Protein 8ZIC (pdb70)

Nearest PDB structures (foldseek):
  9eto-assembly2_B  TM=9.057E-01  e=1.445E-55  Psilocybe cubensis
  2pun-assembly1_B  TM=7.082E-01  e=2.763E-12  Bacillus subtilis
  2pul-assembly1_B  TM=6.732E-01  e=6.081E-13  Bacillus subtilis
  2pun-assembly1_A  TM=6.876E-01  e=6.035E-12  Bacillus subtilis
  2pup-assembly1_B  TM=6.925E-01  e=1.683E-11  Bacillus subtilis

GO terms:
  GO:0140383 4-hydroxytryptamine kinase activity (F, IDA)
  GO:0140383 4-hydroxytryptamine kinase activity (F, EXP)
  GO:0140380 psilocybin biosynthetic process (P, IDA)

Radius of gyration: 20.24 Å; Cα contacts (8 Å, |Δi|>4): 668; chains: 1; bounding box: 55×46×45 Å

Sequence (361 aa):
MAFDLKTEDGLITYLTKHLSLDVDTSGVKRLSGGFVNVTWRIKLNAPYQGHTSIILKHAQPHMSSTDEDFKIGVERSVYEYQAIKLMMANREVLGGVDGIVSVPEGLNYDLENNALIMQDVGKMKTLLDYVTAKPPLATDIARLVGTEIGGFVARLHNIGRERRDDPEFKFFSGNIVGRTTSDQLYQTIIPNAAKYGVDDPLLPTVVKDLVDDVMHSEETLVMADLWSGNILLQLEEGNPSKLQKIYILDWELCKYGPASLDLGYFLGDCYLISRFQDEQVGTTMRQAYLQSYARTSKHSINYAKVTAGIAAHIVMWTDFMQWGSEEERINFVKKGVAAFHDARGNNDNGEITSTLLKESST

Solvent-accessible surface area: 15513 Å² total; per-residue (Å²): 235,56,49,70,1,97,63,76,109,12,0,31,62,0,0,56,154,74,36,98,22,73,15,40,83,85,16,4,108,136,50,115,61,54,102,25,16,19,26,2,37,0,86,3,95,42,91,39,101,67,34,62,28,0,19,0,24,21,3,14,69,36,48,63,106,68,105,132,45,124,10,26,37,84,0,5,33,28,3,36,64,0,1,83,13,4,56,84,19,149,146,97,2,7,26,148,104,32,24,8,25,6,5,58,1,8,30,33,17,118,96,3,27,1,0,1,15,45,25,22,28,178,42,117,31,0,35,61,38,0,48,45,146,119,45,10,54,40,103,10,0,112,60,0,0,52,28,0,0,5,5,0,0,52,0,0,14,12,0,34,106,89,83,110,51,111,80,1,97,78,2,21,44,0,96,12,0,8,52,9,5,32,46,48,21,91,47,0,69,75,30,0,57,130,8,68,21,131,27,110,50,4,72,56,7,6,132,73,24,20,58,38,0,51,133,17,86,66,0,0,0,0,0,18,0,33,0,21,14,0,16,1,35,22,61,144,83,58,105,71,101,9,48,51,0,25,0,51,29,0,13,11,0,0,2,0,6,11,13,11,0,2,2,18,2,0,0,2,0,16,0,0,16,106,30,40,36,129,118,2,0,30,15,1,17,70,9,0,0,53,15,5,35,143,46,16,142,93,112,27,79,44,40,76,2,0,16,14,0,0,1,2,0,1,24,28,1,31,113,27,109,32,46,55,89,130,60,19,43,83,9,2,99,61,0,9,54,2,2,78,51,23,114,48,160,102,91,116,9,116,3,5,51,32,0,66,156,12,11,67,142

Secondary structure (DSSP, 8-state):
----TTSHHHHHHIIIIIT---EEEEEEEEE---SSEEEEEEEEEEEETTEEEEEEEEE-SEETTEEEEE--TTHHHHHHHHHHHHHHTHHHHTTTTT-EE-PPEEEEETTTTEEEEE---S-EEHHHHHHSSS---HHHHHHHHHHHHHHHHHHHHHHHHTTTSHHHHGGGG-HHHHHHHHHHHTTHHHHHHHTT---TTHHHHHHHHHHHHHH--SEEE----SGGGEEEEE-SS-TT-EEEEEE---TT-EEE-HHHHHHHHHHHHHHHHHHT-HHHHHHHHHHHHHHHHHH-SS---HHHHHHHHHHHHHHHHHHHT-S-HHHHHHHHHHHHHHHHHHTSSSS-SHHHHHHHHHH--

Organism: Psilocybe cubensis (NCBI:txid181762)

InterPro domains:
  IPR002575 Aminoglycoside phosphotransferase [PF01636] (29-294)
  IPR011009 Protein kinase-like domain superfamily [SSF56112] (7-298)
  IPR015897 CHK kinase-like [SM00587] (115-298)

Foldseek 3Di:
DAFPCQDLVSVVCCCCPVVVFAFPSVQWDWDDDDQFKTKIWTAGPDDQVNARIKMKIAGHQAGNVDRVHGFDLCLLVQQLLVLVVCVVVVDQLCPPQNFEHAWHWRDADPVRSMTMTHPPDDFDFQVCQLQDVVHADLVVLLVLLQRVLQSLLSQFQVQQVCLPPPSSVVQQPLQSLLVVQLVLLVCLQVLLVVLVDRDVCSVVLSVVSSCQSNDAQRGWGLQQDARVQKGWDADDVGNNHTRHIYGGDSSSTHGGDSLLNLLNHLLNLVVSLLFGNVSSSLSSNLSSLQNNLVNHPDDDPLLSNLLSSLSSLSSPLVVVPGDDSVSSSVSNVLSVVSSVCSVDPDQPRPVSVSSPVSNDD

Structure (mmCIF, N/CA/C/O backbone):
data_8ZIC
#
_entry.id   8ZIC
#
_cell.length_a   100.205
_cell.length_b   100.205
_cell.length_c   76.385
_cell.angle_alpha   90.000
_cell.angle_beta   90.000
_cell.angle_gamma   90.000
#
_symmetry.space_group_name_H-M   'P 42 21 2'
#
loop_
_entity.id
_entity.type
_entity.pdbx_description
1 polymer '4-hydroxytryptamine kinase'
2 non-polymer 2-(1H-INDOL-3-YL)ETHANAMINE
3 non-polymer "ADENOSINE-5'-DIPHOSPHATE"
4 non-polymer 'MAGNESIUM ION'
5 non-polymer 'CALCIUM ION'
6 water water
#
loop_
_atom_site.group_PDB
_atom_site.id
_atom_site.type_symbol
_atom_site.label_atom_id
_atom_site.label_alt_id
_atom_site.label_comp_id
_atom_site.label_asym_id
_atom_site.label_entity_id
_atom_site.label_seq_id
_atom_site.pdbx_PDB_ins_code
_atom_site.Cartn_x
_atom_site.Cartn_y
_atom_site.Cartn_z
_atom_site.occupancy
_atom_site.B_iso_or_equiv
_atom_site.auth_seq_id
_atom_site.auth_comp_id
_atom_site.auth_asym_id
_atom_site.auth_atom_id
_atom_site.pdbx_PDB_model_num
ATOM 1 N N . MET A 1 1 ? 47.88180 34.88668 5.89688 1.000 70.79885 1 MET A N 1
ATOM 2 C CA . MET A 1 1 ? 46.56836 34.57456 5.33754 1.000 68.29413 1 MET A CA 1
ATOM 3 C C . MET A 1 1 ? 46.35221 33.05351 5.24792 1.000 66.96987 1 MET A C 1
ATOM 4 O O . MET A 1 1 ? 47.30583 32.25487 5.28442 1.000 57.51265 1 MET A O 1
ATOM 9 N N . ALA A 1 2 ? 45.07690 32.67908 5.16332 1.000 53.73413 2 ALA A N 1
ATOM 10 C CA . ALA A 1 2 ? 44.62867 31.30132 5.13822 1.000 47.86494 2 ALA A CA 1
ATOM 11 C C . ALA A 1 2 ? 44.69567 30.70320 3.73147 1.000 45.89792 2 ALA A C 1
ATOM 12 O O . ALA A 1 2 ? 44.66494 31.40228 2.71313 1.000 45.91779 2 ALA A O 1
ATOM 14 N N . PHE A 1 3 ? 44.79983 29.37995 3.69876 1.000 40.56005 3 PHE A N 1
ATOM 15 C CA . PHE A 1 3 ? 44.65835 28.60500 2.48152 1.000 37.33336 3 PHE A CA 1
ATOM 16 C C . PHE A 1 3 ? 43.16880 28.40854 2.18953 1.000 34.57412 3 PHE A C 1
ATOM 17 O O . PHE A 1 3 ? 42.32114 28.58963 3.06978 1.000 35.66742 3 PHE A O 1
ATOM 25 N N . ASP A 1 4 ? 42.83749 28.06471 0.93937 1.000 30.37010 4 ASP A N 1
ATOM 26 C CA . ASP A 1 4 ? 41.42402 27.86808 0.58669 1.000 32.82841 4 ASP A CA 1
ATOM 27 C C . ASP A 1 4 ? 41.06656 26.40152 0.75414 1.000 29.45434 4 ASP A C 1
ATOM 28 O O . ASP A 1 4 ? 41.23990 25.59732 -0.15358 1.000 33.93878 4 ASP A O 1
ATOM 33 N N . LEU A 1 5 ? 40.50242 26.06079 1.90575 1.000 30.57762 5 LEU A N 1
ATOM 34 C CA . LEU A 1 5 ? 40.14910 24.67702 2.20560 1.000 32.36265 5 LEU A CA 1
ATOM 35 C C . LEU A 1 5 ? 38.78341 24.27140 1.65863 1.000 32.93472 5 LEU A C 1
ATOM 36 O O . LEU A 1 5 ? 38.29508 23.18488 1.99440 1.000 26.06132 5 LEU A O 1
ATOM 41 N N . LYS A 1 6 ? 38.16465 25.10714 0.82776 1.000 32.05813 6 LYS A N 1
ATOM 42 C CA . LYS A 1 6 ? 36.91110 24.75521 0.17992 1.000 30.93415 6 LYS A CA 1
ATOM 43 C C . LYS A 1 6 ? 37.12065 24.18044 -1.21067 1.000 30.05239 6 LYS A C 1
ATOM 44 O O . LYS A 1 6 ? 36.14490 23.76752 -1.84070 1.000 36.01946 6 LYS A O 1
ATOM 50 N N . THR A 1 7 ? 38.36218 24.12763 -1.68454 1.000 29.74429 7 THR A N 1
ATOM 51 C CA . THR A 1 7 ? 38.72078 23.62803 -3.00624 1.000 33.67250 7 THR A CA 1
ATOM 52 C C . THR A 1 7 ? 39.74988 22.51066 -2.86043 1.000 32.01752 7 THR A C 1
ATOM 53 O O . THR A 1 7 ? 40.52925 22.49089 -1.90227 1.000 28.72002 7 THR A O 1
ATOM 57 N N . GLU A 1 8 ? 39.76967 21.59020 -3.82702 1.000 27.40794 8 GLU A N 1
ATOM 58 C CA . GLU A 1 8 ? 40.72955 20.49112 -3.75858 1.000 33.42298 8 GLU A CA 1
ATOM 59 C C . GLU A 1 8 ? 42.16763 20.99792 -3.81429 1.000 37.05165 8 GLU A C 1
ATOM 60 O O . GLU A 1 8 ? 43.00856 20.58890 -3.00088 1.000 29.97525 8 GLU A O 1
ATOM 66 N N . ASP A 1 9 ? 42.46470 21.90465 -4.75325 1.000 37.87816 9 ASP A N 1
ATOM 67 C CA . ASP A 1 9 ? 43.82963 22.40600 -4.89657 1.000 36.61789 9 ASP A CA 1
ATOM 68 C C . ASP A 1 9 ? 44.28445 23.14455 -3.64444 1.000 35.90524 9 ASP A C 1
ATOM 69 O O . ASP A 1 9 ? 45.40726 22.93953 -3.16022 1.000 38.86599 9 ASP A O 1
ATOM 74 N N . GLY A 1 10 ? 43.42958 24.01131 -3.09983 1.000 31.98273 10 GLY A N 1
ATOM 75 C CA . GLY A 1 10 ? 43.80365 24.71058 -1.88103 1.000 29.36865 10 GLY A CA 1
ATOM 76 C C . GLY A 1 10 ? 44.00999 23.75864 -0.71832 1.000 34.16109 10 GLY A C 1
ATOM 77 O O . GLY A 1 10 ? 44.86559 23.98815 0.14600 1.000 31.40305 10 GLY A O 1
ATOM 78 N N . LEU A 1 11 ? 43.23877 22.66540 -0.68957 1.000 29.62667 11 LEU A N 1
ATOM 79 C CA . LEU A 1 11 ? 43.42301 21.65819 0.35157 1.000 32.26283 11 LEU A CA 1
ATOM 80 C C . LEU A 1 11 ? 44.77966 20.96658 0.21456 1.000 28.38561 11 LEU A C 1
ATOM 81 O O . LEU A 1 11 ? 45.49265 20.76362 1.20880 1.000 27.35501 11 LEU A O 1
ATOM 86 N N . ILE A 1 12 ? 45.15226 20.60551 -1.01700 1.000 26.26497 12 ILE A N 1
ATOM 87 C CA . ILE A 1 12 ? 46.42922 19.93623 -1.25637 1.000 30.70535 12 ILE A CA 1
ATOM 88 C C . ILE A 1 12 ? 47.58734 20.87333 -0.94306 1.000 26.82354 12 ILE A C 1
ATOM 89 O O . ILE A 1 12 ? 48.55899 20.48503 -0.28890 1.000 29.78114 12 ILE A O 1
ATOM 94 N N . THR A 1 13 ? 47.49320 22.12450 -1.37861 1.000 23.74925 13 THR A N 1
ATOM 95 C CA . THR A 1 13 ? 48.50963 23.10704 -1.02316 1.000 26.75255 13 THR A CA 1
ATOM 96 C C . THR A 1 13 ? 48.61121 23.27017 0.49031 1.000 30.46950 13 THR A C 1
ATOM 97 O O . THR A 1 13 ? 49.71410 23.28733 1.05135 1.000 29.27954 13 THR A O 1
ATOM 101 N N . TYR A 1 14 ? 47.46899 23.38764 1.17581 1.000 29.03743 14 TYR A N 1
ATOM 102 C CA . TYR A 1 14 ? 47.51227 23.50324 2.62979 1.000 25.01453 14 TYR A CA 1
ATOM 103 C C . TYR A 1 14 ? 48.22697 22.30749 3.25771 1.000 27.57086 14 TYR A C 1
ATOM 104 O O . TYR A 1 14 ? 49.13948 22.47553 4.07884 1.000 26.86110 14 TYR A O 1
ATOM 113 N N . LEU A 1 15 ? 47.82239 21.08672 2.88030 1.000 21.98546 15 LEU A N 1
ATOM 114 C CA . LEU A 1 15 ? 48.40850 19.88972 3.47772 1.000 26.74089 15 LEU A CA 1
ATOM 115 C C . LEU A 1 15 ? 49.90711 19.78678 3.19794 1.000 28.82935 15 LEU A C 1
ATOM 116 O O . LEU A 1 15 ? 50.68185 19.38010 4.07253 1.000 24.82602 15 LEU A O 1
ATOM 121 N N . THR A 1 16 ? 50.33487 20.12449 1.97884 1.000 26.48161 16 THR A N 1
ATOM 122 C CA . THR A 1 16 ? 51.73656 19.91410 1.63260 1.000 29.96680 16 THR A CA 1
ATOM 123 C C . THR A 1 16 ? 52.60692 21.07397 2.11044 1.000 28.03291 16 THR A C 1
ATOM 124 O O . THR A 1 16 ? 53.68292 20.84878 2.66893 1.000 29.79356 16 THR A O 1
ATOM 128 N N . LYS A 1 17 ? 52.15209 22.31378 1.92387 1.000 27.63509 17 LYS A N 1
ATOM 129 C CA . LYS A 1 17 ? 52.94460 23.48506 2.29288 1.000 27.39426 17 LYS A CA 1
ATOM 130 C C . LYS A 1 17 ? 52.85889 23.80002 3.78305 1.000 26.77290 17 LYS A C 1
ATOM 131 O O . LYS A 1 17 ? 53.88505 24.02874 4.43378 1.000 30.42373 17 LYS A O 1
ATOM 137 N N . HIS A 1 18 ? 51.64936 23.84119 4.34172 1.000 25.36885 18 HIS A N 1
ATOM 138 C CA . HIS A 1 18 ? 51.53435 24.27847 5.72621 1.000 30.60900 18 HIS A CA 1
ATOM 139 C C . HIS A 1 18 ? 51.87407 23.15592 6.70503 1.000 29.19410 18 HIS A C 1
ATOM 140 O O . HIS A 1 18 ? 52.46251 23.41647 7.75694 1.000 25.66538 18 HIS A O 1
ATOM 147 N N . LEU A 1 19 ? 51.55097 21.90261 6.37603 1.000 27.32005 19 LEU A N 1
ATOM 148 C CA . LEU A 1 19 ? 51.81803 20.81184 7.30794 1.000 29.17596 19 LEU A CA 1
ATOM 149 C C . LEU A 1 19 ? 52.94526 19.89141 6.87276 1.000 28.39701 19 LEU A C 1
ATOM 150 O O . LEU A 1 19 ? 53.29255 18.98618 7.62935 1.000 30.75124 19 LEU A O 1
ATOM 155 N N . SER A 1 20 ? 53.50603 20.07936 5.67896 1.000 27.97176 20 SER A N 1
ATOM 156 C CA . SER A 1 20 ? 54.58852 19.22569 5.18443 1.000 31.52347 20 SER A CA 1
ATOM 157 C C . SER A 1 20 ? 54.15760 17.76641 5.06587 1.000 34.41168 20 SER A C 1
ATOM 158 O O . SER A 1 20 ? 54.95333 16.85857 5.29963 1.000 32.00491 20 SER A O 1
ATOM 161 N N . LEU A 1 21 ? 52.89909 17.52793 4.69152 1.000 32.90204 21 LEU A N 1
ATOM 162 C CA . LEU A 1 21 ? 52.44638 16.15682 4.50992 1.000 31.33974 21 LEU A CA 1
ATOM 163 C C . LEU A 1 21 ? 52.73401 15.69121 3.07913 1.000 35.15933 21 LEU A C 1
ATOM 164 O O . LEU A 1 21 ? 52.88091 16.49595 2.15318 1.000 35.00697 21 LEU A O 1
ATOM 169 N N . ASP A 1 22 ? 52.81466 14.36693 2.91256 1.000 34.67450 22 ASP A N 1
ATOM 170 C CA . ASP A 1 22 ? 53.10702 13.71787 1.62825 1.000 31.25837 22 ASP A CA 1
ATOM 171 C C . ASP A 1 22 ? 51.78854 13.15706 1.09611 1.000 32.03916 22 ASP A C 1
ATOM 172 O O . ASP A 1 22 ? 51.34752 12.08057 1.50925 1.000 30.89015 22 ASP A O 1
ATOM 177 N N . VAL A 1 23 ? 51.17316 13.87965 0.15879 1.000 29.71594 23 VAL A N 1
ATOM 178 C CA . VAL A 1 23 ? 49.78511 13.65815 -0.22943 1.000 32.95780 23 VAL A CA 1
ATOM 179 C C . VAL A 1 23 ? 49.73355 12.84349 -1.51296 1.000 33.94424 23 VAL A C 1
ATOM 180 O O . VAL A 1 23 ? 50.38213 13.19215 -2.50779 1.000 34.81952 23 VAL A O 1
ATOM 184 N N . ASP A 1 24 ? 48.92426 11.78595 -1.50880 1.000 33.78711 24 ASP A N 1
ATOM 185 C CA . ASP A 1 24 ? 48.59027 11.05234 -2.72962 1.000 33.36696 24 ASP A CA 1
ATOM 186 C C . ASP A 1 24 ? 47.42247 11.77841 -3.38012 1.000 36.00128 24 ASP A C 1
ATOM 187 O O . ASP A 1 24 ? 46.26791 11.56645 -3.00703 1.000 41.38871 24 ASP A O 1
ATOM 192 N N . THR A 1 25 ? 47.71711 12.63427 -4.36518 1.000 38.66877 25 THR A N 1
ATOM 193 C CA . THR A 1 25 ? 46.69849 13.50121 -4.94980 1.000 38.01777 25 THR A CA 1
ATOM 194 C C . THR A 1 25 ? 45.58289 12.74050 -5.66795 1.000 44.15913 25 THR A C 1
ATOM 195 O O . THR A 1 25 ? 44.52993 13.33262 -5.92377 1.000 47.95291 25 THR A O 1
ATOM 199 N N . SER A 1 26 ? 45.76571 11.45974 -5.98258 1.000 33.77169 26 SER A N 1
ATOM 200 C CA . SER A 1 26 ? 44.66893 10.67346 -6.52851 1.000 39.32801 26 SER A CA 1
ATOM 201 C C . SER A 1 26 ? 43.68914 10.20313 -5.45938 1.000 44.03549 26 SER A C 1
ATOM 202 O O . SER A 1 26 ? 42.57198 9.79874 -5.80511 1.000 45.22332 26 SER A O 1
ATOM 205 N N . GLY A 1 27 ? 44.07532 10.24417 -4.18070 1.000 38.23101 27 GLY A N 1
ATOM 206 C CA . GLY A 1 27 ? 43.19894 9.84304 -3.09594 1.000 35.16614 27 GLY A CA 1
ATOM 207 C C . GLY A 1 27 ? 42.61701 10.97626 -2.26018 1.000 33.93149 27 GLY A C 1
ATOM 208 O O . GLY A 1 27 ? 42.45091 10.82896 -1.04959 1.000 35.19643 27 GLY A O 1
ATOM 209 N N . VAL A 1 28 ? 42.28444 12.10108 -2.87377 1.000 32.81785 28 VAL A N 1
ATOM 210 C CA . VAL A 1 28 ? 41.67995 13.23130 -2.17555 1.000 31.37016 28 VAL A CA 1
ATOM 211 C C . VAL A 1 28 ? 40.22004 13.30048 -2.59565 1.000 34.36734 28 VAL A C 1
ATOM 212 O O . VAL A 1 28 ? 39.92319 13.57588 -3.76397 1.000 36.27837 28 VAL A O 1
ATOM 216 N N . LYS A 1 29 ? 39.30057 13.06216 -1.65509 1.000 32.58165 29 LYS A N 1
ATOM 217 C CA . LYS A 1 29 ? 37.87376 12.99418 -1.96944 1.000 33.72120 29 LYS A CA 1
ATOM 218 C C . LYS A 1 29 ? 37.08003 13.93179 -1.07137 1.000 28.57742 29 LYS A C 1
ATOM 219 O O . LYS A 1 29 ? 37.20881 13.88594 0.15465 1.000 27.89224 29 LYS A O 1
ATOM 225 N N . ARG A 1 30 ? 36.25202 14.76852 -1.68662 1.000 29.21973 30 ARG A N 1
ATOM 226 C CA . ARG A 1 30 ? 35.29890 15.59057 -0.95312 1.000 30.39645 30 ARG A CA 1
ATOM 227 C C . ARG A 1 30 ? 34.16164 14.72194 -0.42889 1.000 29.43320 30 ARG A C 1
ATOM 228 O O . ARG A 1 30 ? 33.48488 14.04078 -1.19905 1.000 31.38924 30 ARG A O 1
ATOM 236 N N . LEU A 1 31 ? 33.94482 14.74753 0.88174 1.000 32.53979 31 LEU A N 1
ATOM 237 C CA . LEU A 1 31 ? 32.88811 13.95259 1.49431 1.000 34.20308 31 LEU A CA 1
ATOM 238 C C . LEU A 1 31 ? 31.60051 14.76549 1.54172 1.000 42.86058 31 LEU A C 1
ATOM 239 O O . LEU A 1 31 ? 31.61411 15.95355 1.88394 1.000 41.10067 31 LEU A O 1
ATOM 244 N N . SER A 1 32 ? 30.49330 14.12284 1.18113 1.000 48.94448 32 SER A N 1
ATOM 245 C CA . SER A 1 32 ? 29.20960 14.80651 1.05779 1.000 60.61790 32 SER A CA 1
ATOM 246 C C . SER A 1 32 ? 28.69149 15.28393 2.41055 1.000 62.39304 32 SER A C 1
ATOM 247 O O . SER A 1 32 ? 29.32361 15.04100 3.44489 1.000 60.14964 32 SER A O 1
ATOM 250 N N . GLY A 1 33 ? 27.54823 15.96437 2.41287 1.000 64.84510 33 GLY A N 1
ATOM 251 C CA . GLY A 1 33 ? 26.94931 16.41487 3.65112 1.000 61.21107 33 GLY A CA 1
ATOM 252 C C . GLY A 1 33 ? 27.64663 17.62256 4.24615 1.000 68.96641 33 GLY A C 1
ATOM 253 O O . GLY A 1 33 ? 28.73109 18.02889 3.78964 1.000 69.12022 33 GLY A O 1
ATOM 254 N N . GLY A 1 34 ? 27.03288 18.20752 5.26897 1.000 57.42195 34 GLY A N 1
ATOM 255 C CA . GLY A 1 34 ? 27.55525 19.42728 5.84503 1.000 55.47221 34 GLY A CA 1
ATOM 256 C C . GLY A 1 34 ? 27.18171 20.65948 5.05233 1.000 51.01857 34 GLY A C 1
ATOM 257 O O . GLY A 1 34 ? 27.53328 20.79725 3.87528 1.000 58.51770 34 GLY A O 1
ATOM 258 N N . PHE A 1 35 ? 26.44772 21.56112 5.69870 1.000 48.75714 35 PHE A N 1
ATOM 259 C CA . PHE A 1 35 ? 26.21134 22.89563 5.17326 1.000 45.37594 35 PHE A CA 1
ATOM 260 C C . PHE A 1 35 ? 27.11619 23.93942 5.81266 1.000 35.72554 35 PHE A C 1
ATOM 261 O O . PHE A 1 35 ? 27.21755 25.05177 5.28585 1.000 35.64552 35 PHE A O 1
ATOM 269 N N . VAL A 1 36 ? 27.76769 23.61158 6.92777 1.000 25.25119 36 VAL A N 1
ATOM 270 C CA . VAL A 1 36 ? 28.67102 24.53844 7.60172 1.000 30.45613 36 VAL A CA 1
ATOM 271 C C . VAL A 1 36 ? 30.11009 24.04584 7.65432 1.000 24.58398 36 VAL A C 1
ATOM 272 O O . VAL A 1 36 ? 30.98784 24.81066 8.07044 1.000 27.57551 36 VAL A O 1
ATOM 276 N N . ASN A 1 37 ? 30.38542 22.79959 7.27663 1.000 29.69951 37 ASN A N 1
ATOM 277 C CA . ASN A 1 37 ? 31.73153 22.24596 7.28101 1.000 25.94495 37 ASN A CA 1
ATOM 278 C C . ASN A 1 37 ? 32.01158 21.63562 5.92089 1.000 26.16743 37 ASN A C 1
ATOM 279 O O . ASN A 1 37 ? 31.10652 21.09771 5.27666 1.000 31.50975 37 ASN A O 1
ATOM 284 N N . VAL A 1 38 ? 33.26354 21.70805 5.48834 1.000 24.50851 38 VAL A N 1
ATOM 285 C CA . VAL A 1 38 ? 33.72597 20.98539 4.30817 1.000 25.51000 38 VAL A CA 1
ATOM 286 C C . VAL A 1 38 ? 34.65356 19.88015 4.78618 1.000 25.92344 38 VAL A C 1
ATOM 287 O O . VAL A 1 38 ? 35.63470 20.14565 5.49715 1.000 25.94661 38 VAL A O 1
ATOM 291 N N . THR A 1 39 ? 34.33117 18.64164 4.42604 1.000 25.13282 39 THR A N 1
ATOM 292 C CA . THR A 1 39 ? 35.04582 17.47207 4.92755 1.000 24.67413 39 THR A CA 1
ATOM 293 C C . THR A 1 39 ? 35.70576 16.73670 3.76623 1.000 28.75233 39 THR A C 1
ATOM 294 O O . THR A 1 39 ? 35.07580 16.50830 2.72334 1.000 28.23260 39 THR A O 1
ATOM 298 N N . TRP A 1 40 ? 36.96841 16.36690 3.95745 1.000 27.15865 40 TRP A N 1
ATOM 299 C CA . TRP A 1 40 ? 37.78054 15.69743 2.95272 1.000 25.36733 40 TRP A CA 1
ATOM 300 C C . TRP A 1 40 ? 38.37098 14.42136 3.53539 1.000 26.72906 40 TRP A C 1
ATOM 301 O O . TRP A 1 40 ? 38.78552 14.39331 4.69819 1.000 27.71667 40 TRP A O 1
ATOM 312 N N . ARG A 1 41 ? 38.42827 13.38182 2.71731 1.000 24.10792 41 ARG A N 1
ATOM 313 C CA . ARG A 1 41 ? 39.25656 12.21603 2.96992 1.000 24.86160 41 ARG A CA 1
ATOM 314 C C . ARG A 1 41 ? 40.53559 12.34127 2.15117 1.000 24.93696 41 ARG A C 1
ATOM 315 O O . ARG A 1 41 ? 40.48742 12.62374 0.95609 1.000 22.76571 41 ARG A O 1
ATOM 323 N N . ILE A 1 42 ? 41.67908 12.13748 2.79552 1.000 26.01217 42 ILE A N 1
ATOM 324 C CA . ILE A 1 42 ? 42.98104 12.33523 2.16410 1.000 26.25703 42 ILE A CA 1
ATOM 325 C C . ILE A 1 42 ? 43.83224 11.09397 2.39352 1.000 30.55466 42 ILE A C 1
ATOM 326 O O . ILE A 1 42 ? 44.12613 10.74488 3.54651 1.000 29.77161 42 ILE A O 1
ATOM 331 N N . LYS A 1 43 ? 44.27004 10.46413 1.30500 1.000 30.76560 43 LYS A N 1
ATOM 332 C CA . LYS A 1 43 ? 45.25966 9.38972 1.36656 1.000 34.53458 43 LYS A CA 1
ATOM 333 C C . LYS A 1 43 ? 46.67286 9.97775 1.35509 1.000 34.66927 43 LYS A C 1
ATOM 334 O O . LYS A 1 43 ? 46.96880 10.88180 0.56951 1.000 29.55096 43 LYS A O 1
ATOM 340 N N . LEU A 1 44 ? 47.54573 9.45955 2.21438 1.000 29.49078 44 LEU A N 1
ATOM 341 C CA . LEU A 1 44 ? 48.91750 9.93917 2.29998 1.000 32.78970 44 LEU A CA 1
ATOM 342 C C . LEU A 1 44 ? 49.89231 8.85307 1.85591 1.000 35.18511 44 LEU A C 1
ATOM 343 O O . LEU A 1 44 ? 49.66326 7.65984 2.10070 1.000 31.41761 44 LEU A O 1
ATOM 348 N N . ASN A 1 45 ? 50.98804 9.28934 1.21277 1.000 34.81964 45 ASN A N 1
ATOM 349 C CA . ASN A 1 45 ? 52.07474 8.39248 0.81829 1.000 31.91547 45 ASN A CA 1
ATOM 350 C C . ASN A 1 45 ? 52.96393 8.02322 1.99985 1.000 34.21270 45 ASN A C 1
ATOM 351 O O . ASN A 1 45 ? 53.62177 6.97969 1.97686 1.000 39.36460 45 ASN A O 1
ATOM 356 N N . ALA A 1 46 ? 53.02765 8.87666 3.01236 1.000 35.75291 46 ALA A N 1
ATOM 357 C CA . ALA A 1 46 ? 53.78373 8.67348 4.23656 1.000 35.11393 46 ALA A CA 1
ATOM 358 C C . ALA A 1 46 ? 52.87835 8.93171 5.43165 1.000 35.49527 46 ALA A C 1
ATOM 359 O O . ALA A 1 46 ? 52.01864 9.81768 5.38278 1.000 38.11801 46 ALA A O 1
ATOM 361 N N . PRO A 1 47 ? 53.05813 8.18642 6.52190 1.000 41.66348 47 PRO A N 1
ATOM 362 C CA . PRO A 1 47 ? 52.12456 8.29001 7.65746 1.000 39.15439 47 PRO A CA 1
ATOM 363 C C . PRO A 1 47 ? 52.23012 9.62466 8.38735 1.000 39.90501 47 PRO A C 1
ATOM 364 O O . PRO A 1 47 ? 53.31855 10.17921 8.56006 1.000 41.11010 47 PRO A O 1
ATOM 368 N N . TYR A 1 48 ? 51.07964 10.12888 8.83226 1.000 38.11977 48 TYR A N 1
ATOM 369 C CA . TYR A 1 48 ? 50.99300 11.31278 9.68729 1.000 36.13331 48 TYR A CA 1
ATOM 370 C C . TYR A 1 48 ? 50.50195 10.87218 11.06714 1.000 35.67057 48 TYR A C 1
ATOM 371 O O . TYR A 1 48 ? 49.33071 10.50010 11.22860 1.000 35.50958 48 TYR A O 1
ATOM 380 N N . GLN A 1 49 ? 51.40470 10.90903 12.05546 1.000 35.47680 49 GLN A N 1
ATOM 381 C CA . GLN A 1 49 ? 51.16143 10.33420 13.38495 1.000 32.80368 49 GLN A CA 1
ATOM 382 C C . GLN A 1 49 ? 50.61105 8.90945 13.28920 1.000 32.54073 49 GLN A C 1
ATOM 383 O O . GLN A 1 49 ? 49.67414 8.53178 13.99621 1.000 34.52596 49 GLN A O 1
ATOM 389 N N . GLY A 1 50 ? 51.18638 8.11533 12.38930 1.000 33.67485 50 GLY A N 1
ATOM 390 C CA . GLY A 1 50 ? 50.82842 6.72240 12.24926 1.000 31.18682 50 GLY A CA 1
ATOM 391 C C . GLY A 1 50 ? 49.64300 6.44452 11.35505 1.000 45.01505 50 GLY A C 1
ATOM 392 O O . GLY A 1 50 ? 49.25673 5.27286 11.21065 1.000 45.76515 50 GLY A O 1
ATOM 393 N N . HIS A 1 51 ? 49.04640 7.46168 10.73765 1.000 37.53910 51 HIS A N 1
ATOM 394 C CA . HIS A 1 51 ? 47.87371 7.24465 9.90509 1.000 33.94462 51 HIS A CA 1
ATOM 395 C C . HIS A 1 51 ? 48.22879 7.55890 8.45823 1.000 32.31307 51 HIS A C 1
ATOM 396 O O . HIS A 1 51 ? 48.83295 8.59547 8.17330 1.000 33.21320 51 HIS A O 1
ATOM 403 N N . THR A 1 52 ? 47.89467 6.64105 7.55456 1.000 33.81469 52 THR A N 1
ATOM 404 C CA . THR A 1 52 ? 48.09268 6.85002 6.12690 1.000 35.49383 52 THR A CA 1
ATOM 405 C C . THR A 1 52 ? 46.82962 7.31909 5.42653 1.000 30.62971 52 THR A C 1
ATOM 406 O O . THR A 1 52 ? 46.86778 7.58287 4.22183 1.000 34.46414 52 THR A O 1
ATOM 410 N N . SER A 1 53 ? 45.71232 7.40746 6.14249 1.000 28.18460 53 SER A N 1
ATOM 411 C CA . SER A 1 53 ? 44.51577 8.05240 5.62229 1.000 30.25915 53 SER A CA 1
ATOM 412 C C . SER A 1 53 ? 43.97312 8.95765 6.70833 1.000 26.80710 53 SER A C 1
ATOM 413 O O . SER A 1 53 ? 43.89847 8.55333 7.87086 1.000 30.67504 53 SER A O 1
ATOM 416 N N . ILE A 1 54 ? 43.59976 10.17600 6.33610 1.000 29.86669 54 ILE A N 1
ATOM 417 C CA . ILE A 1 54 ? 43.10979 11.15377 7.29407 1.000 26.24054 54 ILE A CA 1
ATOM 418 C C . ILE A 1 54 ? 41.84422 11.79400 6.75909 1.000 23.31146 54 ILE A C 1
ATOM 419 O O . ILE A 1 54 ? 41.54701 11.75471 5.56783 1.000 23.34447 54 ILE A O 1
ATOM 424 N N . ILE A 1 55 ? 41.11300 12.40441 7.67680 1.000 27.71082 55 ILE A N 1
ATOM 425 C CA . ILE A 1 55 ? 39.95669 13.23288 7.38728 1.000 25.96217 55 ILE A CA 1
ATOM 426 C C . ILE A 1 55 ? 40.28463 14.65489 7.82778 1.000 26.44628 55 ILE A C 1
ATOM 427 O O . ILE A 1 55 ? 40.83946 14.86546 8.91416 1.000 28.29098 55 ILE A O 1
ATOM 432 N N . LEU A 1 56 ? 39.94440 15.63070 6.99506 1.000 23.64113 56 LEU A N 1
ATOM 433 C CA . LEU A 1 56 ? 40.03387 17.03549 7.38813 1.000 27.69317 56 LEU A CA 1
ATOM 434 C C . LEU A 1 56 ? 38.64538 17.66652 7.33270 1.000 22.83822 56 LEU A C 1
ATOM 435 O O . LEU A 1 56 ? 37.95551 17.58040 6.30903 1.000 20.83823 56 LEU A O 1
ATOM 440 N N . LYS A 1 57 ? 38.25334 18.30125 8.42877 1.000 22.79396 57 LYS A N 1
ATOM 441 C CA . LYS A 1 57 ? 37.02981 19.08897 8.51206 1.000 26.09675 57 LYS A CA 1
ATOM 442 C C . LYS A 1 57 ? 37.39256 20.55989 8.57901 1.000 23.32591 57 LYS A C 1
ATOM 443 O O . LYS A 1 57 ? 38.10066 20.98287 9.49906 1.000 25.29304 57 LYS A O 1
ATOM 449 N N . HIS A 1 58 ? 36.88002 21.33648 7.63537 1.000 20.83956 58 HIS A N 1
ATOM 450 C CA . HIS A 1 58 ? 37.07530 22.77883 7.60524 1.000 26.67502 58 HIS A CA 1
ATOM 451 C C . HIS A 1 58 ? 35.77975 23.47441 8.02900 1.000 23.80706 58 HIS A C 1
ATOM 452 O O . HIS A 1 58 ? 34.75927 23.35994 7.34523 1.000 24.92872 58 HIS A O 1
ATOM 459 N N . ALA A 1 59 ? 35.82503 24.20136 9.13983 1.000 21.92209 59 ALA A N 1
ATOM 460 C CA . ALA A 1 59 ? 34.65893 24.92117 9.64213 1.000 25.43534 59 ALA A CA 1
ATOM 461 C C . ALA A 1 59 ? 34.51673 26.25403 8.91933 1.000 26.96887 59 ALA A C 1
ATOM 462 O O . ALA A 1 59 ? 35.44827 27.06940 8.92240 1.000 28.53794 59 ALA A O 1
ATOM 464 N N . GLN A 1 60 ? 33.35197 26.47945 8.32609 1.000 21.21857 60 GLN A N 1
ATOM 465 C CA . GLN A 1 60 ? 32.96208 27.76299 7.75732 1.000 28.25233 60 GLN A CA 1
ATOM 466 C C . GLN A 1 60 ? 32.29063 28.64267 8.81913 1.000 28.72242 60 GLN A C 1
ATOM 467 O O . GLN A 1 60 ? 31.78937 28.13441 9.82318 1.000 22.13154 60 GLN A O 1
ATOM 473 N N . PRO A 1 61 ? 32.28899 29.97187 8.66169 1.000 30.35578 61 PRO A N 1
ATOM 474 C CA . PRO A 1 61 ? 31.64710 30.83677 9.66380 1.000 24.15193 61 PRO A CA 1
ATOM 475 C C . PRO A 1 61 ? 30.14580 30.99729 9.49115 1.000 28.99077 61 PRO A C 1
ATOM 476 O O . PRO A 1 61 ? 29.53177 31.75974 10.25380 1.000 26.66387 61 PRO A O 1
ATOM 480 N N . HIS A 1 62 ? 29.54861 30.31559 8.51705 1.000 26.12853 62 HIS A N 1
ATOM 481 C CA . HIS A 1 62 ? 28.13868 30.48134 8.19544 1.000 33.56822 62 HIS A CA 1
ATOM 482 C C . HIS A 1 62 ? 27.70718 29.27029 7.38209 1.000 31.57314 62 HIS A C 1
ATOM 483 O O . HIS A 1 62 ? 28.54173 28.49742 6.90489 1.000 30.52860 62 HIS A O 1
ATOM 490 N N . MET A 1 63 ? 26.39503 29.12618 7.19932 1.000 30.68620 63 MET A N 1
ATOM 491 C CA . MET A 1 63 ? 25.89848 28.10806 6.27972 1.000 35.79216 63 MET A CA 1
ATOM 492 C C . MET A 1 63 ? 26.25258 28.47488 4.83798 1.000 38.72523 63 MET A C 1
ATOM 493 O O . MET A 1 63 ? 26.14008 29.63699 4.43527 1.000 34.10962 63 MET A O 1
ATOM 498 N N A SER A 1 64 ? 26.69535 27.47027 4.06652 0.389 36.74908 64 SER A N 1
ATOM 499 N N B SER A 1 64 ? 26.68761 27.47084 4.06569 0.611 37.27341 64 SER A N 1
ATOM 500 C CA A SER A 1 64 ? 27.02760 27.69141 2.65900 0.389 37.76360 64 SER A CA 1
ATOM 501 C CA B SER A 1 64 ? 27.03180 27.69243 2.66295 0.611 38.28252 64 SER A CA 1
ATOM 502 C C A SER A 1 64 ? 25.83883 28.25405 1.89524 0.389 39.52006 64 SER A C 1
ATOM 503 C C B SER A 1 64 ? 25.84501 28.22348 1.87319 0.611 39.09822 64 SER A C 1
ATOM 504 O O A SER A 1 64 ? 25.99914 29.11297 1.01929 0.389 39.51206 64 SER A O 1
ATOM 505 O O B SER A 1 64 ? 26.01760 29.04372 0.96247 0.611 39.67800 64 SER A O 1
ATOM 510 N N . THR A 1 65 ? 24.64016 27.78113 2.21464 1.000 38.42216 65 THR A N 1
ATOM 511 C CA . THR A 1 65 ? 23.43389 28.16165 1.50577 1.000 42.65947 65 THR A CA 1
ATOM 512 C C . THR A 1 65 ? 22.73247 29.36634 2.12511 1.000 43.05849 65 THR A C 1
ATOM 513 O O . THR A 1 65 ? 21.72291 29.82980 1.57644 1.000 43.04397 65 THR A O 1
ATOM 517 N N . ASP A 1 66 ? 23.24240 29.89231 3.23999 1.000 36.85650 66 ASP A N 1
ATOM 518 C CA . ASP A 1 66 ? 22.58654 31.02454 3.90467 1.000 39.20590 66 ASP A CA 1
ATOM 519 C C . ASP A 1 66 ? 23.64013 31.72223 4.77084 1.000 36.45150 66 ASP A C 1
ATOM 520 O O . ASP A 1 66 ? 23.77575 31.42227 5.95812 1.000 32.45255 66 ASP A O 1
ATOM 525 N N . GLU A 1 67 ? 24.34516 32.67941 4.16581 1.000 33.52456 67 GLU A N 1
ATOM 526 C CA . GLU A 1 67 ? 25.44861 33.32719 4.85726 1.000 35.61527 67 GLU A CA 1
ATOM 527 C C . GLU A 1 67 ? 24.99119 34.23918 5.99694 1.000 35.73234 67 GLU A C 1
ATOM 528 O O . GLU A 1 67 ? 25.84519 34.73630 6.73642 1.000 30.16813 67 GLU A O 1
ATOM 534 N N . ASP A 1 68 ? 23.68460 34.44570 6.17801 1.000 30.55160 68 ASP A N 1
ATOM 535 C CA . ASP A 1 68 ? 23.18060 35.15534 7.34907 1.000 37.22381 68 ASP A CA 1
ATOM 536 C C . ASP A 1 68 ? 23.03834 34.25913 8.57944 1.000 35.52803 68 ASP A C 1
ATOM 537 O O . ASP A 1 68 ? 22.89869 34.78708 9.68630 1.000 34.14791 68 ASP A O 1
ATOM 542 N N . PHE A 1 69 ? 23.05950 32.93061 8.42595 1.000 30.71563 69 PHE A N 1
ATOM 543 C CA . PHE A 1 69 ? 23.10169 32.03764 9.58970 1.000 31.20586 69 PHE A CA 1
ATOM 544 C C . PHE A 1 69 ? 24.55350 31.92735 10.04096 1.000 30.94578 69 PHE A C 1
ATOM 545 O O . PHE A 1 69 ? 25.34530 31.19815 9.44207 1.000 29.24425 69 PHE A O 1
ATOM 553 N N . LYS A 1 70 ? 24.90899 32.66157 11.09996 1.000 31.91973 70 LYS A N 1
ATOM 554 C CA . LYS A 1 70 ? 26.28164 32.71941 11.59532 1.000 30.96144 70 LYS A CA 1
ATOM 555 C C . LYS A 1 70 ? 26.54440 31.61858 12.61937 1.000 30.81850 70 LYS A C 1
ATOM 556 O O . LYS A 1 70 ? 25.73454 31.39099 13.52595 1.000 30.69799 70 LYS A O 1
ATOM 562 N N . ILE A 1 71 ? 27.69029 30.94720 12.47644 1.000 22.87410 71 ILE A N 1
ATOM 563 C CA . ILE A 1 71 ? 28.12090 29.95001 13.44887 1.000 29.87184 71 ILE A CA 1
ATOM 564 C C . ILE A 1 71 ? 29.63301 30.01587 13.61099 1.000 26.45433 71 ILE A C 1
ATOM 565 O O . ILE A 1 71 ? 30.38454 29.85426 12.64356 1.000 25.66049 71 ILE A O 1
ATOM 570 N N . GLY A 1 72 ? 30.08525 30.23990 14.84146 1.000 26.31645 72 GLY A N 1
ATOM 571 C CA . GLY A 1 72 ? 31.48410 30.56483 15.05238 1.000 23.31162 72 GLY A CA 1
ATOM 572 C C . GLY A 1 72 ? 32.39194 29.40714 14.68344 1.000 27.55554 72 GLY A C 1
ATOM 573 O O . GLY A 1 72 ? 32.09959 28.24558 14.98202 1.000 23.92423 72 GLY A O 1
ATOM 574 N N . VAL A 1 73 ? 33.51830 29.74098 14.03401 1.000 24.32738 73 VAL A N 1
ATOM 575 C CA . VAL A 1 73 ? 34.50040 28.73419 13.66086 1.000 19.98816 73 VAL A CA 1
ATOM 576 C C . VAL A 1 73 ? 35.21407 28.15495 14.87668 1.000 25.41981 73 VAL A C 1
ATOM 577 O O . VAL A 1 73 ? 35.81577 27.07965 14.77228 1.000 26.75826 73 VAL A O 1
ATOM 581 N N . GLU A 1 74 ? 35.14065 28.80470 16.04362 1.000 25.53404 74 GLU A N 1
ATOM 582 C CA . GLU A 1 74 ? 35.85488 28.26333 17.20455 1.000 30.09956 74 GLU A CA 1
ATOM 583 C C . GLU A 1 74 ? 35.25003 26.96090 17.72979 1.000 28.93510 74 GLU A C 1
ATOM 584 O O . GLU A 1 74 ? 35.89785 26.28009 18.53194 1.000 27.87682 74 GLU A O 1
ATOM 590 N N . ARG A 1 75 ? 34.04924 26.58480 17.27692 1.000 27.15793 75 ARG A N 1
ATOM 591 C CA . ARG A 1 75 ? 33.51066 25.27343 17.60622 1.000 24.31059 75 ARG A CA 1
ATOM 592 C C . ARG A 1 75 ? 34.49292 24.16424 17.23307 1.000 26.96154 75 ARG A C 1
ATOM 593 O O . ARG A 1 75 ? 34.47499 23.08410 17.82526 1.000 24.47901 75 ARG A O 1
ATOM 601 N N . SER A 1 76 ? 35.36005 24.41535 16.25823 1.000 24.38606 76 SER A N 1
ATOM 602 C CA . SER A 1 76 ? 36.24372 23.36523 15.77437 1.000 25.96055 76 SER A CA 1
ATOM 603 C C . SER A 1 76 ? 37.30995 22.99225 16.81353 1.000 29.20935 76 SER A C 1
ATOM 604 O O . SER A 1 76 ? 37.72531 21.82795 16.88833 1.000 24.46036 76 SER A O 1
ATOM 607 N N . VAL A 1 77 ? 37.74541 23.94199 17.64617 1.000 26.83626 77 VAL A N 1
ATOM 608 C CA . VAL A 1 77 ? 38.68102 23.57269 18.69847 1.000 26.97270 77 VAL A CA 1
ATOM 609 C C . VAL A 1 77 ? 37.97980 22.77404 19.80205 1.000 28.62717 77 VAL A C 1
ATOM 610 O O . VAL A 1 77 ? 38.61611 21.94966 20.47445 1.000 27.86959 77 VAL A O 1
ATOM 614 N N . TYR A 1 78 ? 36.66805 22.95951 19.98282 1.000 25.66217 78 TYR A N 1
ATOM 615 C CA . TYR A 1 78 ? 35.95371 22.11977 20.94161 1.000 27.76410 78 TYR A CA 1
ATOM 616 C C . TYR A 1 78 ? 35.78300 20.70028 20.42061 1.000 26.32142 78 TYR A C 1
ATOM 617 O O . TYR A 1 78 ? 35.91141 19.74561 21.19822 1.000 28.33015 78 TYR A O 1
ATOM 626 N N . GLU A 1 79 ? 35.56130 20.53658 19.11590 1.000 20.01750 79 GLU A N 1
ATOM 627 C CA . GLU A 1 79 ? 35.49736 19.19124 18.54816 1.000 27.74150 79 GLU A CA 1
ATOM 628 C C . GLU A 1 79 ? 36.82351 18.45375 18.72115 1.000 24.52886 79 GLU A C 1
ATOM 629 O O . GLU A 1 79 ? 36.84719 17.28912 19.13270 1.000 23.66427 79 GLU A O 1
ATOM 635 N N . TYR A 1 80 ? 37.93249 19.12251 18.40197 1.000 24.91023 80 TYR A N 1
ATOM 636 C CA . TYR A 1 80 ? 39.26235 18.55104 18.58627 1.000 25.69154 80 TYR A CA 1
ATOM 637 C C . TYR A 1 80 ? 39.50440 18.16306 20.03556 1.000 24.48959 80 TYR A C 1
ATOM 638 O O . TYR A 1 80 ? 39.88540 17.02347 20.32799 1.000 24.49264 80 TYR A O 1
ATOM 647 N N . GLN A 1 81 ? 39.29462 19.10600 20.96283 1.000 26.03442 81 GLN A N 1
ATOM 648 C CA . GLN A 1 81 ? 39.52539 18.81011 22.37242 1.000 22.97921 81 GLN A CA 1
ATOM 649 C C . GLN A 1 81 ? 38.58056 17.72561 22.87954 1.000 24.42634 81 GLN A C 1
ATOM 650 O O . GLN A 1 81 ? 38.97077 16.91935 23.72724 1.000 23.73085 81 GLN A O 1
ATOM 656 N N . ALA A 1 82 ? 37.34596 17.67691 22.36656 1.000 22.32527 82 ALA A N 1
ATOM 657 C CA . ALA A 1 82 ? 36.38967 16.65711 22.80844 1.000 24.90460 82 ALA A CA 1
ATOM 658 C C . ALA A 1 82 ? 36.85379 15.25523 22.44122 1.000 24.46348 82 ALA A C 1
ATOM 659 O O . ALA A 1 82 ? 36.77934 14.33538 23.26482 1.000 24.30071 82 ALA A O 1
ATOM 661 N N . ILE A 1 83 ? 37.30904 15.05593 21.19857 1.000 25.45754 83 ILE A N 1
ATOM 662 C CA . ILE A 1 83 ? 37.71603 13.70181 20.82711 1.000 25.96444 83 ILE A CA 1
ATOM 663 C C . ILE A 1 83 ? 39.04115 13.34336 21.48664 1.000 28.93160 83 ILE A C 1
ATOM 664 O O . ILE A 1 83 ? 39.32530 12.15904 21.70340 1.000 28.62142 83 ILE A O 1
ATOM 669 N N . LYS A 1 84 ? 39.86348 14.34275 21.83488 1.000 26.13280 84 LYS A N 1
ATOM 670 C CA . LYS A 1 84 ? 41.03116 14.06140 22.66344 1.000 26.57218 84 LYS A CA 1
ATOM 671 C C . LYS A 1 84 ? 40.60418 13.58864 24.05009 1.000 27.44740 84 LYS A C 1
ATOM 672 O O . LYS A 1 84 ? 41.12903 12.59432 24.56564 1.000 28.99577 84 LYS A O 1
ATOM 678 N N . LEU A 1 85 ? 39.62029 14.27191 24.65543 1.000 26.30933 85 LEU A N 1
ATOM 679 C CA . LEU A 1 85 ? 39.15396 13.88865 25.98812 1.000 28.85701 85 LEU A CA 1
ATOM 680 C C . LEU A 1 85 ? 38.48821 12.51690 25.98800 1.000 28.69750 85 LEU A C 1
ATOM 681 O O . LEU A 1 85 ? 38.62996 11.76309 26.95891 1.000 26.80451 85 LEU A O 1
ATOM 686 N N . MET A 1 86 ? 37.75489 12.17801 24.92674 1.000 23.24728 86 MET A N 1
ATOM 687 C CA . MET A 1 86 ? 37.17231 10.84439 24.85720 1.000 27.59267 86 MET A CA 1
ATOM 688 C C . MET A 1 86 ? 38.25298 9.78260 24.72484 1.000 29.88778 86 MET A C 1
ATOM 689 O O . MET A 1 86 ? 38.17058 8.73285 25.37203 1.000 30.14643 86 MET A O 1
ATOM 694 N N . MET A 1 87 ? 39.29207 10.05071 23.92846 1.000 27.21441 87 MET A N 1
ATOM 695 C CA . MET A 1 87 ? 40.37440 9.08099 23.80389 1.000 32.10359 87 MET A CA 1
ATOM 696 C C . MET A 1 87 ? 41.12727 8.92425 25.12125 1.000 30.61705 87 MET A C 1
ATOM 697 O O . MET A 1 87 ? 41.50746 7.81067 25.49585 1.000 35.63629 87 MET A O 1
ATOM 702 N N . ALA A 1 88 ? 41.33022 10.02398 25.84825 1.000 28.22685 88 ALA A N 1
ATOM 703 C CA . ALA A 1 88 ? 41.95177 9.95841 27.16488 1.000 33.26744 88 ALA A CA 1
ATOM 704 C C . ALA A 1 88 ? 41.09579 9.21355 28.19116 1.000 33.09634 88 ALA A C 1
ATOM 705 O O . ALA A 1 88 ? 41.63110 8.77476 29.21340 1.000 37.48430 88 ALA A O 1
ATOM 707 N N . ASN A 1 89 ? 39.78336 9.07524 27.96621 1.000 29.40807 89 ASN A N 1
ATOM 708 C CA . ASN A 1 89 ? 38.92270 8.33291 28.88454 1.000 31.16796 89 ASN A CA 1
ATOM 709 C C . ASN A 1 89 ? 38.25343 7.15066 28.18945 1.000 34.87893 89 ASN A C 1
ATOM 710 O O . ASN A 1 89 ? 37.15209 6.74638 28.56757 1.000 31.66745 89 ASN A O 1
ATOM 715 N N . ARG A 1 90 ? 38.91593 6.57712 27.17786 1.000 34.60784 90 ARG A N 1
ATOM 716 C CA . ARG A 1 90 ? 38.23296 5.62191 26.30448 1.000 41.46554 90 ARG A CA 1
ATOM 717 C C . ARG A 1 90 ? 37.93300 4.31185 27.02281 1.000 41.72614 90 ARG A C 1
ATOM 718 O O . ARG A 1 90 ? 36.88136 3.70221 26.79232 1.000 41.62335 90 ARG A O 1
ATOM 726 N N . GLU A 1 91 ? 38.83508 3.86508 27.89839 1.000 41.64963 91 GLU A N 1
ATOM 727 C CA . GLU A 1 91 ? 38.66154 2.55401 28.51863 1.000 56.55018 91 GLU A CA 1
ATOM 728 C C . GLU A 1 91 ? 37.40298 2.50122 29.38433 1.000 52.03104 91 GLU A C 1
ATOM 729 O O . GLU A 1 91 ? 36.71093 1.47332 29.41999 1.000 55.09809 91 GLU A O 1
ATOM 735 N N . VAL A 1 92 ? 37.07850 3.59510 30.06651 1.000 44.39627 92 VAL A N 1
ATOM 736 C CA . VAL A 1 92 ? 35.88391 3.62991 30.90143 1.000 43.56019 92 VAL A CA 1
ATOM 737 C C . VAL A 1 92 ? 34.64450 3.96073 30.07786 1.000 37.87345 92 VAL A C 1
ATOM 738 O O . VAL A 1 92 ? 33.60597 3.31479 30.23117 1.000 36.01113 92 VAL A O 1
ATOM 742 N N . LEU A 1 93 ? 34.72125 4.94622 29.18035 1.000 34.95394 93 LEU A N 1
ATOM 743 C CA . LEU A 1 93 ? 33.56139 5.25176 28.34246 1.000 36.03092 93 LEU A CA 1
ATOM 744 C C . LEU A 1 93 ? 33.20170 4.09431 27.41603 1.000 41.85312 93 LEU A C 1
ATOM 745 O O . LEU A 1 93 ? 32.01787 3.84183 27.17156 1.000 44.72344 93 LEU A O 1
ATOM 750 N N . GLY A 1 94 ? 34.20242 3.38592 26.88367 1.000 44.04239 94 GLY A N 1
ATOM 751 C CA . GLY A 1 94 ? 33.94134 2.29641 25.96097 1.000 40.73898 94 GLY A CA 1
ATOM 752 C C . GLY A 1 94 ? 33.47107 1.02009 26.62771 1.000 50.42063 94 GLY A C 1
ATOM 753 O O . GLY A 1 94 ? 33.02176 0.10041 25.93361 1.000 55.21986 94 GLY A O 1
ATOM 754 N N . GLY A 1 95 ? 33.56695 0.93978 27.94749 1.000 43.35351 95 GLY A N 1
ATOM 755 C CA . GLY A 1 95 ? 32.98953 -0.16889 28.67871 1.000 51.46997 95 GLY A CA 1
ATOM 756 C C . GLY A 1 95 ? 33.79027 -1.44988 28.55353 1.000 56.56917 95 GLY A C 1
ATOM 757 O O . GLY A 1 95 ? 34.93736 -1.47677 28.09073 1.000 57.82283 95 GLY A O 1
ATOM 758 N N . VAL A 1 96 ? 33.13746 -2.54302 28.96074 1.000 56.13975 96 VAL A N 1
ATOM 759 C CA . VAL A 1 96 ? 33.79176 -3.84289 29.08778 1.000 58.52113 96 VAL A CA 1
ATOM 760 C C . VAL A 1 96 ? 34.06625 -4.52241 27.75213 1.000 59.24346 96 VAL A C 1
ATOM 761 O O . VAL A 1 96 ? 34.83636 -5.48811 27.71059 1.000 60.12015 96 VAL A O 1
ATOM 765 N N . ASP A 1 97 ? 33.47720 -4.04050 26.65318 1.000 61.91173 97 ASP A N 1
ATOM 766 C CA . ASP A 1 97 ? 33.70005 -4.62978 25.33717 1.000 64.31304 97 ASP A CA 1
ATOM 767 C C . ASP A 1 97 ? 34.29877 -3.66912 24.31090 1.000 59.11125 97 ASP A C 1
ATOM 768 O O . ASP A 1 97 ? 34.70380 -4.11962 23.23265 1.000 53.39150 97 ASP A O 1
ATOM 773 N N . GLY A 1 98 ? 34.36987 -2.37433 24.60704 1.000 50.54134 98 GLY A N 1
ATOM 774 C CA . GLY A 1 98 ? 35.03673 -1.43819 23.71983 1.000 46.73067 98 GLY A CA 1
ATOM 775 C C . GLY A 1 98 ? 34.41127 -1.27049 22.34967 1.000 40.40548 98 GLY A C 1
ATOM 776 O O . GLY A 1 98 ? 35.12557 -0.94408 21.39835 1.000 46.70990 98 GLY A O 1
ATOM 777 N N . ILE A 1 99 ? 33.09461 -1.45919 22.21751 1.000 34.49590 99 ILE A N 1
ATOM 778 C CA . ILE A 1 99 ? 32.46859 -1.34315 20.89864 1.000 35.83053 99 ILE A CA 1
ATOM 779 C C . ILE A 1 99 ? 32.38293 0.11604 20.44494 1.000 37.14890 99 ILE A C 1
ATOM 780 O O . ILE A 1 99 ? 32.64263 0.42455 19.27085 1.000 35.76098 99 ILE A O 1
ATOM 785 N N . VAL A 1 100 ? 32.01205 1.03408 21.34673 1.000 28.45338 100 VAL A N 1
ATOM 786 C CA . VAL A 1 100 ? 31.84639 2.43734 20.97066 1.000 29.90819 100 VAL A CA 1
ATOM 787 C C . VAL A 1 100 ? 33.18882 3.15147 21.04532 1.000 33.51536 100 VAL A C 1
ATOM 788 O O . VAL A 1 100 ? 33.92666 3.02110 22.02945 1.000 33.35063 100 VAL A O 1
ATOM 792 N N . SER A 1 101 ? 33.49664 3.93477 20.01496 1.000 31.14328 101 SER A N 1
ATOM 793 C CA . SER A 1 101 ? 34.75836 4.65545 19.96592 1.000 30.44891 101 SER A CA 1
ATOM 794 C C . SER A 1 101 ? 34.53736 5.99016 19.26436 1.000 28.98370 101 SER A C 1
ATOM 795 O O . SER A 1 101 ? 33.45581 6.26703 18.73312 1.000 23.08943 101 SER A O 1
ATOM 798 N N . VAL A 1 102 ? 35.56815 6.83307 19.29933 1.000 28.60982 102 VAL A N 1
ATOM 799 C CA . VAL A 1 102 ? 35.59008 8.07717 18.52885 1.000 31.06199 102 VAL A CA 1
ATOM 800 C C . VAL A 1 102 ? 36.88013 8.10806 17.72015 1.000 32.63708 102 VAL A C 1
ATOM 801 O O . VAL A 1 102 ? 37.84645 7.39901 18.04046 1.000 32.57701 102 VAL A O 1
ATOM 805 N N . PRO A 1 103 ? 36.93036 8.92104 16.66548 1.000 31.12296 103 PRO A N 1
ATOM 806 C CA . PRO A 1 103 ? 38.18720 9.07549 15.92092 1.000 30.35778 103 PRO A CA 1
ATOM 807 C C . PRO A 1 103 ? 39.25048 9.79212 16.74213 1.000 27.22324 103 PRO A C 1
ATOM 808 O O . PRO A 1 103 ? 38.95942 10.66397 17.56687 1.000 22.70425 103 PRO A O 1
ATOM 812 N N . GLU A 1 104 ? 40.50177 9.42630 16.48685 1.000 25.94902 104 GLU A N 1
ATOM 813 C CA . GLU A 1 104 ? 41.61775 10.10798 17.12847 1.000 31.21968 104 GLU A CA 1
ATOM 814 C C . GLU A 1 104 ? 41.84715 11.48021 16.49243 1.000 28.44827 104 GLU A C 1
ATOM 815 O O . GLU A 1 104 ? 41.80990 11.64073 15.26708 1.000 24.48600 104 GLU A O 1
ATOM 821 N N . GLY A 1 105 ? 42.05171 12.48681 17.34534 1.000 27.55799 105 GLY A N 1
ATOM 822 C CA . GLY A 1 105 ? 42.32522 13.83302 16.87937 1.000 31.55307 105 GLY A CA 1
ATOM 823 C C . GLY A 1 105 ? 43.81732 14.02720 16.68727 1.000 32.32622 105 GLY A C 1
ATOM 824 O O . GLY A 1 105 ? 44.60477 13.79869 17.60784 1.000 31.78962 105 GLY A O 1
ATOM 825 N N . LEU A 1 106 ? 44.20105 14.44133 15.48229 1.000 25.73931 106 LEU A N 1
ATOM 826 C CA . LEU A 1 106 ? 45.60462 14.57481 15.11003 1.000 32.91352 106 LEU A CA 1
ATOM 827 C C . LEU A 1 106 ? 46.06885 16.02097 15.05585 1.000 31.62588 106 LEU A C 1
ATOM 828 O O . LEU A 1 106 ? 47.18674 16.33248 15.48114 1.000 31.21433 106 LEU A O 1
ATOM 833 N N . ASN A 1 107 ? 45.23287 16.92747 14.56863 1.000 27.09012 107 ASN A N 1
ATOM 834 C CA . ASN A 1 107 ? 45.67596 18.30281 14.48066 1.000 30.08247 107 ASN A CA 1
ATOM 835 C C . ASN A 1 107 ? 44.46572 19.21802 14.47663 1.000 26.90557 107 ASN A C 1
ATOM 836 O O . ASN A 1 107 ? 43.42766 18.88743 13.90548 1.000 31.17075 107 ASN A O 1
ATOM 841 N N . TYR A 1 108 ? 44.60817 20.35859 15.13112 1.000 27.76773 108 TYR A N 1
ATOM 842 C CA . TYR A 1 108 ? 43.71881 21.48876 14.93458 1.000 27.24310 108 TYR A CA 1
ATOM 843 C C . TYR A 1 108 ? 44.56487 22.69813 14.56930 1.000 28.97879 108 TYR A C 1
ATOM 844 O O . TYR A 1 108 ? 45.55331 22.99902 15.24965 1.000 29.50156 108 TYR A O 1
ATOM 853 N N . ASP A 1 109 ? 44.19059 23.38647 13.49716 1.000 28.40941 109 ASP A N 1
ATOM 854 C CA . ASP A 1 109 ? 44.90567 24.57892 13.06618 1.000 27.95767 109 ASP A CA 1
ATOM 855 C C . ASP A 1 109 ? 43.97565 25.77804 13.19723 1.000 26.40937 109 ASP A C 1
ATOM 856 O O . ASP A 1 109 ? 42.95254 25.84671 12.51512 1.000 24.58797 109 ASP A O 1
ATOM 861 N N . LEU A 1 110 ? 44.34890 26.72027 14.06602 1.000 28.15021 110 LEU A N 1
ATOM 862 C CA . LEU A 1 110 ? 43.47460 27.83240 14.43403 1.000 30.56855 110 LEU A CA 1
ATOM 863 C C . LEU A 1 110 ? 43.19134 28.74632 13.24090 1.000 35.39497 110 LEU A C 1
ATOM 864 O O . LEU A 1 110 ? 42.03119 28.94609 12.85886 1.000 32.13932 110 LEU A O 1
ATOM 869 N N . GLU A 1 111 ? 44.24309 29.30777 12.63252 1.000 26.31136 111 GLU A N 1
ATOM 870 C CA . GLU A 1 111 ? 44.04970 30.32728 11.61016 1.000 25.70188 111 GLU A CA 1
ATOM 871 C C . GLU A 1 111 ? 43.47049 29.75718 10.31236 1.000 31.15450 111 GLU A C 1
ATOM 872 O O . GLU A 1 111 ? 42.90215 30.50851 9.51654 1.000 27.56006 111 GLU A O 1
ATOM 878 N N . ASN A 1 112 ? 43.53647 28.44901 10.08670 1.000 27.96559 112 ASN A N 1
ATOM 879 C CA . ASN A 1 112 ? 42.88025 27.90185 8.91080 1.000 26.22501 112 ASN A CA 1
ATOM 880 C C . ASN A 1 112 ? 41.57123 27.18017 9.20783 1.000 23.88705 112 ASN A C 1
ATOM 881 O O . ASN A 1 112 ? 40.95775 26.66740 8.27730 1.000 28.07449 112 ASN A O 1
ATOM 886 N N . ASN A 1 113 ? 41.12130 27.13776 10.46491 1.000 26.32291 113 ASN A N 1
ATOM 887 C CA . ASN A 1 113 ? 39.88216 26.45382 10.84726 1.000 27.89406 113 ASN A CA 1
ATOM 888 C C . ASN A 1 113 ? 39.83858 25.04385 10.26774 1.000 28.42562 113 ASN A C 1
ATOM 889 O O . ASN A 1 113 ? 38.88396 24.64002 9.59412 1.000 24.94744 113 ASN A O 1
ATOM 894 N N . ALA A 1 114 ? 40.90872 24.29470 10.52727 1.000 25.61452 114 ALA A N 1
ATOM 895 C CA . ALA A 1 114 ? 41.10854 22.97859 9.93578 1.000 27.34746 114 ALA A CA 1
ATOM 896 C C . ALA A 1 114 ? 41.40145 21.98422 11.04011 1.000 28.34218 114 ALA A C 1
ATOM 897 O O . ALA A 1 114 ? 42.39056 22.12339 11.76665 1.000 23.48673 114 ALA A O 1
ATOM 899 N N . LEU A 1 115 ? 40.56620 20.96660 11.13107 1.000 27.23648 115 LEU A N 1
ATOM 900 C CA . LEU A 1 115 ? 40.74679 19.88277 12.07641 1.000 27.59911 115 LEU A CA 1
ATOM 901 C C . LEU A 1 115 ? 41.04216 18.61857 11.28634 1.000 24.98645 115 LEU A C 1
ATOM 902 O O . LEU A 1 115 ? 40.28230 18.26323 10.38423 1.000 22.06077 115 LEU A O 1
ATOM 907 N N . ILE A 1 116 ? 42.14925 17.95610 11.60653 1.000 25.20162 116 ILE A N 1
ATOM 908 C CA . ILE A 1 116 ? 42.51234 16.68938 10.98575 1.000 26.27925 116 ILE A CA 1
ATOM 909 C C . ILE A 1 116 ? 42.34423 15.57681 12.00810 1.000 27.23272 116 ILE A C 1
ATOM 910 O O . ILE A 1 116 ? 42.79467 15.70729 13.15392 1.000 25.42151 116 ILE A O 1
ATOM 915 N N . MET A 1 117 ? 41.70478 14.48279 11.59520 1.000 21.12215 117 MET A N 1
ATOM 916 C CA . MET A 1 117 ? 41.56453 13.33708 12.47117 1.000 26.94907 117 MET A CA 1
ATOM 917 C C . MET A 1 117 ? 41.85420 12.05065 11.70953 1.000 27.77394 117 MET A C 1
ATOM 918 O O . MET A 1 117 ? 42.01561 12.02705 10.48225 1.000 23.58826 117 MET A O 1
ATOM 923 N N . GLN A 1 118 ? 41.96700 10.97961 12.48218 1.000 28.15870 118 GLN A N 1
ATOM 924 C CA . GLN A 1 118 ? 42.10537 9.65278 11.91416 1.000 28.66377 118 GLN A CA 1
ATOM 925 C C . GLN A 1 118 ? 40.90220 9.31717 11.03766 1.000 27.08026 118 GLN A C 1
ATOM 926 O O . GLN A 1 118 ? 39.74990 9.58109 11.39952 1.000 27.02021 118 GLN A O 1
ATOM 932 N N . ASP A 1 119 ? 41.17609 8.75172 9.86732 1.000 24.03674 119 ASP A N 1
ATOM 933 C CA . ASP A 1 119 ? 40.12184 8.19125 9.02746 1.000 29.51964 119 ASP A CA 1
ATOM 934 C C . ASP A 1 119 ? 39.80168 6.80219 9.56826 1.000 32.86407 119 ASP A C 1
ATOM 935 O O . ASP A 1 119 ? 40.55782 5.85373 9.34120 1.000 30.40374 119 ASP A O 1
ATOM 940 N N . VAL A 1 120 ? 38.67351 6.67255 10.28264 1.000 30.49817 120 VAL A N 1
ATOM 941 C CA . VAL A 1 120 ? 38.33254 5.40750 10.93618 1.000 31.70171 120 VAL A CA 1
ATOM 942 C C . VAL A 1 120 ? 37.76233 4.43877 9.90388 1.000 33.74771 120 VAL A C 1
ATOM 943 O O . VAL A 1 120 ? 37.39635 3.30687 10.23868 1.000 36.69507 120 VAL A O 1
ATOM 947 N N . GLY A 1 121 ? 37.68828 4.87105 8.64185 1.000 34.58066 121 GLY A N 1
ATOM 948 C CA . GLY A 1 121 ? 37.35140 3.98527 7.53777 1.000 32.51532 121 GLY A CA 1
ATOM 949 C C . GLY A 1 121 ? 36.13853 4.43829 6.74732 1.000 32.15566 121 GLY A C 1
ATOM 950 O O . GLY A 1 121 ? 35.33246 5.22820 7.23974 1.000 36.07002 121 GLY A O 1
ATOM 951 N N . LYS A 1 122 ? 36.01611 3.96447 5.51408 1.000 35.18325 122 LYS A N 1
ATOM 952 C CA . LYS A 1 122 ? 34.81594 4.16409 4.70290 1.000 40.97338 122 LYS A CA 1
ATOM 953 C C . LYS A 1 122 ? 33.71029 3.27418 5.24628 1.000 38.27631 122 LYS A C 1
ATOM 954 O O . LYS A 1 122 ? 33.79228 2.04794 5.13887 1.000 41.59944 122 LYS A O 1
ATOM 960 N N . MET A 1 123 ? 32.67024 3.88219 5.80944 1.000 34.69799 123 MET A N 1
ATOM 961 C CA . MET A 1 123 ? 31.63567 3.15791 6.53399 1.000 36.13575 123 MET A CA 1
ATOM 962 C C . MET A 1 123 ? 30.29044 3.80559 6.27542 1.000 33.90648 123 MET A C 1
ATOM 963 O O . MET A 1 123 ? 30.20505 5.00495 6.01869 1.000 40.50965 123 MET A O 1
ATOM 968 N N . LYS A 1 124 ? 29.23120 3.01598 6.39823 1.000 36.00971 124 LYS A N 1
ATOM 969 C CA . LYS A 1 124 ? 27.88572 3.57306 6.36557 1.000 34.41246 124 LYS A CA 1
ATOM 970 C C . LYS A 1 124 ? 27.48521 4.06258 7.75488 1.000 34.07332 124 LYS A C 1
ATOM 971 O O . LYS A 1 124 ? 27.88317 3.49153 8.78101 1.000 30.57655 124 LYS A O 1
ATOM 977 N N . THR A 1 125 ? 26.69520 5.13387 7.77596 1.000 30.82156 125 THR A N 1
ATOM 978 C CA . THR A 1 125 ? 26.11330 5.66227 9.00583 1.000 28.47017 125 THR A CA 1
ATOM 979 C C . THR A 1 125 ? 24.91433 4.81896 9.44138 1.000 28.41978 125 THR A C 1
ATOM 980 O O . THR A 1 125 ? 24.27179 4.14299 8.62959 1.000 26.02786 125 THR A O 1
ATOM 984 N N . LEU A 1 126 ? 24.59418 4.89755 10.74242 1.000 26.91927 126 LEU A N 1
ATOM 985 C CA . LEU A 1 126 ? 23.34921 4.31193 11.24176 1.000 26.57305 126 LEU A CA 1
ATOM 986 C C . LEU A 1 126 ? 22.14919 4.81741 10.45342 1.000 24.97781 126 LEU A C 1
ATOM 987 O O . LEU A 1 126 ? 21.18428 4.07483 10.23039 1.000 27.17854 126 LEU A O 1
ATOM 992 N N . LEU A 1 127 ? 22.19677 6.07372 10.01151 1.000 27.10312 127 LEU A N 1
ATOM 993 C CA . LEU A 1 127 ? 21.10543 6.61833 9.21078 1.000 30.99179 127 LEU A CA 1
ATOM 994 C C . LEU A 1 127 ? 20.95497 5.86746 7.88479 1.000 31.85350 127 LEU A C 1
ATOM 995 O O . LEU A 1 127 ? 19.83093 5.54929 7.47565 1.000 30.65062 127 LEU A O 1
ATOM 1000 N N . ASP A 1 128 ? 22.07460 5.56449 7.20544 1.000 29.04477 128 ASP A N 1
ATOM 1001 C CA . ASP A 1 128 ? 22.01544 4.73075 6.00097 1.000 28.33664 128 ASP A CA 1
ATOM 1002 C C . ASP A 1 128 ? 21.37785 3.37311 6.29358 1.000 32.34009 128 ASP A C 1
ATOM 1003 O O . ASP A 1 128 ? 20.53832 2.89003 5.52168 1.000 32.36499 128 ASP A O 1
ATOM 1008 N N . TYR A 1 129 ? 21.78960 2.71922 7.38990 1.000 27.19086 129 TYR A N 1
ATOM 1009 C CA . TYR A 1 129 ? 21.25663 1.38554 7.66454 1.000 29.72970 129 TYR A CA 1
ATOM 1010 C C . TYR A 1 129 ? 19.76345 1.41877 7.95808 1.000 29.94616 129 TYR A C 1
ATOM 1011 O O . TYR A 1 129 ? 19.02396 0.54915 7.48912 1.000 35.52947 129 TYR A O 1
ATOM 1020 N N . VAL A 1 130 ? 19.28870 2.41904 8.70408 1.000 26.95959 130 VAL A N 1
ATOM 1021 C CA . VAL A 1 130 ? 17.87470 2.41482 9.06733 1.000 30.24666 130 VAL A CA 1
ATOM 1022 C C . VAL A 1 130 ? 16.96098 2.89987 7.94257 1.000 30.94110 130 VAL A C 1
ATOM 1023 O O . VAL A 1 130 ? 15.74624 2.68911 8.02468 1.000 35.52628 130 VAL A O 1
ATOM 1027 N N . THR A 1 131 ? 17.48982 3.56014 6.90742 1.000 31.25478 131 THR A N 1
ATOM 1028 C CA . THR A 1 131 ? 16.68769 3.92490 5.73904 1.000 34.75289 131 THR A CA 1
ATOM 1029 C C . THR A 1 131 ? 16.85174 2.95846 4.57231 1.000 31.54475 131 THR A C 1
ATOM 1030 O O . THR A 1 131 ? 16.10822 3.06883 3.59226 1.000 34.72359 131 THR A O 1
ATOM 1034 N N . ALA A 1 132 ? 17.82866 2.05659 4.63246 1.000 31.86232 132 ALA A N 1
ATOM 1035 C CA . ALA A 1 132 ? 17.96472 1.01229 3.63058 1.000 33.73569 132 ALA A CA 1
ATOM 1036 C C . ALA A 1 132 ? 16.77294 0.05487 3.69280 1.000 36.90363 132 ALA A C 1
ATOM 1037 O O . ALA A 1 132 ? 16.14230 -0.12188 4.74103 1.000 32.68994 132 ALA A O 1
ATOM 1039 N N . LYS A 1 133 ? 16.45190 -0.54678 2.54679 1.000 36.03227 133 LYS A N 1
ATOM 1040 C CA . LYS A 1 133 ? 15.45156 -1.61347 2.45772 1.000 37.92950 133 LYS A CA 1
ATOM 1041 C C . LYS A 1 133 ? 16.13453 -2.87722 1.94677 1.000 40.83611 133 LYS A C 1
ATOM 1042 O O . LYS A 1 133 ? 16.68919 -2.86437 0.83335 1.000 38.54311 133 LYS A O 1
ATOM 1048 N N . PRO A 1 134 ? 16.14252 -3.98646 2.70520 1.000 42.92728 134 PRO A N 1
ATOM 1049 C CA . PRO A 1 134 ? 15.53880 -4.17247 4.03333 1.000 40.95404 134 PRO A CA 1
ATOM 1050 C C . PRO A 1 134 ? 16.35361 -3.46387 5.11517 1.000 38.39749 134 PRO A C 1
ATOM 1051 O O . PRO A 1 134 ? 17.55735 -3.25286 4.95111 1.000 35.44355 134 PRO A O 1
ATOM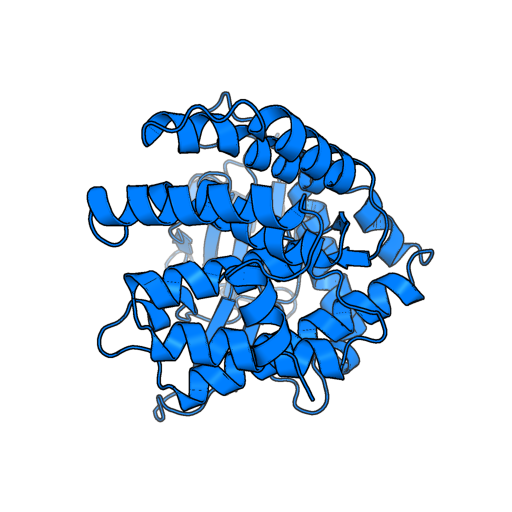 1055 N N . PRO A 1 135 ? 15.70752 -3.08868 6.22704 1.000 37.27581 135 PRO A N 1
ATOM 1056 C CA . PRO A 1 135 ? 16.37824 -2.25467 7.22751 1.000 37.53691 135 PRO A CA 1
ATOM 1057 C C . PRO A 1 135 ? 17.41141 -3.02131 8.02605 1.000 40.53101 135 PRO A C 1
ATOM 1058 O O . PRO A 1 135 ? 17.57588 -4.23601 7.86449 1.000 41.23967 135 PRO A O 1
ATOM 1062 N N . LEU A 1 136 ? 18.12491 -2.28702 8.87870 1.000 38.18591 136 LEU A N 1
ATOM 1063 C CA . LEU A 1 136 ? 19.09994 -2.86961 9.79022 1.000 38.32724 136 LEU A CA 1
ATOM 1064 C C . LEU A 1 136 ? 18.47877 -4.00360 10.59845 1.000 38.16186 136 LEU A C 1
ATOM 1065 O O . LEU A 1 136 ? 17.38043 -3.85982 11.14363 1.000 33.36852 136 LEU A O 1
ATOM 1070 N N . ALA A 1 137 ? 19.20082 -5.12760 10.68826 1.000 31.35304 137 ALA A N 1
ATOM 1071 C CA . ALA A 1 137 ? 18.72056 -6.27906 11.44558 1.000 34.86694 137 ALA A CA 1
ATOM 1072 C C . ALA A 1 137 ? 18.34921 -5.86873 12.86242 1.000 35.27155 137 ALA A C 1
ATOM 1073 O O . ALA A 1 137 ? 19.05087 -5.08183 13.49901 1.000 37.37417 137 ALA A O 1
ATOM 1075 N N . THR A 1 138 ? 17.22475 -6.39143 13.34799 1.000 35.21613 138 THR A N 1
ATOM 1076 C CA . THR A 1 138 ? 16.72452 -5.96910 14.65323 1.000 42.31761 138 THR A CA 1
ATOM 1077 C C . THR A 1 138 ? 17.71434 -6.29959 15.77412 1.000 43.17996 138 THR A C 1
ATOM 1078 O O . THR A 1 138 ? 17.82793 -5.53828 16.74429 1.000 37.85664 138 THR A O 1
ATOM 1082 N N . ASP A 1 139 ? 18.47283 -7.39465 15.63631 1.000 41.97595 139 ASP A N 1
ATOM 1083 C CA . ASP A 1 139 ? 19.51193 -7.70803 16.61578 1.000 43.25101 139 ASP A CA 1
ATOM 1084 C C . ASP A 1 139 ? 20.56811 -6.61166 16.69273 1.000 40.69631 139 ASP A C 1
ATOM 1085 O O . ASP A 1 139 ? 21.03176 -6.25992 17.78684 1.000 37.10641 139 ASP A O 1
ATOM 1090 N N . ILE A 1 140 ? 21.00407 -6.09671 15.54062 1.000 35.38676 140 ILE A N 1
ATOM 1091 C CA . ILE A 1 140 ? 22.01306 -5.04648 15.56481 1.000 35.87301 140 ILE A CA 1
ATOM 1092 C C . ILE A 1 140 ? 21.42805 -3.77492 16.15910 1.000 33.28585 140 ILE A C 1
ATOM 1093 O O . ILE A 1 140 ? 22.06935 -3.10892 16.98135 1.000 31.76135 140 ILE A O 1
ATOM 1098 N N . ALA A 1 141 ? 20.19872 -3.43045 15.76533 1.000 27.66150 141 ALA A N 1
ATOM 1099 C CA . ALA A 1 141 ? 19.54104 -2.25190 16.31642 1.000 32.61482 141 ALA A CA 1
ATOM 1100 C C . ALA A 1 141 ? 19.49076 -2.29603 17.84184 1.000 30.81637 141 ALA A C 1
ATOM 1101 O O . ALA A 1 141 ? 19.72193 -1.27863 18.50774 1.000 31.69870 141 ALA A O 1
ATOM 1103 N N . ARG A 1 142 ? 19.18488 -3.45911 18.41732 1.000 29.84600 142 ARG A N 1
ATOM 1104 C CA . ARG A 1 142 ? 19.13826 -3.56028 19.87184 1.000 29.01194 142 ARG A CA 1
ATOM 1105 C C . ARG A 1 142 ? 20.52338 -3.35610 20.46623 1.000 27.59747 142 ARG A C 1
ATOM 1106 O O . ARG A 1 142 ? 20.69741 -2.57782 21.40842 1.000 28.72321 142 ARG A O 1
ATOM 1114 N N . LEU A 1 143 ? 21.52660 -4.03754 19.91380 1.000 27.99850 143 LEU A N 1
ATOM 1115 C CA . LEU A 1 143 ? 22.88619 -3.87694 20.40951 1.000 28.70806 143 LEU A CA 1
ATOM 1116 C C . LEU A 1 143 ? 23.34748 -2.42912 20.28793 1.000 34.45449 143 LEU A C 1
ATOM 1117 O O . LEU A 1 143 ? 23.98368 -1.88927 21.20554 1.000 29.84379 143 LEU A O 1
ATOM 1122 N N . VAL A 1 144 ? 23.01469 -1.78135 19.16494 1.000 31.28697 144 VAL A N 1
ATOM 1123 C CA . VAL A 1 144 ? 23.38083 -0.38434 18.96245 1.000 30.20225 144 VAL A CA 1
ATOM 1124 C C . VAL A 1 144 ? 22.77156 0.49067 20.05149 1.000 27.68303 144 VAL A C 1
ATOM 1125 O O . VAL A 1 144 ? 23.46013 1.32014 20.66132 1.000 26.90992 144 VAL A O 1
ATOM 1129 N N . GLY A 1 145 ? 21.47554 0.31454 20.32029 1.000 27.34510 145 GLY A N 1
ATOM 1130 C CA . GLY A 1 145 ? 20.84579 1.07977 21.38810 1.000 27.24585 145 GLY A CA 1
ATOM 1131 C C . GLY A 1 145 ? 21.46430 0.80014 22.74894 1.000 30.25843 145 GLY A C 1
ATOM 1132 O O . GLY A 1 145 ? 21.66589 1.71532 23.56178 1.000 24.01445 145 GLY A O 1
ATOM 1133 N N . THR A 1 146 ? 21.79945 -0.46284 23.00847 1.000 23.81910 146 THR A N 1
ATOM 1134 C CA . THR A 1 146 ? 22.39927 -0.80640 24.29130 1.000 28.19284 146 THR A CA 1
ATOM 1135 C C . THR A 1 146 ? 23.77365 -0.15856 24.45481 1.000 28.70574 146 THR A C 1
ATOM 1136 O O . THR A 1 146 ? 24.07048 0.42783 25.49996 1.000 24.27126 146 THR A O 1
ATOM 1140 N N . GLU A 1 147 ? 24.62419 -0.24989 23.42576 1.000 26.90198 147 GLU A N 1
ATOM 1141 C CA . GLU A 1 147 ? 25.99384 0.22943 23.56271 1.000 26.47319 147 GLU A CA 1
ATOM 1142 C C . GLU A 1 147 ? 26.04942 1.75170 23.60121 1.000 30.79631 147 GLU A C 1
ATOM 1143 O O . GLU A 1 147 ? 26.86378 2.33003 24.33555 1.000 26.68381 147 GLU A O 1
ATOM 1149 N N . ILE A 1 148 ? 25.18894 2.41706 22.82238 1.000 27.47771 148 ILE A N 1
ATOM 1150 C CA . ILE A 1 148 ? 25.15384 3.87596 22.82662 1.000 23.11552 148 ILE A CA 1
ATOM 1151 C C . ILE A 1 148 ? 24.59608 4.38820 24.15170 1.000 29.23671 148 ILE A C 1
ATOM 1152 O O . ILE A 1 148 ? 25.15271 5.31224 24.76458 1.000 26.64194 148 ILE A O 1
ATOM 1157 N N . GLY A 1 149 ? 23.50555 3.77649 24.62907 1.000 26.42681 149 GLY A N 1
ATOM 1158 C CA . GLY A 1 149 ? 22.96606 4.15356 25.92529 1.000 22.77254 149 GLY A CA 1
ATOM 1159 C C . GLY A 1 149 ? 23.99042 4.02851 27.03448 1.000 25.49278 149 GLY A C 1
ATOM 1160 O O . GLY A 1 149 ? 24.09136 4.90260 27.89849 1.000 26.14069 149 GLY A O 1
ATOM 1161 N N . GLY A 1 150 ? 24.78037 2.94919 27.01611 1.000 28.33149 150 GLY A N 1
ATOM 1162 C CA . GLY A 1 150 ? 25.78714 2.77334 28.04948 1.000 24.05603 150 GLY A CA 1
ATOM 1163 C C . GLY A 1 150 ? 26.89698 3.80345 27.94383 1.000 29.56842 150 GLY A C 1
ATOM 1164 O O . GLY A 1 150 ? 27.35067 4.35875 28.95394 1.000 32.31778 150 GLY A O 1
ATOM 1165 N N . PHE A 1 151 ? 27.34091 4.08078 26.71547 1.000 29.54086 151 PHE A N 1
ATOM 1166 C CA . PHE A 1 151 ? 28.35605 5.10328 26.49144 1.000 30.12441 151 PHE A CA 1
ATOM 1167 C C . PHE A 1 151 ? 27.87853 6.47201 26.96715 1.000 27.98010 151 PHE A C 1
ATOM 1168 O O . PHE A 1 151 ? 28.61615 7.19879 27.64764 1.000 25.91409 151 PHE A O 1
ATOM 1176 N N . VAL A 1 152 ? 26.64483 6.84427 26.61303 1.000 27.04574 152 VAL A N 1
ATOM 1177 C CA . VAL A 1 152 ? 26.14955 8.17441 26.96392 1.000 27.14941 152 VAL A CA 1
ATOM 1178 C C . VAL A 1 152 ? 25.95162 8.29778 28.47162 1.000 23.95329 152 VAL A C 1
ATOM 1179 O O . VAL A 1 152 ? 26.26760 9.33381 29.06403 1.000 24.87408 152 VAL A O 1
ATOM 1183 N N . ALA A 1 153 ? 25.41919 7.25784 29.11791 1.000 25.83098 153 ALA A N 1
ATOM 1184 C CA . ALA A 1 153 ? 25.27447 7.30721 30.57125 1.000 26.83632 153 ALA A CA 1
ATOM 1185 C C . ALA A 1 153 ? 26.63072 7.44858 31.25243 1.000 23.46701 153 ALA A C 1
ATOM 1186 O O . ALA A 1 153 ? 26.77045 8.20799 32.21888 1.000 24.00003 153 ALA A O 1
ATOM 1188 N N . ARG A 1 154 ? 27.64326 6.73847 30.75425 1.000 19.68329 154 ARG A N 1
ATOM 1189 C CA . ARG A 1 154 ? 28.97816 6.86779 31.32992 1.000 23.90658 154 ARG A CA 1
ATOM 1190 C C . ARG A 1 154 ? 29.57287 8.24801 31.05612 1.000 26.88394 154 ARG A C 1
ATOM 1191 O O . ARG A 1 154 ? 30.25236 8.81360 31.92632 1.000 23.35350 154 ARG A O 1
ATOM 1199 N N . LEU A 1 155 ? 29.31538 8.81376 29.87096 1.000 24.23428 155 LEU A N 1
ATOM 1200 C CA . LEU A 1 155 ? 29.73393 10.18800 29.60919 1.000 26.62047 155 LEU A CA 1
ATOM 1201 C C . LEU A 1 155 ? 29.04602 11.16581 30.56666 1.000 23.06652 155 LEU A C 1
ATOM 1202 O O . LEU A 1 155 ? 29.69755 12.03825 31.15444 1.000 22.61005 155 LEU A O 1
ATOM 1207 N N . HIS A 1 156 ? 27.74043 11.00578 30.77739 1.000 18.32193 156 HIS A N 1
ATOM 1208 C CA . HIS A 1 156 ? 27.04570 11.90572 31.69241 1.000 24.48999 156 HIS A CA 1
ATOM 1209 C C . HIS A 1 156 ? 27.50742 11.71128 33.14186 1.000 26.70782 156 HIS A C 1
ATOM 1210 O O . HIS A 1 156 ? 27.62798 12.68799 33.89476 1.000 28.67742 156 HIS A O 1
ATOM 1217 N N . ASN A 1 157 ? 27.77976 10.46694 33.54996 1.000 22.71239 157 ASN A N 1
ATOM 1218 C CA . ASN A 1 157 ? 28.27208 10.21986 34.90904 1.000 26.08556 157 ASN A CA 1
ATOM 1219 C C . ASN A 1 157 ? 29.59459 10.95059 35.16080 1.000 28.90061 157 ASN A C 1
ATOM 1220 O O . ASN A 1 157 ? 29.73981 11.68623 36.14806 1.000 28.13746 157 ASN A O 1
ATOM 1225 N N . ILE A 1 158 ? 30.57784 10.74389 34.27902 1.000 25.33230 158 ILE A N 1
ATOM 1226 C CA . ILE A 1 158 ? 31.89930 11.32527 34.47422 1.000 28.53769 158 ILE A CA 1
ATOM 1227 C C . ILE A 1 158 ? 31.85762 12.83796 34.27918 1.000 30.78135 158 ILE A C 1
ATOM 1228 O O . ILE A 1 158 ? 32.62559 13.57416 34.92069 1.000 29.67964 158 ILE A O 1
ATOM 1233 N N . GLY A 1 159 ? 30.94518 13.33815 33.43865 1.000 26.80268 159 GLY A N 1
ATOM 1234 C CA . GLY A 1 159 ? 30.81142 14.78144 33.31214 1.000 23.41754 159 GLY A CA 1
ATOM 1235 C C . GLY A 1 159 ? 30.39079 15.42722 34.61852 1.000 27.62481 159 GLY A C 1
ATOM 1236 O O . GLY A 1 159 ? 30.85278 16.52244 34.96302 1.000 25.03475 159 GLY A O 1
ATOM 1237 N N . ARG A 1 160 ? 29.50817 14.75042 35.36809 1.000 28.62919 160 ARG A N 1
ATOM 1238 C CA . ARG A 1 160 ? 29.08417 15.25153 36.67138 1.000 29.28392 160 ARG A CA 1
ATOM 1239 C C . ARG A 1 160 ? 30.20310 15.13339 37.69694 1.000 26.53748 160 ARG A C 1
ATOM 1240 O O . ARG A 1 160 ? 30.46135 16.07616 38.44681 1.000 29.80387 160 ARG A O 1
ATOM 1248 N N . GLU A 1 161 ? 30.91029 14.00396 37.70123 1.000 27.43251 161 GLU A N 1
ATOM 1249 C CA . GLU A 1 161 ? 31.96703 13.77408 38.67947 1.000 29.40619 161 GLU A CA 1
ATOM 1250 C C . GLU A 1 161 ? 33.13093 14.74217 38.49203 1.000 32.46973 161 GLU A C 1
ATOM 1251 O O . GLU A 1 161 ? 33.66122 15.27894 39.47030 1.000 28.61470 161 GLU A O 1
ATOM 1257 N N . ARG A 1 162 ? 33.53047 14.99853 37.24615 1.000 33.12131 162 ARG A N 1
ATOM 1258 C CA . ARG A 1 162 ? 34.71074 15.80353 36.95883 1.000 31.99173 162 ARG A CA 1
ATOM 1259 C C . ARG A 1 162 ? 34.36765 17.22124 36.50029 1.000 33.43036 162 ARG A C 1
ATOM 1260 O O . ARG A 1 162 ? 35.19572 17.87554 35.85206 1.000 30.38458 162 ARG A O 1
ATOM 1268 N N . ARG A 1 163 ? 33.17887 17.71517 36.87712 1.000 29.83036 163 ARG A N 1
ATOM 1269 C CA . ARG A 1 163 ? 32.67867 19.00886 36.41303 1.000 29.59487 163 ARG A CA 1
ATOM 1270 C C . ARG A 1 163 ? 33.69868 20.13441 36.59357 1.000 37.73099 163 ARG A C 1
ATOM 1271 O O . ARG A 1 163 ? 33.78129 21.04481 35.75878 1.000 29.75614 163 ARG A O 1
ATOM 1279 N N . ASP A 1 164 ? 34.47518 20.09992 37.68171 1.000 34.93060 164 ASP A N 1
ATOM 1280 C CA . ASP A 1 164 ? 35.41971 21.16736 37.98409 1.000 37.85915 164 ASP A CA 1
ATOM 1281 C C . ASP A 1 164 ? 36.84841 20.83486 37.57196 1.000 33.83153 164 ASP A C 1
ATOM 1282 O O . ASP A 1 164 ? 37.74432 21.65363 37.78659 1.000 38.67076 164 ASP A O 1
ATOM 1287 N N . ASP A 1 165 ? 37.08633 19.65606 37.00896 1.000 36.27658 165 ASP A N 1
ATOM 1288 C CA . ASP A 1 165 ? 38.36304 19.39109 36.36465 1.000 32.85860 165 ASP A CA 1
ATOM 1289 C C . ASP A 1 165 ? 38.54901 20.37871 35.21968 1.000 37.85695 165 ASP A C 1
ATOM 1290 O O . ASP A 1 165 ? 37.59867 20.64702 34.47591 1.000 36.07449 165 ASP A O 1
ATOM 1295 N N . PRO A 1 166 ? 39.75694 20.91114 35.02920 1.000 40.93381 166 PRO A N 1
ATOM 1296 C CA . PRO A 1 166 ? 39.94314 21.91690 33.96994 1.000 36.66203 166 PRO A CA 1
ATOM 1297 C C . PRO A 1 166 ? 39.69127 21.37417 32.57159 1.000 34.83128 166 PRO A C 1
ATOM 1298 O O . PRO A 1 166 ? 39.09778 22.07329 31.74050 1.000 32.69487 166 PRO A O 1
ATOM 1302 N N . GLU A 1 167 ? 40.12913 20.14949 32.28035 1.000 34.45898 167 GLU A N 1
ATOM 1303 C CA . GLU A 1 167 ? 39.95407 19.62055 30.93693 1.000 32.99876 167 GLU A CA 1
ATOM 1304 C C . GLU A 1 167 ? 38.48349 19.37172 30.61210 1.000 32.99405 167 GLU A C 1
ATOM 1305 O O . GLU A 1 167 ? 38.11847 19.36593 29.43265 1.000 29.27069 167 GLU A O 1
ATOM 1311 N N . PHE A 1 168 ? 37.63332 19.20201 31.62926 1.000 31.46138 168 PHE A N 1
ATOM 1312 C CA . PHE A 1 168 ? 36.18380 19.10050 31.47184 1.000 28.34847 168 PHE A CA 1
ATOM 1313 C C . PHE A 1 168 ? 35.50917 20.46572 31.48906 1.000 28.99639 168 PHE A C 1
ATOM 1314 O O . PHE A 1 168 ? 34.61117 20.73419 30.68347 1.000 24.97435 168 PHE A O 1
ATOM 1322 N N . LYS A 1 169 ? 35.91057 21.31837 32.42659 1.000 26.76792 169 LYS A N 1
ATOM 1323 C CA . LYS A 1 169 ? 35.31361 22.64244 32.54177 1.000 31.16619 169 LYS A CA 1
ATOM 1324 C C . LYS A 1 169 ? 35.47137 23.43840 31.24887 1.000 26.96095 169 LYS A C 1
ATOM 1325 O O . LYS A 1 169 ? 34.61121 24.26262 30.91860 1.000 27.02754 169 LYS A O 1
ATOM 1331 N N . PHE A 1 170 ? 36.54910 23.18476 30.50048 1.000 26.92347 170 PHE A N 1
ATOM 1332 C CA . PHE A 1 170 ? 36.77184 23.74509 29.16755 1.000 27.78676 170 PHE A CA 1
ATOM 1333 C C . PHE A 1 170 ? 35.50094 23.76155 28.32177 1.000 25.32597 170 PHE A C 1
ATOM 1334 O O . PHE A 1 170 ? 35.16979 24.77751 27.70026 1.000 25.86906 170 PHE A O 1
ATOM 1342 N N . PHE A 1 171 ? 34.76303 22.65318 28.32043 1.000 23.44581 171 PHE A N 1
ATOM 1343 C CA . PHE A 1 171 ? 33.59284 22.53649 27.46155 1.000 23.82443 171 PHE A CA 1
ATOM 1344 C C . PHE A 1 171 ? 32.38560 23.32707 27.97044 1.000 24.74517 171 PHE A C 1
ATOM 1345 O O . PHE A 1 171 ? 31.45435 23.57150 27.20171 1.000 24.32630 171 PHE A O 1
ATOM 1353 N N . SER A 1 172 ? 32.38996 23.78118 29.22040 1.000 22.30438 172 SER A N 1
ATOM 1354 C CA . SER A 1 172 ? 31.34617 24.70942 29.63168 1.000 24.55621 172 SER A CA 1
ATOM 1355 C C . SER A 1 172 ? 31.41811 26.01141 28.83875 1.000 25.33181 172 SER A C 1
ATOM 1356 O O . SER A 1 172 ? 30.38735 26.66991 28.64679 1.000 25.86605 172 SER A O 1
ATOM 1359 N N . GLY A 1 173 ? 32.60198 26.35594 28.32938 1.000 26.92316 173 GLY A N 1
ATOM 1360 C CA . GLY A 1 173 ? 32.81621 27.56070 27.55731 1.000 24.22793 173 GLY A CA 1
ATOM 1361 C C . GLY A 1 173 ? 32.73533 27.39988 26.04506 1.000 29.21937 173 GLY A C 1
ATOM 1362 O O . GLY A 1 173 ? 33.22549 28.27127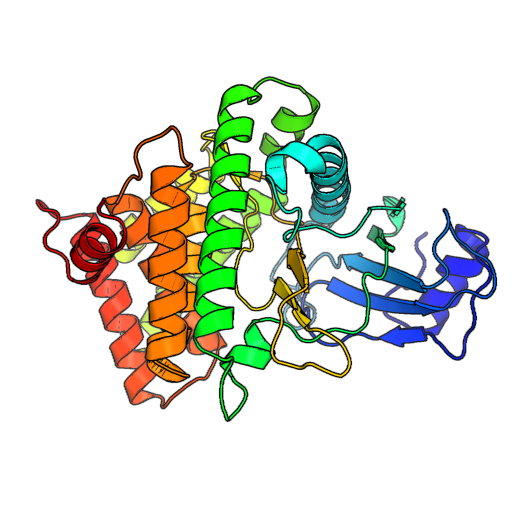 25.31333 1.000 28.51095 173 GLY A O 1
ATOM 1363 N N . ASN A 1 174 ? 32.12550 26.31108 25.54899 1.000 29.21230 174 ASN A N 1
ATOM 1364 C CA . ASN A 1 174 ? 31.85444 26.20092 24.10923 1.000 29.05896 174 ASN A CA 1
ATOM 1365 C C . ASN A 1 174 ? 30.65250 27.08973 23.80028 1.000 24.48765 174 ASN A C 1
ATOM 1366 O O . ASN A 1 174 ? 29.50420 26.64782 23.70671 1.000 26.94020 174 ASN A O 1
ATOM 1371 N N . ILE A 1 175 ? 30.92107 28.38542 23.66721 1.000 24.67553 175 ILE A N 1
ATOM 1372 C CA . ILE A 1 175 ? 29.80716 29.30179 23.48568 1.000 27.80100 175 ILE A CA 1
ATOM 1373 C C . ILE A 1 175 ? 29.15763 29.09739 22.12112 1.000 26.54577 175 ILE A C 1
ATOM 1374 O O . ILE A 1 175 ? 27.95427 29.33717 21.97079 1.000 26.09653 175 ILE A O 1
ATOM 1379 N N . VAL A 1 176 ? 29.91020 28.61237 21.12031 1.000 22.82941 176 VAL A N 1
ATOM 1380 C CA . VAL A 1 176 ? 29.28772 28.29889 19.83273 1.000 22.13845 176 VAL A CA 1
ATOM 1381 C C . VAL A 1 176 ? 28.35771 27.09341 19.96792 1.000 24.60818 176 VAL A C 1
ATOM 1382 O O . VAL A 1 176 ? 27.24690 27.08297 19.42545 1.000 22.11987 176 VAL A O 1
ATOM 1386 N N . GLY A 1 177 ? 28.78610 26.06675 20.70265 1.000 22.35934 177 GLY A N 1
ATOM 1387 C CA . GLY A 1 177 ? 27.90606 24.93441 20.93831 1.000 24.00722 177 GLY A CA 1
ATOM 1388 C C . GLY A 1 177 ? 26.59510 25.34530 21.58804 1.000 24.64064 177 GLY A C 1
ATOM 1389 O O . GLY A 1 177 ? 25.51397 24.92835 21.15332 1.000 20.83024 177 GLY A O 1
ATOM 1390 N N . ARG A 1 178 ? 26.66815 26.19894 22.61564 1.000 21.89966 178 ARG A N 1
ATOM 1391 C CA . ARG A 1 178 ? 25.44678 26.66170 23.27255 1.000 27.64055 178 ARG A CA 1
ATOM 1392 C C . ARG A 1 178 ? 24.61054 27.52404 22.33366 1.000 27.41669 178 ARG A C 1
ATOM 1393 O O . ARG A 1 178 ? 23.38778 27.34952 22.23596 1.000 27.40470 178 ARG A O 1
ATOM 1401 N N . THR A 1 179 ? 25.26108 28.47830 21.65608 1.000 23.44374 179 THR A N 1
ATOM 1402 C CA . THR A 1 179 ? 24.56953 29.39263 20.75059 1.000 25.91163 179 THR A CA 1
ATOM 1403 C C . THR A 1 179 ? 23.88721 28.64713 19.61648 1.000 25.93343 179 THR A C 1
ATOM 1404 O O . THR A 1 179 ? 22.77359 28.99853 19.21714 1.000 29.40043 179 THR A O 1
ATOM 1408 N N . THR A 1 180 ? 24.55487 27.63504 19.06177 1.000 22.37807 180 THR A N 1
ATOM 1409 C CA . THR A 1 180 ? 23.97048 26.89365 17.95721 1.000 23.92203 180 THR A CA 1
ATOM 1410 C C . THR A 1 180 ? 22.68202 26.19888 18.38458 1.000 25.24985 180 THR A C 1
ATOM 1411 O O . THR A 1 180 ? 21.69642 26.18494 17.63666 1.000 25.47743 180 THR A O 1
ATOM 1415 N N . SER A 1 181 ? 22.66304 25.63559 19.59445 1.000 23.36586 181 SER A N 1
ATOM 1416 C CA . SER A 1 181 ? 21.43309 25.04193 20.11416 1.000 27.00700 181 SER A CA 1
ATOM 1417 C C . SER A 1 181 ? 20.33574 26.09107 20.25431 1.000 26.73526 181 SER A C 1
ATOM 1418 O O . SER A 1 181 ? 19.18030 25.84470 19.88965 1.000 23.35277 181 SER A O 1
ATOM 1421 N N . ASP A 1 182 ? 20.68249 27.26027 20.81463 1.000 25.66534 182 ASP A N 1
ATOM 1422 C CA . ASP A 1 182 ? 19.77776 28.40498 20.82511 1.000 24.94812 182 ASP A CA 1
ATOM 1423 C C . ASP A 1 182 ? 19.19205 28.64084 19.43499 1.000 25.58164 182 ASP A C 1
ATOM 1424 O O . ASP A 1 182 ? 17.97316 28.64742 19.25994 1.000 27.86770 182 ASP A O 1
ATOM 1429 N N . GLN A 1 183 ? 20.05254 28.78386 18.42172 1.000 28.25776 183 GLN A N 1
ATOM 1430 C CA . GLN A 1 183 ? 19.56810 29.06631 17.06844 1.000 28.95888 183 GLN A CA 1
ATOM 1431 C C . GLN A 1 183 ? 18.66920 27.95030 16.54970 1.000 26.84802 183 GLN A C 1
ATOM 1432 O O . GLN A 1 183 ? 17.69725 28.21240 15.83883 1.000 32.39226 183 GLN A O 1
ATOM 1438 N N . LEU A 1 184 ? 18.97630 26.70053 16.88361 1.000 25.64900 184 LEU A N 1
ATOM 1439 C CA . LEU A 1 184 ? 18.14329 25.60311 16.40912 1.000 28.18057 184 LEU A CA 1
ATOM 1440 C C . LEU A 1 184 ? 16.77067 25.61892 17.07873 1.000 27.80817 184 LEU A C 1
ATOM 1441 O O . LEU A 1 184 ? 15.75474 25.35553 16.42526 1.000 24.10591 184 LEU A O 1
ATOM 1446 N N . TYR A 1 185 ? 16.72642 25.88137 18.39026 1.000 26.30374 185 TYR A N 1
ATOM 1447 C CA . TYR A 1 185 ? 15.44188 26.02270 19.07467 1.000 27.64058 185 TYR A CA 1
ATOM 1448 C C . TYR A 1 185 ? 14.60879 27.12954 18.44410 1.000 30.81633 185 TYR A C 1
ATOM 1449 O O . TYR A 1 185 ? 13.37790 27.03934 18.39387 1.000 27.07386 185 TYR A O 1
ATOM 1458 N N . GLN A 1 186 ? 15.26362 28.18674 17.95234 1.000 32.50202 186 GLN A N 1
ATOM 1459 C CA . GLN A 1 186 ? 14.51162 29.28839 17.37270 1.000 30.06536 186 GLN A CA 1
ATOM 1460 C C . GLN A 1 186 ? 13.74765 28.86800 16.12192 1.000 35.30669 186 GLN A C 1
ATOM 1461 O O . GLN A 1 186 ? 12.82399 29.57587 15.71328 1.000 39.50076 186 GLN A O 1
ATOM 1467 N N . THR A 1 187 ? 14.07900 27.72576 15.51960 1.000 29.16345 187 THR A N 1
ATOM 1468 C CA . THR A 1 187 ? 13.31121 27.25996 14.37111 1.000 31.13275 187 THR A CA 1
ATOM 1469 C C . THR A 1 187 ? 12.03056 26.54130 14.76525 1.000 32.36411 187 THR A C 1
ATOM 1470 O O . THR A 1 187 ? 11.27221 26.15081 13.87585 1.000 33.39701 187 THR A O 1
ATOM 1474 N N . ILE A 1 188 ? 11.77474 26.33071 16.05879 1.000 30.39226 188 ILE A N 1
ATOM 1475 C CA . ILE A 1 188 ? 10.57757 25.59491 16.45461 1.000 32.02920 188 ILE A CA 1
ATOM 1476 C C . ILE A 1 188 ? 9.31272 26.33310 16.01068 1.000 28.79233 188 ILE A C 1
ATOM 1477 O O . ILE A 1 188 ? 8.43195 25.75596 15.36610 1.000 30.01067 188 ILE A O 1
ATOM 1482 N N . ILE A 1 189 ? 9.20562 27.61616 16.34177 1.000 26.47185 189 ILE A N 1
ATOM 1483 C CA . ILE A 1 189 ? 8.01843 28.38891 15.95739 1.000 32.01079 189 ILE A CA 1
ATOM 1484 C C . ILE A 1 189 ? 7.83174 28.45534 14.44197 1.000 32.77057 189 ILE A C 1
ATOM 1485 O O . ILE A 1 189 ? 6.73303 28.11845 13.96250 1.000 33.75193 189 ILE A O 1
ATOM 1490 N N . PRO A 1 190 ? 8.83219 28.83899 13.63078 1.000 31.66913 190 PRO A N 1
ATOM 1491 C CA . PRO A 1 190 ? 8.64930 28.77609 12.17080 1.000 26.90216 190 PRO A CA 1
ATOM 1492 C C . PRO A 1 190 ? 8.33082 27.38770 11.63536 1.000 33.72790 190 PRO A C 1
ATOM 1493 O O . PRO A 1 190 ? 7.56289 27.28014 10.67439 1.000 31.10548 190 PRO A O 1
ATOM 1497 N N . ASN A 1 191 ? 8.91600 26.31658 12.18356 1.000 28.54779 191 ASN A N 1
ATOM 1498 C CA . ASN A 1 191 ? 8.61352 24.99966 11.62734 1.000 28.76549 191 ASN A CA 1
ATOM 1499 C C . ASN A 1 191 ? 7.16886 24.60773 11.90389 1.000 33.19171 191 ASN A C 1
ATOM 1500 O O . ASN A 1 191 ? 6.47935 24.08456 11.01825 1.000 36.06741 191 ASN A O 1
ATOM 1505 N N . ALA A 1 192 ? 6.69469 24.84114 13.12814 1.000 31.56968 192 ALA A N 1
ATOM 1506 C CA . ALA A 1 192 ? 5.28495 24.61692 13.42114 1.000 33.35350 192 ALA A CA 1
ATOM 1507 C C . ALA A 1 192 ? 4.40158 25.47246 12.51429 1.000 33.95714 192 ALA A C 1
ATOM 1508 O O . ALA A 1 192 ? 3.43525 24.97557 11.93346 1.000 35.50959 192 ALA A O 1
ATOM 1510 N N . ALA A 1 193 ? 4.73258 26.76019 12.36708 1.000 31.43713 193 ALA A N 1
ATOM 1511 C CA . ALA A 1 193 ? 3.93248 27.65543 11.52802 1.000 35.40518 193 ALA A CA 1
ATOM 1512 C C . ALA A 1 193 ? 3.78641 27.10515 10.11282 1.000 40.88479 193 ALA A C 1
ATOM 1513 O O . ALA A 1 193 ? 2.68149 27.07316 9.54671 1.000 40.39552 193 ALA A O 1
ATOM 1515 N N . LYS A 1 194 ? 4.90991 26.65324 9.54256 1.000 38.05749 194 LYS A N 1
ATOM 1516 C CA . LYS A 1 194 ? 4.94367 26.05386 8.21531 1.000 39.91891 194 LYS A CA 1
ATOM 1517 C C . LYS A 1 194 ? 3.86584 24.98713 8.05188 1.000 44.78481 194 LYS A C 1
ATOM 1518 O O . LYS A 1 194 ? 3.22523 24.89208 6.99703 1.000 38.75185 194 LYS A O 1
ATOM 1524 N N . TYR A 1 195 ? 3.66210 24.16734 9.08549 1.000 40.41889 195 TYR A N 1
ATOM 1525 C CA . TYR A 1 195 ? 2.65397 23.12136 9.07794 1.000 40.49564 195 TYR A CA 1
ATOM 1526 C C . TYR A 1 195 ? 1.31812 23.59671 9.64552 1.000 38.11357 195 TYR A C 1
ATOM 1527 O O . TYR A 1 195 ? 0.50732 22.76926 10.07286 1.000 38.24860 195 TYR A O 1
ATOM 1536 N N . GLY A 1 196 ? 1.08630 24.90691 9.67043 1.000 35.10121 196 GLY A N 1
ATOM 1537 C CA . GLY A 1 196 ? -0.19254 25.45612 10.08446 1.000 36.45860 196 GLY A CA 1
ATOM 1538 C C . GLY A 1 196 ? -0.47117 25.36804 11.57148 1.000 44.97046 196 GLY A C 1
ATOM 1539 O O . GLY A 1 196 ? -1.63084 25.18820 11.97067 1.000 40.17241 196 GLY A O 1
ATOM 1540 N N . VAL A 1 197 ? 0.55943 25.48838 12.40456 1.000 37.19792 197 VAL A N 1
ATOM 1541 C CA . VAL A 1 197 ? 0.41839 25.42869 13.85463 1.000 37.20428 197 VAL A CA 1
ATOM 1542 C C . VAL A 1 197 ? 0.95962 26.73778 14.41599 1.000 36.14382 197 VAL A C 1
ATOM 1543 O O . VAL A 1 197 ? 2.16481 27.00595 14.32231 1.000 41.66843 197 VAL A O 1
ATOM 1547 N N . ASP A 1 198 ? 0.06594 27.57286 14.94652 1.000 34.36772 198 ASP A N 1
ATOM 1548 C CA . ASP A 1 198 ? 0.40662 28.80245 15.67129 1.000 45.20801 198 ASP A CA 1
ATOM 1549 C C . ASP A 1 198 ? 0.00974 28.56365 17.12977 1.000 45.60856 198 ASP A C 1
ATOM 1550 O O . ASP A 1 198 ? -1.10505 28.88416 17.54668 1.000 50.82783 198 ASP A O 1
ATOM 1555 N N . ASP A 1 199 ? 0.92577 27.98615 17.89821 1.000 41.76649 199 ASP A N 1
ATOM 1556 C CA . ASP A 1 199 ? 0.68386 27.69718 19.29786 1.000 30.84818 199 ASP A CA 1
ATOM 1557 C C . ASP A 1 199 ? 1.33609 28.79336 20.12144 1.000 35.92072 199 ASP A C 1
ATOM 1558 O O . ASP A 1 199 ? 2.57474 28.86050 20.17215 1.000 31.75622 199 ASP A O 1
ATOM 1563 N N . PRO A 1 200 ? 0.56510 29.66990 20.77442 1.000 37.74066 200 PRO A N 1
ATOM 1564 C CA . PRO A 1 200 ? 1.17060 30.73802 21.58519 1.000 32.64820 200 PRO A CA 1
ATOM 1565 C C . PRO A 1 200 ? 1.84464 30.23789 22.85534 1.000 34.47058 200 PRO A C 1
ATOM 1566 O O . PRO A 1 200 ? 2.44856 31.04470 23.57530 1.000 33.20982 200 PRO A O 1
ATOM 1570 N N . LEU A 1 201 ? 1.76849 28.94024 23.16539 1.000 31.20751 201 LEU A N 1
ATOM 1571 C CA . LEU A 1 201 ? 2.62473 28.41959 24.22303 1.000 34.57991 201 LEU A CA 1
ATOM 1572 C C . LEU A 1 201 ? 4.07385 28.25621 23.75380 1.000 32.68864 201 LEU A C 1
ATOM 1573 O O . LEU A 1 201 ? 4.99327 28.32788 24.57357 1.000 31.49480 201 LEU A O 1
ATOM 1578 N N . LEU A 1 202 ? 4.30041 28.08322 22.45202 1.000 33.08283 202 LEU A N 1
ATOM 1579 C CA . LEU A 1 202 ? 5.64833 27.80189 21.95490 1.000 34.97500 202 LEU A CA 1
ATOM 1580 C C . LEU A 1 202 ? 6.69103 28.85895 22.31203 1.000 33.05873 202 LEU A C 1
ATOM 1581 O O . LEU A 1 202 ? 7.82643 28.46914 22.63251 1.000 33.29345 202 LEU A O 1
ATOM 1586 N N . PRO A 1 203 ? 6.41346 30.16902 22.27844 1.000 34.81238 203 PRO A N 1
ATOM 1587 C CA . PRO A 1 203 ? 7.43430 31.11997 22.76832 1.000 34.04579 203 PRO A CA 1
ATOM 1588 C C . PRO A 1 203 ? 7.91201 30.81194 24.18095 1.000 33.49169 203 PRO A C 1
ATOM 1589 O O . PRO A 1 203 ? 9.11006 30.92385 24.47255 1.000 30.37676 203 PRO A O 1
ATOM 1593 N N . THR A 1 204 ? 7.00209 30.40222 25.06478 1.000 32.45912 204 THR A N 1
ATOM 1594 C CA . THR A 1 204 ? 7.39437 30.09272 26.43670 1.000 37.05287 204 THR A CA 1
ATOM 1595 C C . THR A 1 204 ? 8.22017 28.81515 26.50173 1.000 27.93189 204 THR A C 1
ATOM 1596 O O . THR A 1 204 ? 9.19721 28.73622 27.24663 1.000 34.47353 204 THR A O 1
ATOM 1600 N N . VAL A 1 205 ? 7.80964 27.79654 25.75377 1.000 30.81422 205 VAL A N 1
ATOM 1601 C CA . VAL A 1 205 ? 8.57302 26.55761 25.65640 1.000 32.73750 205 VAL A CA 1
ATOM 1602 C C . VAL A 1 205 ? 9.99937 26.84385 25.18002 1.000 31.06169 205 VAL A C 1
ATOM 1603 O O . VAL A 1 205 ? 10.97883 26.40555 25.79330 1.000 25.94451 205 VAL A O 1
ATOM 1607 N N . VAL A 1 206 ? 10.12855 27.61873 24.09705 1.000 30.91664 206 VAL A N 1
ATOM 1608 C CA . VAL A 1 206 ? 11.43459 27.89873 23.49878 1.000 33.33077 206 VAL A CA 1
ATOM 1609 C C . VAL A 1 206 ? 12.32950 28.64536 24.47888 1.000 28.95387 206 VAL A C 1
ATOM 1610 O O . VAL A 1 206 ? 13.50666 28.30911 24.64422 1.000 30.51609 206 VAL A O 1
ATOM 1614 N N . LYS A 1 207 ? 11.78578 29.66789 25.14582 1.000 33.20994 207 LYS A N 1
ATOM 1615 C CA . LYS A 1 207 ? 12.56645 30.41387 26.13339 1.000 35.70513 207 LYS A CA 1
ATOM 1616 C C . LYS A 1 207 ? 13.14072 29.49794 27.21905 1.000 37.17693 207 LYS A C 1
ATOM 1617 O O . LYS A 1 207 ? 14.26201 29.71307 27.69990 1.000 33.47015 207 LYS A O 1
ATOM 1623 N N . ASP A 1 208 ? 12.38579 28.47678 27.63265 1.000 36.75513 208 ASP A N 1
ATOM 1624 C CA . ASP A 1 208 ? 12.91335 27.55751 28.63742 1.000 33.19501 208 ASP A CA 1
ATOM 1625 C C . ASP A 1 208 ? 14.04171 26.70577 28.06331 1.000 33.67630 208 ASP A C 1
ATOM 1626 O O . ASP A 1 208 ? 15.10486 26.56955 28.68425 1.000 27.97900 208 ASP A O 1
ATOM 1631 N N . LEU A 1 209 ? 13.82716 26.12271 26.87310 1.000 29.55140 209 LEU A N 1
ATOM 1632 C CA . LEU A 1 209 ? 14.88179 25.34274 26.22678 1.000 30.64226 209 LEU A CA 1
ATOM 1633 C C . LEU A 1 209 ? 16.14029 26.18059 26.02070 1.000 27.06431 209 LEU A C 1
ATOM 1634 O O . LEU A 1 209 ? 17.25570 25.68722 26.21304 1.000 29.20014 209 LEU A O 1
ATOM 1639 N N . VAL A 1 210 ? 15.98021 27.45373 25.64419 1.000 27.69389 210 VAL A N 1
ATOM 1640 C CA . VAL A 1 210 ? 17.13054 28.31423 25.36521 1.000 28.12647 210 VAL A CA 1
ATOM 1641 C C . VAL A 1 210 ? 17.86915 28.67082 26.65423 1.000 28.21612 210 VAL A C 1
ATOM 1642 O O . VAL A 1 210 ? 19.10976 28.64593 26.70486 1.000 24.35782 210 VAL A O 1
ATOM 1646 N N . ASP A 1 211 ? 17.12173 29.02135 27.71059 1.000 27.42955 211 ASP A N 1
ATOM 1647 C CA . ASP A 1 211 ? 17.74208 29.34366 28.99429 1.000 33.15853 211 ASP A CA 1
ATOM 1648 C C . ASP A 1 211 ? 18.49863 28.15468 29.55292 1.000 29.82832 211 ASP A C 1
ATOM 1649 O O . ASP A 1 211 ? 19.58310 28.31667 30.12011 1.000 31.49341 211 ASP A O 1
ATOM 1654 N N . ASP A 1 212 ? 17.95766 26.94686 29.38210 1.000 30.27926 212 ASP A N 1
ATOM 1655 C CA . ASP A 1 212 ? 18.67728 25.76710 29.84182 1.000 27.52543 212 ASP A CA 1
ATOM 1656 C C . ASP A 1 212 ? 19.98026 25.57170 29.06597 1.000 28.83588 212 ASP A C 1
ATOM 1657 O O . ASP A 1 212 ? 21.03517 25.38950 29.68014 1.000 28.88203 212 ASP A O 1
ATOM 1662 N N . VAL A 1 213 ? 19.94924 25.63560 27.71999 1.000 27.56059 213 VAL A N 1
ATOM 1663 C CA . VAL A 1 213 ? 21.19922 25.37214 26.98878 1.000 32.32172 213 VAL A CA 1
ATOM 1664 C C . VAL A 1 213 ? 22.21138 26.48841 27.18961 1.000 27.70698 213 VAL A C 1
ATOM 1665 O O . VAL A 1 213 ? 23.41969 26.24860 27.09666 1.000 26.61376 213 VAL A O 1
ATOM 1669 N N . MET A 1 214 ? 21.75228 27.73026 27.39147 1.000 29.47868 214 MET A N 1
ATOM 1670 C CA . MET A 1 214 ? 22.70241 28.83044 27.52219 1.000 26.42200 214 MET A CA 1
ATOM 1671 C C . MET A 1 214 ? 23.37261 28.81658 28.88329 1.000 30.17596 214 MET A C 1
ATOM 1672 O O . MET A 1 214 ? 24.51966 29.25354 29.00971 1.000 29.02280 214 MET A O 1
ATOM 1677 N N . HIS A 1 215 ? 22.69268 28.28635 29.90434 1.000 30.34153 215 HIS A N 1
ATOM 1678 C CA . HIS A 1 215 ? 23.16785 28.42244 31.26798 1.000 27.93969 215 HIS A CA 1
ATOM 1679 C C . HIS A 1 215 ? 23.47423 27.11900 31.98771 1.000 29.91794 215 HIS A C 1
ATOM 1680 O O . HIS A 1 215 ? 24.24199 27.15657 32.94692 1.000 34.35458 215 HIS A O 1
ATOM 1687 N N . SER A 1 216 ? 22.93521 25.97432 31.55776 1.000 28.98185 216 SER A N 1
ATOM 1688 C CA . SER A 1 216 ? 23.09265 24.75541 32.35042 1.000 27.59441 216 SER A CA 1
ATOM 1689 C C . SER A 1 216 ? 24.55233 24.31547 32.45032 1.000 28.37338 216 SER A C 1
ATOM 1690 O O . SER A 1 216 ? 25.32127 24.41641 31.48700 1.000 28.54044 216 SER A O 1
ATOM 1693 N N . GLU A 1 217 ? 24.92486 23.79930 33.62833 1.000 26.46090 217 GLU A N 1
ATOM 1694 C CA . GLU A 1 217 ? 26.23581 23.19133 33.86028 1.000 31.75901 217 GLU A CA 1
ATOM 1695 C C . GLU A 1 217 ? 26.10527 21.74114 34.30220 1.000 26.65312 217 GLU A C 1
ATOM 1696 O O . GLU A 1 217 ? 27.01932 21.19727 34.93382 1.000 27.68502 217 GLU A O 1
ATOM 1702 N N . GLU A 1 218 ? 24.98308 21.10978 33.97848 1.000 25.07768 218 GLU A N 1
ATOM 1703 C CA . GLU A 1 218 ? 24.65173 19.82458 34.57042 1.000 27.50035 218 GLU A CA 1
ATOM 1704 C C . GLU A 1 218 ? 25.73364 18.78133 34.29164 1.000 27.54237 218 GLU A C 1
ATOM 1705 O O . GLU A 1 218 ? 26.34231 18.24229 35.22974 1.000 27.47464 218 GLU A O 1
ATOM 1711 N N . THR A 1 219 ? 26.00691 18.49527 33.01222 1.000 23.88807 219 THR A N 1
ATOM 1712 C CA . THR A 1 219 ? 26.97645 17.45517 32.68327 1.000 25.30705 219 THR A CA 1
ATOM 1713 C C . THR A 1 219 ? 27.56357 17.70157 31.29957 1.000 26.11587 219 THR A C 1
ATOM 1714 O O . THR A 1 219 ? 27.13686 18.59952 30.57194 1.000 25.43753 219 THR A O 1
ATOM 1718 N N . LEU A 1 220 ? 28.55267 16.87563 30.94217 1.000 23.33459 220 LEU A N 1
ATOM 1719 C CA . LEU A 1 220 ? 29.15070 16.93181 29.61455 1.000 22.48755 220 LEU A CA 1
ATOM 1720 C C . LEU A 1 220 ? 28.23593 16.19867 28.63921 1.000 26.08728 220 LEU A C 1
ATOM 1721 O O . LEU A 1 220 ? 27.94169 15.01080 28.83549 1.000 24.45620 220 LEU A O 1
ATOM 1726 N N . VAL A 1 221 ? 27.75291 16.90156 27.61019 1.000 23.58611 221 VAL A N 1
ATOM 1727 C CA . VAL A 1 221 ? 26.84812 16.31568 26.61945 1.000 23.90714 221 VAL A CA 1
ATOM 1728 C C . VAL A 1 221 ? 27.53741 16.28698 25.25984 1.000 21.90665 221 VAL A C 1
ATOM 1729 O O . VAL A 1 221 ? 28.24861 17.22551 24.88354 1.000 19.10739 221 VAL A O 1
ATOM 1733 N N . MET A 1 222 ? 27.35453 15.17800 24.54426 1.000 24.07758 222 MET A N 1
ATOM 1734 C CA . MET A 1 222 ? 27.93666 15.04417 23.21355 1.000 25.70067 222 MET A CA 1
ATOM 1735 C C . MET A 1 222 ? 27.32598 16.04695 22.23771 1.000 25.26266 222 MET A C 1
ATOM 1736 O O . MET A 1 222 ? 28.03527 16.56221 21.36272 1.000 23.83982 222 MET A O 1
ATOM 1741 N N . ALA A 1 223 ? 26.02563 16.32871 22.37671 1.000 21.11577 223 ALA A N 1
ATOM 1742 C CA . ALA A 1 223 ? 25.30190 17.47514 21.83033 1.000 22.75057 223 ALA A CA 1
ATOM 1743 C C . ALA A 1 223 ? 24.94683 17.36916 20.33556 1.000 26.33483 223 ALA A C 1
ATOM 1744 O O . ALA A 1 223 ? 24.31018 18.29608 19.80889 1.000 24.32224 223 ALA A O 1
ATOM 1746 N N . ASP A 1 224 ? 25.30174 16.29258 19.63861 1.000 23.98394 224 ASP A N 1
ATOM 1747 C CA . ASP A 1 224 ? 24.76344 16.09765 18.29218 1.000 24.46560 224 ASP A CA 1
ATOM 1748 C C . ASP A 1 224 ? 24.55041 14.60217 18.04198 1.000 22.06952 224 ASP A C 1
ATOM 1749 O O . ASP A 1 224 ? 25.03095 14.02683 17.07178 1.000 25.26940 224 ASP A O 1
ATOM 1754 N N . LEU A 1 225 ? 23.77238 13.94860 18.90936 1.000 23.18860 225 LEU A N 1
ATOM 1755 C CA . LEU A 1 225 ? 23.66529 12.48624 18.93273 1.000 21.65805 225 LEU A CA 1
ATOM 1756 C C . LEU A 1 225 ? 22.41372 12.01866 18.18522 1.000 27.72048 225 LEU A C 1
ATOM 1757 O O . LEU A 1 225 ? 21.36386 11.74271 18.76814 1.000 27.70813 225 LEU A O 1
ATOM 1762 N N . TRP A 1 226 ? 22.53664 11.91386 16.86664 1.000 29.24480 226 TRP A N 1
ATOM 1763 C CA . TRP A 1 226 ? 21.49080 11.35037 16.02091 1.000 26.37137 226 TRP A CA 1
ATOM 1764 C C . TRP A 1 226 ? 22.14602 10.39787 15.02512 1.000 27.33694 226 TRP A C 1
ATOM 1765 O O . TRP A 1 226 ? 23.37401 10.32206 14.92170 1.000 26.22577 226 TRP A O 1
ATOM 1776 N N . SER A 1 227 ? 21.31336 9.65582 14.29022 1.000 27.72284 227 SER A N 1
ATOM 1777 C CA . SER A 1 227 ? 21.81251 8.56904 13.45238 1.000 29.59039 227 SER A CA 1
ATOM 1778 C C . SER A 1 227 ? 22.73546 9.04730 12.33602 1.000 27.22181 227 SER A C 1
ATOM 1779 O O . SER A 1 227 ? 23.51872 8.24157 11.80888 1.000 29.06773 227 SER A O 1
ATOM 1782 N N . GLY A 1 228 ? 22.64242 10.31910 11.94138 1.000 23.48651 228 GLY A N 1
ATOM 1783 C CA . GLY A 1 228 ? 23.53527 10.85234 10.93016 1.000 24.02234 228 GLY A CA 1
ATOM 1784 C C . GLY A 1 228 ? 24.95802 11.09860 11.38251 1.000 22.19349 228 GLY A C 1
ATOM 1785 O O . GLY A 1 228 ? 25.80810 11.41283 10.54365 1.000 21.94555 228 GLY A O 1
ATOM 1786 N N . ASN A 1 229 ? 25.23540 10.95986 12.68433 1.000 22.99856 229 ASN A N 1
ATOM 1787 C CA . ASN A 1 229 ? 26.55858 11.19956 13.25666 1.000 21.48424 229 ASN A CA 1
ATOM 1788 C C . ASN A 1 229 ? 27.15467 9.93357 13.87080 1.000 22.68461 229 ASN A C 1
ATOM 1789 O O . ASN A 1 229 ? 28.10984 9.99787 14.65962 1.000 22.69686 229 ASN A O 1
ATOM 1794 N N . ILE A 1 230 ? 26.61228 8.77946 13.51973 1.000 22.01261 230 ILE A N 1
ATOM 1795 C CA . ILE A 1 230 ? 27.02408 7.49579 14.07158 1.000 23.27635 230 ILE A CA 1
ATOM 1796 C C . ILE A 1 230 ? 27.41787 6.58964 12.90899 1.000 23.59988 230 ILE A C 1
ATOM 1797 O O . ILE A 1 230 ? 26.63814 6.41393 11.96847 1.000 22.05887 230 ILE A O 1
ATOM 1802 N N . LEU A 1 231 ? 28.63472 6.05798 12.94607 1.000 22.98961 231 LEU A N 1
ATOM 1803 C CA . LEU A 1 231 ? 29.08386 5.06438 11.97307 1.000 28.79955 231 LEU A CA 1
ATOM 1804 C C . LEU A 1 231 ? 28.95722 3.66130 12.55821 1.000 27.44600 231 LEU A C 1
ATOM 1805 O O . LEU A 1 231 ? 29.33162 3.42439 13.71305 1.000 29.62796 231 LEU A O 1
ATOM 1810 N N . LEU A 1 232 ? 28.43331 2.73431 11.76299 1.000 27.97211 232 LEU A N 1
ATOM 1811 C CA . LEU A 1 232 ? 28.44315 1.31560 12.10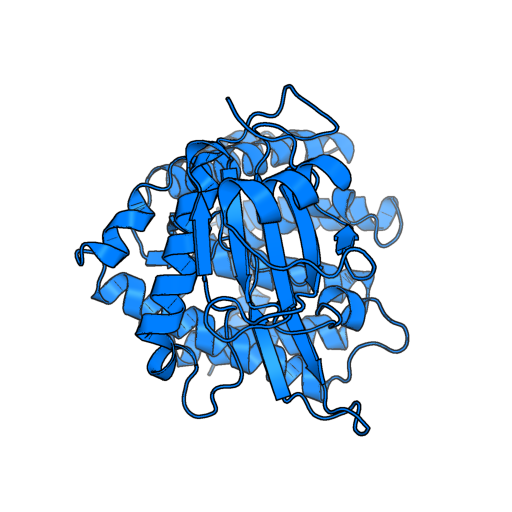194 1.000 28.24980 232 LEU A CA 1
ATOM 1812 C C . LEU A 1 232 ? 29.50659 0.60151 11.27111 1.000 33.53086 232 LEU A C 1
ATOM 1813 O O . LEU A 1 232 ? 29.53471 0.73095 10.04306 1.000 32.23505 232 LEU A O 1
ATOM 1818 N N . GLN A 1 233 ? 30.38964 -0.12610 11.94182 1.000 30.93320 233 GLN A N 1
ATOM 1819 C CA . GLN A 1 233 ? 31.35321 -1.00089 11.28120 1.000 39.86467 233 GLN A CA 1
ATOM 1820 C C . GLN A 1 233 ? 30.86173 -2.43692 11.45014 1.000 44.09206 233 GLN A C 1
ATOM 1821 O O . GLN A 1 233 ? 30.95218 -3.01348 12.53837 1.000 41.25419 233 GLN A O 1
ATOM 1827 N N . LEU A 1 234 ? 30.32830 -3.00211 10.37258 1.000 46.42111 234 LEU A N 1
ATOM 1828 C CA . LEU A 1 234 ? 29.87630 -4.38493 10.34145 1.000 55.71223 234 LEU A CA 1
ATOM 1829 C C . LEU A 1 234 ? 31.00380 -5.28283 9.85496 1.000 58.70402 234 LEU A C 1
ATOM 1830 O O . LEU A 1 234 ? 31.91381 -4.83706 9.15388 1.000 58.32730 234 LEU A O 1
ATOM 1835 N N . GLU A 1 235 ? 30.94608 -6.55718 10.24280 1.000 61.58147 235 GLU A N 1
ATOM 1836 C CA . GLU A 1 235 ? 32.02225 -7.47036 9.87046 1.000 74.46543 235 GLU A CA 1
ATOM 1837 C C . GLU A 1 235 ? 32.10044 -7.62451 8.35698 1.000 75.41956 235 GLU A C 1
ATOM 1838 O O . GLU A 1 235 ? 31.08145 -7.76063 7.67271 1.000 74.61567 235 GLU A O 1
ATOM 1844 N N . GLU A 1 236 ? 33.32573 -7.57938 7.83651 1.000 80.60475 236 GLU A N 1
ATOM 1845 C CA . GLU A 1 236 ? 33.56191 -7.65383 6.39726 1.000 87.82308 236 GLU A CA 1
ATOM 1846 C C . GLU A 1 236 ? 33.46024 -9.11382 5.96434 1.000 90.63308 236 GLU A C 1
ATOM 1847 O O . GLU A 1 236 ? 34.26363 -9.95623 6.38257 1.000 86.92966 236 GLU A O 1
ATOM 1853 N N . GLY A 1 237 ? 32.46139 -9.41568 5.13653 1.000 90.95398 237 GLY A N 1
ATOM 1854 C CA . GLY A 1 237 ? 32.13088 -10.78942 4.81579 1.000 88.80029 237 GLY A CA 1
ATOM 1855 C C . GLY A 1 237 ? 30.90194 -11.25588 5.57134 1.000 90.39997 237 GLY A C 1
ATOM 1856 O O . GLY A 1 237 ? 30.04345 -11.94473 5.01085 1.000 95.81966 237 GLY A O 1
ATOM 1857 N N . ASN A 1 238 ? 30.80687 -10.87764 6.84832 1.000 83.13204 238 ASN A N 1
ATOM 1858 C CA . ASN A 1 238 ? 29.66947 -11.18904 7.70921 1.000 82.94988 238 ASN A CA 1
ATOM 1859 C C . ASN A 1 238 ? 28.87525 -9.91415 7.99469 1.000 80.54348 238 ASN A C 1
ATOM 1860 O O . ASN A 1 238 ? 29.09601 -9.25390 9.02041 1.000 69.47826 238 ASN A O 1
ATOM 1865 N N . PRO A 1 239 ? 27.93148 -9.54032 7.12141 1.000 78.67962 239 PRO A N 1
ATOM 1866 C CA . PRO A 1 239 ? 27.18088 -8.29392 7.33513 1.000 75.27891 239 PRO A CA 1
ATOM 1867 C C . PRO A 1 239 ? 26.13145 -8.38752 8.43803 1.000 75.06965 239 PRO A C 1
ATOM 1868 O O . PRO A 1 239 ? 25.11299 -7.68807 8.38661 1.000 74.62062 239 PRO A O 1
ATOM 1872 N N . SER A 1 240 ? 26.36828 -9.23847 9.44388 1.000 73.15371 240 SER A N 1
ATOM 1873 C CA . SER A 1 240 ? 25.41276 -9.45259 10.52463 1.000 67.07785 240 SER A CA 1
ATOM 1874 C C . SER A 1 240 ? 26.05757 -9.41796 11.90670 1.000 60.23342 240 SER A C 1
ATOM 1875 O O . SER A 1 240 ? 25.38113 -9.71320 12.89708 1.000 61.45097 240 SER A O 1
ATOM 1878 N N . LYS A 1 241 ? 27.33931 -9.08168 12.00628 1.000 58.27273 241 LYS A N 1
ATOM 1879 C CA . LYS A 1 241 ? 27.99003 -8.84255 13.28926 1.000 60.20183 241 LYS A CA 1
ATOM 1880 C C . LYS A 1 241 ? 28.47096 -7.39579 13.33923 1.000 51.96286 241 LYS A C 1
ATOM 1881 O O . LYS A 1 241 ? 29.20399 -6.95094 12.44988 1.000 46.52997 241 LYS A O 1
ATOM 1887 N N . LEU A 1 242 ? 28.05154 -6.66741 14.37448 1.000 47.57112 242 LEU A N 1
ATOM 1888 C CA . LEU A 1 242 ? 28.54409 -5.31752 14.62665 1.000 48.60123 242 LEU A CA 1
ATOM 1889 C C . LEU A 1 242 ? 29.89911 -5.39599 15.31701 1.000 42.08134 242 LEU A C 1
ATOM 1890 O O . LEU A 1 242 ? 30.02286 -6.03440 16.36355 1.000 45.26154 242 LEU A O 1
ATOM 1895 N N . GLN A 1 243 ? 30.92163 -4.76197 14.73986 1.000 39.74480 243 GLN A N 1
ATOM 1896 C CA . GLN A 1 243 ? 32.21483 -4.72386 15.42393 1.000 41.31073 243 GLN A CA 1
ATOM 1897 C C . GLN A 1 243 ? 32.48981 -3.40005 16.13414 1.000 40.48534 243 GLN A C 1
ATOM 1898 O O . GLN A 1 243 ? 32.98370 -3.39782 17.26239 1.000 38.70353 243 GLN A O 1
ATOM 1904 N N . LYS A 1 244 ? 32.23527 -2.26385 15.48704 1.000 38.42780 244 LYS A N 1
ATOM 1905 C CA . LYS A 1 244 ? 32.46992 -0.97863 16.12665 1.000 36.49349 244 LYS A CA 1
ATOM 1906 C C . LYS A 1 244 ? 31.30067 -0.04074 15.87515 1.000 30.85214 244 LYS A C 1
ATOM 1907 O O . LYS A 1 244 ? 30.58414 -0.14596 14.87937 1.000 31.45313 244 LYS A O 1
ATOM 1913 N N . ILE A 1 245 ? 31.12791 0.88087 16.80778 1.000 32.04084 245 ILE A N 1
ATOM 1914 C CA . ILE A 1 245 ? 30.31327 2.07139 16.63832 1.000 25.23607 245 ILE A CA 1
ATOM 1915 C C . ILE A 1 245 ? 31.24399 3.26955 16.79369 1.000 28.41724 245 ILE A C 1
ATOM 1916 O O . ILE A 1 245 ? 32.02965 3.33119 17.74763 1.000 28.36139 245 ILE A O 1
ATOM 1921 N N . TYR A 1 246 ? 31.18299 4.20113 15.85166 1.000 25.69087 246 TYR A N 1
ATOM 1922 C CA . TYR A 1 246 ? 31.94214 5.43974 15.94878 1.000 25.32520 246 TYR A CA 1
ATOM 1923 C C . TYR A 1 246 ? 30.96220 6.58883 16.08328 1.000 23.04545 246 TYR A C 1
ATOM 1924 O O . TYR A 1 246 ? 30.01414 6.69696 15.30217 1.000 21.82069 246 TYR A O 1
ATOM 1933 N N . ILE A 1 247 ? 31.18285 7.42964 17.08253 1.000 23.58988 247 ILE A N 1
ATOM 1934 C CA . ILE A 1 247 ? 30.36929 8.61224 17.30725 1.000 21.56959 247 ILE A CA 1
ATOM 1935 C C . ILE A 1 247 ? 31.17908 9.80902 16.83020 1.000 25.03522 247 ILE A C 1
ATOM 1936 O O . ILE A 1 247 ? 32.28179 10.06311 17.33159 1.000 21.95192 247 ILE A O 1
ATOM 1941 N N . LEU A 1 248 ? 30.64966 10.50968 15.83081 1.000 18.67126 248 LEU A N 1
ATOM 1942 C CA . LEU A 1 248 ? 31.33351 11.59995 15.15621 1.000 24.64255 248 LEU A CA 1
ATOM 1943 C C . LEU A 1 248 ? 30.67468 12.92329 15.51109 1.000 24.11670 248 LEU A C 1
ATOM 1944 O O . LEU A 1 248 ? 29.55762 12.96451 16.02085 1.000 19.03175 248 LEU A O 1
ATOM 1949 N N . ASP A 1 249 ? 31.37201 14.00742 15.16331 1.000 21.64998 249 ASP A N 1
ATOM 1950 C CA . ASP A 1 249 ? 30.76524 15.32537 15.04081 1.000 23.96887 249 ASP A CA 1
ATOM 1951 C C . ASP A 1 249 ? 30.50632 15.91169 16.42373 1.000 25.54475 249 ASP A C 1
ATOM 1952 O O . ASP A 1 249 ? 29.35604 16.10364 16.83950 1.000 22.22168 249 ASP A O 1
ATOM 1957 N N . TRP A 1 250 ? 31.59637 16.22178 17.12350 1.000 23.29658 250 TRP A N 1
ATOM 1958 C CA . TRP A 1 250 ? 31.57951 16.68749 18.50008 1.000 23.41562 250 TRP A CA 1
ATOM 1959 C C . TRP A 1 250 ? 31.72624 18.19486 18.59755 1.000 20.67643 250 TRP A C 1
ATOM 1960 O O . TRP A 1 250 ? 32.13066 18.70269 19.64872 1.000 24.07327 250 TRP A O 1
ATOM 1971 N N . GLU A 1 251 ? 31.43847 18.92108 17.51931 1.000 20.20470 251 GLU A N 1
ATOM 1972 C CA . GLU A 1 251 ? 31.71989 20.34962 17.50814 1.000 23.38328 251 GLU A CA 1
ATOM 1973 C C . GLU A 1 251 ? 30.75929 21.14970 18.38092 1.000 22.75378 251 GLU A C 1
ATOM 1974 O O . GLU A 1 251 ? 31.07425 22.28887 18.74103 1.000 23.01511 251 GLU A O 1
ATOM 1980 N N . LEU A 1 252 ? 29.61126 20.59115 18.75267 1.000 23.20801 252 LEU A N 1
ATOM 1981 C CA . LEU A 1 252 ? 28.72328 21.25418 19.69907 1.000 19.42463 252 LEU A CA 1
ATOM 1982 C C . LEU A 1 252 ? 28.89148 20.74933 21.14320 1.000 24.09686 252 LEU A C 1
ATOM 1983 O O . LEU A 1 252 ? 28.17535 21.22251 22.04772 1.000 19.38636 252 LEU A O 1
ATOM 1988 N N . CYS A 1 253 ? 29.81931 19.81439 21.38012 1.000 19.24305 253 CYS A N 1
ATOM 1989 C CA . CYS A 1 253 ? 30.05838 19.30112 22.72887 1.000 18.35801 253 CYS A CA 1
ATOM 1990 C C . CYS A 1 253 ? 30.21936 20.45092 23.71763 1.000 23.88040 253 CYS A C 1
ATOM 1991 O O . CYS A 1 253 ? 31.00745 21.37573 23.49115 1.000 23.24462 253 CYS A O 1
ATOM 1994 N N . LYS A 1 254 ? 29.45639 20.38777 24.81302 1.000 25.41877 254 LYS A N 1
ATOM 1995 C CA . LYS A 1 254 ? 29.37055 21.46421 25.79643 1.000 22.63441 254 LYS A CA 1
ATOM 1996 C C . LYS A 1 254 ? 28.92280 20.86735 27.12238 1.000 20.50855 254 LYS A C 1
ATOM 1997 O O . LYS A 1 254 ? 28.55557 19.69710 27.19937 1.000 23.83133 254 LYS A O 1
ATOM 2003 N N . TYR A 1 255 ? 28.91966 21.68714 28.16182 1.000 21.97911 255 TYR A N 1
ATOM 2004 C CA . TYR A 1 255 ? 28.11254 21.36342 29.32935 1.000 23.97415 255 TYR A CA 1
ATOM 2005 C C . TYR A 1 255 ? 26.68577 21.81463 29.07827 1.000 20.11933 255 TYR A C 1
ATOM 2006 O O . TYR A 1 255 ? 26.44465 22.80408 28.38835 1.000 23.42059 255 TYR A O 1
ATOM 2015 N N . GLY A 1 256 ? 25.74008 21.04745 29.60194 1.000 22.41345 256 GLY A N 1
ATOM 2016 C CA . GLY A 1 256 ? 24.34945 21.24523 29.29044 1.000 24.14556 256 GLY A CA 1
ATOM 2017 C C . GLY A 1 256 ? 23.49180 20.23429 30.01471 1.000 27.05209 256 GLY A C 1
ATOM 2018 O O . GLY A 1 256 ? 23.99074 19.42753 30.80881 1.000 22.92007 256 GLY A O 1
ATOM 2019 N N . PRO A 1 257 ? 22.18287 20.26512 29.77518 1.000 22.63213 257 PRO A N 1
ATOM 2020 C CA . PRO A 1 257 ? 21.30530 19.27725 30.41692 1.000 27.32362 257 PRO A CA 1
ATOM 2021 C C . PRO A 1 257 ? 21.49202 17.89334 29.80674 1.000 26.12907 257 PRO A C 1
ATOM 2022 O O . PRO A 1 257 ? 21.65404 17.74236 28.59175 1.000 28.26974 257 PRO A O 1
ATOM 2026 N N . ALA A 1 258 ? 21.49786 16.88026 30.67492 1.000 26.56959 258 ALA A N 1
ATOM 2027 C CA . ALA A 1 258 ? 21.57387 15.49554 30.21265 1.000 28.74829 258 ALA A CA 1
ATOM 2028 C C . ALA A 1 258 ? 20.45746 15.18865 29.22320 1.000 30.32849 258 ALA A C 1
ATOM 2029 O O . ALA A 1 258 ? 20.65422 14.42571 28.26393 1.000 25.72573 258 ALA A O 1
ATOM 2031 N N . SER A 1 259 ? 19.28103 15.79247 29.43683 1.000 25.37565 259 SER A N 1
ATOM 2032 C CA . SER A 1 259 ? 18.12785 15.56518 28.56859 1.000 28.35502 259 SER A CA 1
ATOM 2033 C C . SER A 1 259 ? 18.37109 16.01440 27.13177 1.000 28.96235 259 SER A C 1
ATOM 2034 O O . SER A 1 259 ? 17.61927 15.61851 26.23053 1.000 27.17490 259 SER A O 1
ATOM 2037 N N . LEU A 1 260 ? 19.39471 16.83073 26.89073 1.000 24.85936 260 LEU A N 1
ATOM 2038 C CA . LEU A 1 260 ? 19.67268 17.23906 25.52253 1.000 26.40344 260 LEU A CA 1
ATOM 2039 C C . LEU A 1 260 ? 20.12197 16.04893 24.67493 1.000 27.05908 260 LEU A C 1
ATOM 2040 O O . LEU A 1 260 ? 19.61233 15.83794 23.56812 1.000 28.04103 260 LEU A O 1
ATOM 2045 N N . ASP A 1 261 ? 21.07580 15.25590 25.17466 1.000 28.03034 261 ASP A N 1
ATOM 2046 C CA . ASP A 1 261 ? 21.49976 14.06838 24.43290 1.000 25.57548 261 ASP A CA 1
ATOM 2047 C C . ASP A 1 261 ? 20.35543 13.07154 24.28661 1.000 28.90543 261 ASP A C 1
ATOM 2048 O O . ASP A 1 261 ? 20.15697 12.50218 23.20888 1.000 28.01278 261 ASP A O 1
ATOM 2053 N N . LEU A 1 262 ? 19.57996 12.85491 25.35451 1.000 26.74506 262 LEU A N 1
ATOM 2054 C CA . LEU A 1 262 ? 18.48434 11.89689 25.25932 1.000 30.65619 262 LEU A CA 1
ATOM 2055 C C . LEU A 1 262 ? 17.43203 12.37303 24.26688 1.000 27.43092 262 LEU A C 1
ATOM 2056 O O . LEU A 1 262 ? 16.89602 11.57761 23.48727 1.000 25.90189 262 LEU A O 1
ATOM 2061 N N . GLY A 1 263 ? 17.15142 13.67458 24.25637 1.000 27.09525 263 GLY A N 1
ATOM 2062 C CA . GLY A 1 263 ? 16.17448 14.20535 23.31900 1.000 26.60508 263 GLY A CA 1
ATOM 2063 C C . GLY A 1 263 ? 16.60336 14.03585 21.87582 1.000 26.82861 263 GLY A C 1
ATOM 2064 O O . GLY A 1 263 ? 15.77487 13.73608 21.01076 1.000 22.52364 263 GLY A O 1
ATOM 2065 N N . TYR A 1 264 ? 17.90228 14.21484 21.59582 1.000 26.98185 264 TYR A N 1
ATOM 2066 C CA . TYR A 1 264 ? 18.41132 14.02032 20.23778 1.000 24.39382 264 TYR A CA 1
ATOM 2067 C C . TYR A 1 264 ? 18.20012 12.58700 19.77054 1.000 25.41387 264 TYR A C 1
ATOM 2068 O O . TYR A 1 264 ? 17.52818 12.33820 18.76512 1.000 25.85809 264 TYR A O 1
ATOM 2077 N N . PHE A 1 265 ? 18.76523 11.62642 20.50054 1.000 22.13853 265 PHE A N 1
ATOM 2078 C CA . PHE A 1 265 ? 18.75800 10.24532 20.02878 1.000 25.76443 265 PHE A CA 1
ATOM 2079 C C . PHE A 1 265 ? 17.36355 9.63527 20.09809 1.000 26.66174 265 PHE A C 1
ATOM 2080 O O . PHE A 1 265 ? 16.94863 8.92061 19.17357 1.000 24.04557 265 PHE A O 1
ATOM 2088 N N . LEU A 1 266 ? 16.64044 9.86845 21.20233 1.000 26.13431 266 LEU A N 1
ATOM 2089 C CA . LEU A 1 266 ? 15.29716 9.30944 21.29288 1.000 24.60042 266 LEU A CA 1
ATOM 2090 C C . LEU A 1 266 ? 14.37816 9.97691 20.29044 1.000 26.77716 266 LEU A C 1
ATOM 2091 O O . LEU A 1 266 ? 13.51634 9.30879 19.70763 1.000 27.57458 266 LEU A O 1
ATOM 2096 N N . GLY A 1 267 ? 14.55992 11.28354 20.06394 1.000 27.10036 267 GLY A N 1
ATOM 2097 C CA . GLY A 1 267 ? 13.79452 11.95749 19.02356 1.000 26.56313 267 GLY A CA 1
ATOM 2098 C C . GLY A 1 267 ? 14.05077 11.37294 17.64384 1.000 28.54004 267 GLY A C 1
ATOM 2099 O O . GLY A 1 267 ? 13.12062 11.16675 16.86282 1.000 26.73990 267 GLY A O 1
ATOM 2100 N N . ASP A 1 268 ? 15.31184 11.07375 17.33510 1.000 26.30430 268 ASP A N 1
ATOM 2101 C CA . ASP A 1 268 ? 15.61536 10.42838 16.06769 1.000 26.62991 268 ASP A CA 1
ATOM 2102 C C . ASP A 1 268 ? 14.98392 9.03897 16.00518 1.000 26.84892 268 ASP A C 1
ATOM 2103 O O . ASP A 1 268 ? 14.43704 8.64819 14.97249 1.000 30.38486 268 ASP A O 1
ATOM 2108 N N . CYS A 1 269 ? 15.00702 8.29409 17.11379 1.000 26.73945 269 CYS A N 1
ATOM 2109 C CA . CYS A 1 269 ? 14.32575 7.00141 17.13087 1.000 30.45683 269 CYS A CA 1
ATOM 2110 C C . CYS A 1 269 ? 12.83957 7.13752 16.82490 1.000 29.39061 269 CYS A C 1
ATOM 2111 O O . CYS A 1 269 ? 12.26294 6.25786 16.17515 1.000 31.05598 269 CYS A O 1
ATOM 2114 N N . TYR A 1 270 ? 12.20216 8.21843 17.28364 1.000 30.55638 270 TYR A N 1
ATOM 2115 C CA . TYR A 1 270 ? 10.79117 8.42289 16.96930 1.000 30.23132 270 TYR A CA 1
ATOM 2116 C C . TYR A 1 270 ? 10.57622 8.65736 15.47714 1.000 28.67059 270 TYR A C 1
ATOM 2117 O O . TYR A 1 270 ? 9.66906 8.06189 14.87919 1.000 29.83909 270 TYR A O 1
ATOM 2126 N N . LEU A 1 271 ? 11.40528 9.49999 14.85170 1.000 26.71222 271 LEU A N 1
ATOM 2127 C CA . LEU A 1 271 ? 11.30671 9.68554 13.40146 1.000 31.23691 271 LEU A CA 1
ATOM 2128 C C . LEU A 1 271 ? 11.55563 8.37350 12.65806 1.000 31.32224 271 LEU A C 1
ATOM 2129 O O . LEU A 1 271 ? 10.80309 8.00930 11.74931 1.000 28.78062 271 LEU A O 1
ATOM 2134 N N . ILE A 1 272 ? 12.60822 7.64558 13.03966 1.000 30.40915 272 ILE A N 1
ATOM 2135 C CA . ILE A 1 272 ? 12.90218 6.36326 12.40957 1.000 28.13868 272 ILE A CA 1
ATOM 2136 C C . ILE A 1 272 ? 11.69875 5.43723 12.50910 1.000 32.49361 272 ILE A C 1
ATOM 2137 O O . ILE A 1 272 ? 11.21975 4.89554 11.50449 1.000 32.45919 272 ILE A O 1
ATOM 2142 N N . SER A 1 273 ? 11.18426 5.26681 13.72904 1.000 31.45971 273 SER A N 1
ATOM 2143 C CA . SER A 1 273 ? 10.06267 4.37209 13.98295 1.000 32.03117 273 SER A CA 1
ATOM 2144 C C . SER A 1 273 ? 8.80483 4.80836 13.23227 1.000 35.43306 273 SER A C 1
ATOM 2145 O O . SER A 1 273 ? 8.08933 3.96911 12.66817 1.000 33.45185 273 SER A O 1
ATOM 2148 N N . ARG A 1 274 ? 8.52775 6.11713 13.20231 1.000 31.28563 274 ARG A N 1
ATOM 2149 C CA . ARG A 1 274 ? 7.35205 6.60906 12.49639 1.000 30.01744 274 ARG A CA 1
ATOM 2150 C C . ARG A 1 274 ? 7.43460 6.32337 11.00058 1.000 38.30712 274 ARG A C 1
ATOM 2151 O O . ARG A 1 274 ? 6.46725 5.84234 10.39585 1.000 37.55844 274 ARG A O 1
ATOM 2159 N N . PHE A 1 275 ? 8.58360 6.60779 10.38301 1.000 34.09019 275 PHE A N 1
ATOM 2160 C CA . PHE A 1 275 ? 8.64064 6.76001 8.93498 1.000 34.16146 275 PHE A CA 1
ATOM 2161 C C . PHE A 1 275 ? 9.49023 5.74131 8.19630 1.000 35.41872 275 PHE A C 1
ATOM 2162 O O . PHE A 1 275 ? 9.35104 5.63615 6.97422 1.000 38.88049 275 PHE A O 1
ATOM 2170 N N . GLN A 1 276 ? 10.36711 5.00796 8.87544 1.000 33.41041 276 GLN A N 1
ATOM 2171 C CA . GLN A 1 276 ? 11.27455 4.08282 8.20908 1.000 33.51475 276 GLN A CA 1
ATOM 2172 C C . GLN A 1 276 ? 10.94161 2.64534 8.58128 1.000 38.09315 276 GLN A C 1
ATOM 2173 O O . GLN A 1 276 ? 10.47577 1.88454 7.73102 1.000 39.81337 276 GLN A O 1
ATOM 2179 N N . ASP A 1 277 ? 11.15256 2.25183 9.83641 1.000 37.60793 277 ASP A N 1
ATOM 2180 C CA . ASP A 1 277 ? 10.85719 0.89624 10.29093 1.000 40.13378 277 ASP A CA 1
ATOM 2181 C C . ASP A 1 277 ? 10.49184 0.96236 11.76287 1.000 39.41015 277 ASP A C 1
ATOM 2182 O O . ASP A 1 277 ? 11.32328 1.35284 12.59268 1.000 34.05143 277 ASP A O 1
ATOM 2187 N N . GLU A 1 278 ? 9.25670 0.57672 12.08064 1.000 39.10697 278 GLU A N 1
ATOM 2188 C CA . GLU A 1 278 ? 8.78461 0.69676 13.45415 1.000 40.59215 278 GLU A CA 1
ATOM 2189 C C . GLU A 1 278 ? 9.57470 -0.20474 14.39581 1.000 40.92900 278 GLU A C 1
ATOM 2190 O O . GLU A 1 278 ? 9.91100 0.20297 15.51167 1.000 40.10925 278 GLU A O 1
ATOM 2196 N N . GLN A 1 279 ? 9.89662 -1.42813 13.97261 1.000 37.82566 279 GLN A N 1
ATOM 2197 C CA . GLN A 1 279 ? 10.59252 -2.30491 14.90386 1.000 41.89975 279 GLN A CA 1
ATOM 2198 C C . GLN A 1 279 ? 12.02207 -1.84093 15.12964 1.000 39.77764 279 GLN A C 1
ATOM 2199 O O . GLN A 1 279 ? 12.52815 -1.91724 16.25595 1.000 36.75361 279 GLN A O 1
ATOM 2205 N N . VAL A 1 280 ? 12.68386 -1.34182 14.08100 1.000 37.92888 280 VAL A N 1
ATOM 2206 C CA . VAL A 1 280 ? 14.05508 -0.85579 14.23618 1.000 38.94505 280 VAL A CA 1
ATOM 2207 C C . VAL A 1 280 ? 14.09188 0.33107 15.19116 1.000 35.11254 280 VAL A C 1
ATOM 2208 O O . VAL A 1 280 ? 14.84226 0.33594 16.17555 1.000 32.97069 280 VAL A O 1
ATOM 2212 N N . GLY A 1 281 ? 13.28119 1.35728 14.90874 1.000 34.84278 281 GLY A N 1
ATOM 2213 C CA . GLY A 1 281 ? 13.28735 2.54196 15.75180 1.000 33.78509 281 GLY A CA 1
ATOM 2214 C C . GLY A 1 281 ? 12.91137 2.23738 17.19086 1.000 33.83272 281 GLY A C 1
ATOM 2215 O O . GLY A 1 281 ? 13.51012 2.76883 18.12754 1.000 29.05570 281 GLY A O 1
ATOM 2216 N N . THR A 1 282 ? 11.92447 1.36626 17.38107 1.000 31.73849 282 THR A N 1
ATOM 2217 C CA . THR A 1 282 ? 11.43562 1.05222 18.71778 1.000 30.84467 282 THR A CA 1
ATOM 2218 C C . THR A 1 282 ? 12.42270 0.17740 19.48194 1.000 29.76313 282 THR A C 1
ATOM 2219 O O . THR A 1 282 ? 12.65680 0.39161 20.67226 1.000 31.66938 282 THR A O 1
ATOM 2223 N N . THR A 1 283 ? 13.00152 -0.82379 18.81911 1.000 29.30243 283 THR A N 1
ATOM 2224 C CA . THR A 1 283 ? 14.00049 -1.65557 19.47741 1.000 30.63858 283 THR A CA 1
ATOM 2225 C C . THR A 1 283 ? 15.18174 -0.80892 19.91953 1.000 32.06672 283 THR A C 1
ATOM 2226 O O . THR A 1 283 ? 15.72392 -0.99723 21.01799 1.000 30.43197 283 THR A O 1
ATOM 2230 N N . MET A 1 284 ? 15.57595 0.15135 19.08105 1.000 31.37322 284 MET A N 1
ATOM 2231 C CA . MET A 1 284 ? 16.73113 0.97558 19.40146 1.000 30.57650 284 MET A CA 1
ATOM 2232 C C . MET A 1 284 ? 16.43315 1.89751 20.57457 1.000 28.24738 284 MET A C 1
ATOM 2233 O O . MET A 1 284 ? 17.25109 2.02763 21.49696 1.000 25.23386 284 MET A O 1
ATOM 2238 N N . ARG A 1 285 ? 15.24794 2.50830 20.56383 1.000 24.18135 285 ARG A N 1
ATOM 2239 C CA . ARG A 1 285 ? 14.83424 3.39371 21.64283 1.000 30.13783 285 ARG A CA 1
ATOM 2240 C C . ARG A 1 285 ? 14.74952 2.65020 22.98034 1.000 33.22627 285 ARG A C 1
ATOM 2241 O O . ARG A 1 285 ? 15.23287 3.14429 24.01033 1.000 30.10227 285 ARG A O 1
ATOM 2249 N N . GLN A 1 286 ? 14.14976 1.45026 22.98144 1.000 31.00265 286 GLN A N 1
ATOM 2250 C CA . GLN A 1 286 ? 13.98302 0.70522 24.22826 1.000 32.56442 286 GLN A CA 1
ATOM 2251 C C . GLN A 1 286 ? 15.32659 0.25156 24.77388 1.000 28.87320 286 GLN A C 1
ATOM 2252 O O . GLN A 1 286 ? 15.57648 0.32150 25.98572 1.000 29.12744 286 GLN A O 1
ATOM 2258 N N . ALA A 1 287 ? 16.20419 -0.23878 23.89720 1.000 24.75104 287 ALA A N 1
ATOM 2259 C CA . ALA A 1 287 ? 17.48643 -0.70063 24.40036 1.000 25.81852 287 ALA A CA 1
ATOM 2260 C C . ALA A 1 287 ? 18.30913 0.46912 24.91271 1.000 27.99080 287 ALA A C 1
ATOM 2261 O O . ALA A 1 287 ? 19.06791 0.32520 25.87442 1.000 28.05116 287 ALA A O 1
ATOM 2263 N N . TYR A 1 288 ? 18.15076 1.63755 24.29749 1.000 27.37393 288 TYR A N 1
ATOM 2264 C CA . TYR A 1 288 ? 18.87081 2.81442 24.75606 1.000 28.79406 288 TYR A CA 1
ATOM 2265 C C . TYR A 1 288 ? 18.39651 3.23766 26.14440 1.000 29.02964 288 TYR A C 1
ATOM 2266 O O . TYR A 1 288 ? 19.21050 3.52200 27.02894 1.000 27.57755 288 TYR A O 1
ATOM 2275 N N . LEU A 1 289 ? 17.07847 3.29809 26.34964 1.000 26.67417 289 LEU A N 1
ATOM 2276 C CA . LEU A 1 289 ? 16.55829 3.69432 27.65361 1.000 27.70638 289 LEU A CA 1
ATOM 2277 C C . LEU A 1 289 ? 16.90584 2.66598 28.72686 1.000 32.68911 289 LEU A C 1
ATOM 2278 O O . LEU A 1 289 ? 17.24220 3.03729 29.85695 1.000 32.01362 289 LEU A O 1
ATOM 2283 N N . GLN A 1 290 ? 16.82861 1.37262 28.40067 1.000 30.30044 290 GLN A N 1
ATOM 2284 C CA . GLN A 1 290 ? 17.18748 0.34951 29.37905 1.000 32.85211 290 GLN A CA 1
ATOM 2285 C C . GLN A 1 290 ? 18.64198 0.49861 29.79757 1.000 34.75052 290 GLN A C 1
ATOM 2286 O O . GLN A 1 290 ? 18.96128 0.57186 30.99274 1.000 29.36496 290 GLN A O 1
ATOM 2292 N N . SER A 1 291 ? 19.53809 0.56800 28.81202 1.000 31.44301 291 SER A N 1
ATOM 2293 C CA . SER A 1 291 ? 20.95353 0.66119 29.11468 1.000 26.93354 291 SER A CA 1
ATOM 2294 C C . SER A 1 291 ? 21.28489 1.98576 29.79621 1.000 28.50136 291 SER A C 1
ATOM 2295 O O . SER A 1 291 ? 22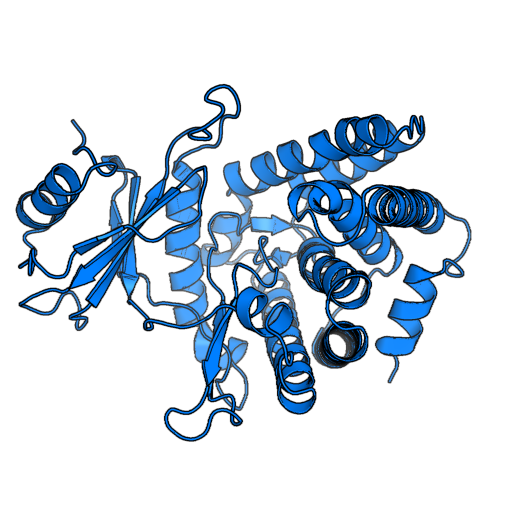.06418 2.01797 30.76057 1.000 25.23296 291 SER A O 1
ATOM 2298 N N . TYR A 1 292 ? 20.68197 3.08474 29.33435 1.000 25.76383 292 TYR A N 1
ATOM 2299 C CA . TYR A 1 292 ? 20.99467 4.37575 29.93254 1.000 27.78523 292 TYR A CA 1
ATOM 2300 C C . TYR A 1 292 ? 20.52192 4.44368 31.38428 1.000 26.86049 292 TYR A C 1
ATOM 2301 O O . TYR A 1 292 ? 21.27609 4.87299 32.27682 1.000 24.85725 292 TYR A O 1
ATOM 2310 N N . ALA A 1 293 ? 19.28081 4.02510 31.64036 1.000 25.55204 293 ALA A N 1
ATOM 2311 C CA . ALA A 1 293 ? 18.73697 4.10457 32.99674 1.000 32.04444 293 ALA A CA 1
ATOM 2312 C C . ALA A 1 293 ? 19.54539 3.25879 33.98242 1.000 29.07796 293 ALA A C 1
ATOM 2313 O O . ALA A 1 293 ? 19.78222 3.68277 35.12532 1.000 28.86136 293 ALA A O 1
ATOM 2315 N N . ARG A 1 294 ? 19.98512 2.06763 33.55268 1.000 26.67570 294 ARG A N 1
ATOM 2316 C CA . ARG A 1 294 ? 20.73265 1.17386 34.43558 1.000 27.15494 294 ARG A CA 1
ATOM 2317 C C . ARG A 1 294 ? 22.12165 1.71478 34.73836 1.000 27.78739 294 ARG A C 1
ATOM 2318 O O . ARG A 1 294 ? 22.62826 1.54583 35.85240 1.000 30.99003 294 ARG A O 1
ATOM 2326 N N . THR A 1 295 ? 22.76562 2.34407 33.75808 1.000 26.67558 295 THR A N 1
ATOM 2327 C CA . THR A 1 295 ? 24.13137 2.81631 33.94389 1.000 26.31927 295 THR A CA 1
ATOM 2328 C C . THR A 1 295 ? 24.18180 4.21439 34.55936 1.000 27.36932 295 THR A C 1
ATOM 2329 O O . THR A 1 295 ? 25.15034 4.54967 35.25633 1.000 26.61997 295 THR A O 1
ATOM 2333 N N . SER A 1 296 ? 23.15138 5.03273 34.35579 1.000 27.42508 296 SER A N 1
ATOM 2334 C CA . SER A 1 296 ? 23.20666 6.39666 34.85739 1.000 26.38809 296 SER A CA 1
ATOM 2335 C C . SER A 1 296 ? 23.06961 6.40943 36.37331 1.000 32.21757 296 SER A C 1
ATOM 2336 O O . SER A 1 296 ? 22.17970 5.75460 36.92905 1.000 27.20941 296 SER A O 1
ATOM 2339 N N . LYS A 1 297 ? 23.94632 7.17263 37.04073 1.000 25.37893 297 LYS A N 1
ATOM 2340 C CA . LYS A 1 297 ? 23.85003 7.34976 38.47967 1.000 25.73132 297 LYS A CA 1
ATOM 2341 C C . LYS A 1 297 ? 22.85412 8.42085 38.87675 1.000 28.74556 297 LYS A C 1
ATOM 2342 O O . LYS A 1 297 ? 22.73445 8.71815 40.06927 1.000 34.52491 297 LYS A O 1
ATOM 2348 N N . HIS A 1 298 ? 22.15775 9.02891 37.93247 1.000 29.64658 298 HIS A N 1
ATOM 2349 C CA . HIS A 1 298 ? 21.26895 10.12245 38.26420 1.000 32.48599 298 HIS A CA 1
ATOM 2350 C C . HIS A 1 298 ? 19.90035 9.88244 37.64742 1.000 36.98514 298 HIS A C 1
ATOM 2351 O O . HIS A 1 298 ? 19.77116 9.20408 36.62592 1.000 36.53746 298 HIS A O 1
ATOM 2358 N N . SER A 1 299 ? 18.87621 10.41138 38.31358 1.000 33.35138 299 SER A N 1
ATOM 2359 C CA . SER A 1 299 ? 17.50536 10.20640 37.86457 1.000 37.22233 299 SER A CA 1
ATOM 2360 C C . SER A 1 299 ? 17.29825 10.86337 36.50622 1.000 33.21433 299 SER A C 1
ATOM 2361 O O . SER A 1 299 ? 17.74454 11.98890 36.27916 1.000 31.65863 299 SER A O 1
ATOM 2364 N N . ILE A 1 300 ? 16.64124 10.14661 35.59355 1.000 31.63897 300 ILE A N 1
A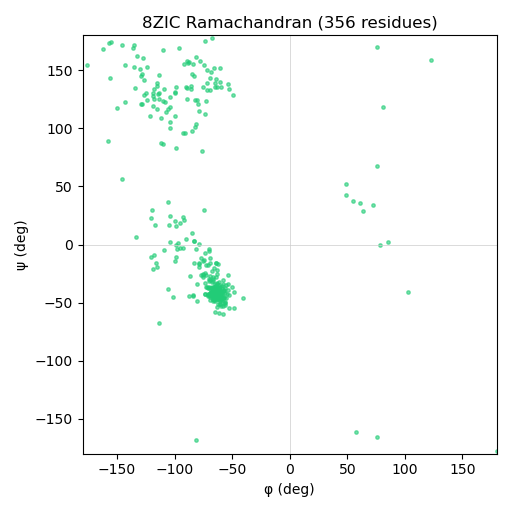TOM 2365 C CA . ILE A 1 300 ? 16.17276 10.75887 34.35284 1.000 32.66525 300 ILE A CA 1
ATOM 2366 C C . ILE A 1 300 ? 15.04112 11.73049 34.67565 1.000 32.01395 300 ILE A C 1
ATOM 2367 O O . ILE A 1 300 ? 14.13304 11.41874 35.46281 1.000 33.47592 300 ILE A O 1
ATOM 2372 N N . ASN A 1 301 ? 15.11906 12.93720 34.11671 1.000 29.06544 301 ASN A N 1
ATOM 2373 C CA . ASN A 1 301 ? 14.04151 13.92091 34.23965 1.000 29.94446 301 ASN A CA 1
ATOM 2374 C C . ASN A 1 301 ? 13.12261 13.69381 33.04531 1.000 29.45217 301 ASN A C 1
ATOM 2375 O O . ASN A 1 301 ? 13.37552 14.20181 31.94972 1.000 27.12461 301 ASN A O 1
ATOM 2380 N N . TYR A 1 302 ? 12.05228 12.91653 33.26029 1.000 28.72316 302 TYR A N 1
ATOM 2381 C CA . TYR A 1 302 ? 11.21121 12.47430 32.15037 1.000 29.09713 302 TYR A CA 1
ATOM 2382 C C . TYR A 1 302 ? 10.46119 13.62468 31.49129 1.000 27.37177 302 TYR A C 1
ATOM 2383 O O . TYR A 1 302 ? 10.18233 13.55567 30.28593 1.000 25.48183 302 TYR A O 1
ATOM 2392 N N . ALA A 1 303 ? 10.12467 14.68007 32.24347 1.000 23.94698 303 ALA A N 1
ATOM 2393 C CA . ALA A 1 303 ? 9.45583 15.81707 31.61738 1.000 26.54376 303 ALA A CA 1
ATOM 2394 C C . ALA A 1 303 ? 10.38922 16.54358 30.65019 1.000 29.73502 303 ALA A C 1
ATOM 2395 O O . ALA A 1 303 ? 9.96569 16.95138 29.56088 1.000 26.93159 303 ALA A O 1
ATOM 2397 N N . LYS A 1 304 ? 11.66262 16.70951 31.02748 1.000 25.22850 304 LYS A N 1
ATOM 2398 C CA . LYS A 1 304 ? 12.60491 17.40428 30.15959 1.000 26.49436 304 LYS A CA 1
ATOM 2399 C C . LYS A 1 304 ? 13.00381 16.54697 28.96927 1.000 25.70962 304 LYS A C 1
ATOM 2400 O O . LYS A 1 304 ? 13.25851 17.07963 27.88686 1.000 27.46120 304 LYS A O 1
ATOM 2406 N N . VAL A 1 305 ? 13.07271 15.22793 29.14496 1.000 22.16629 305 VAL A N 1
ATOM 2407 C CA . VAL A 1 305 ? 13.33057 14.36639 28.00407 1.000 24.45612 305 VAL A CA 1
ATOM 2408 C C . VAL A 1 305 ? 12.14875 14.40238 27.04534 1.000 25.72092 305 VAL A C 1
ATOM 2409 O O . VAL A 1 305 ? 12.32987 14.40487 25.82173 1.000 24.09958 305 VAL A O 1
ATOM 2413 N N . THR A 1 306 ? 10.92346 14.46497 27.58106 1.000 24.66322 306 THR A N 1
ATOM 2414 C CA . THR A 1 306 ? 9.74333 14.63287 26.73483 1.000 23.70490 306 THR A CA 1
ATOM 2415 C C . THR A 1 306 ? 9.83966 15.91471 25.91289 1.000 23.91206 306 THR A C 1
ATOM 2416 O O . THR A 1 306 ? 9.63539 15.90381 24.68847 1.000 22.48065 306 THR A O 1
ATOM 2420 N N . ALA A 1 307 ? 10.19232 17.02406 26.56192 1.000 23.38035 307 ALA A N 1
ATOM 2421 C CA . ALA A 1 307 ? 10.33220 18.28133 25.83218 1.000 23.86307 307 ALA A CA 1
ATOM 2422 C C . ALA A 1 307 ? 11.47316 18.22030 24.81258 1.000 27.08582 307 ALA A C 1
ATOM 2423 O O . ALA A 1 307 ? 11.38867 18.84059 23.74080 1.000 26.26035 307 ALA A O 1
ATOM 2425 N N . GLY A 1 308 ? 12.54759 17.49147 25.12709 1.000 23.30232 308 GLY A N 1
ATOM 2426 C CA . GLY A 1 308 ? 13.63569 17.35095 24.17213 1.000 24.10667 308 GLY A CA 1
ATOM 2427 C C . GLY A 1 308 ? 13.21032 16.58979 22.93013 1.000 23.38214 308 GLY A C 1
ATOM 2428 O O . GLY A 1 308 ? 13.51748 16.99657 21.80498 1.000 21.48595 308 GLY A O 1
ATOM 2429 N N . ILE A 1 309 ? 12.49589 15.47258 23.12386 1.000 22.50296 309 ILE A N 1
ATOM 2430 C CA . ILE A 1 309 ? 11.96160 14.70513 22.00175 1.000 24.34178 309 ILE A CA 1
ATOM 2431 C C . ILE A 1 309 ? 11.01206 15.57079 21.18091 1.000 23.89386 309 ILE A C 1
ATOM 2432 O O . ILE A 1 309 ? 11.06066 15.58391 19.94596 1.000 25.76860 309 ILE A O 1
ATOM 2437 N N . ALA A 1 310 ? 10.14205 16.31404 21.86415 1.000 25.08949 310 ALA A N 1
ATOM 2438 C CA . ALA A 1 310 ? 9.23160 17.22454 21.18273 1.000 26.96593 310 ALA A CA 1
ATOM 2439 C C . ALA A 1 310 ? 9.99782 18.21169 20.31638 1.000 28.68406 310 ALA A C 1
ATOM 2440 O O . ALA A 1 310 ? 9.68498 18.39649 19.13109 1.000 26.44923 310 ALA A O 1
ATOM 2442 N N . ALA A 1 311 ? 11.00644 18.86228 20.90167 1.000 27.90215 311 ALA A N 1
ATOM 2443 C CA . ALA A 1 311 ? 11.80139 19.82250 20.15057 1.000 25.06175 311 ALA A CA 1
ATOM 2444 C C . ALA A 1 311 ? 12.44107 19.15784 18.94964 1.000 26.18437 311 ALA A C 1
ATOM 2445 O O . ALA A 1 311 ? 12.41668 19.71122 17.85025 1.000 25.21299 311 ALA A O 1
ATOM 2447 N N . HIS A 1 312 ? 12.98719 17.95212 19.13363 1.000 25.87572 312 HIS A N 1
ATOM 2448 C CA . HIS A 1 312 ? 13.60898 17.25006 18.01539 1.000 23.40752 312 HIS A CA 1
ATOM 2449 C C . HIS A 1 312 ? 12.60737 17.02417 16.89354 1.000 25.07148 312 HIS A C 1
ATOM 2450 O O . HIS A 1 312 ? 12.91778 17.24605 15.71737 1.000 28.09747 312 HIS A O 1
ATOM 2457 N N . ILE A 1 313 ? 11.38532 16.62281 17.23999 1.000 25.92653 313 ILE A N 1
ATOM 2458 C CA . ILE A 1 313 ? 10.38576 16.32923 16.21705 1.000 25.82872 313 ILE A CA 1
ATOM 2459 C C . ILE A 1 313 ? 10.03637 17.59039 15.43634 1.000 26.16396 313 ILE A C 1
ATOM 2460 O O . ILE A 1 313 ? 9.98335 17.58078 14.20022 1.000 29.16547 313 ILE A O 1
ATOM 2465 N N . VAL A 1 314 ? 9.80251 18.70015 16.13942 1.000 22.69979 314 VAL A N 1
ATOM 2466 C CA . VAL A 1 314 ? 9.44030 19.92867 15.43854 1.000 25.49472 314 VAL A CA 1
ATOM 2467 C C . VAL A 1 314 ? 10.62971 20.45105 14.63585 1.000 29.73534 314 VAL A C 1
ATOM 2468 O O . VAL A 1 314 ? 10.48724 20.82040 13.46165 1.000 31.17215 314 VAL A O 1
ATOM 2472 N N . MET A 1 315 ? 11.82904 20.44164 15.23723 1.000 26.21467 315 MET A N 1
ATOM 2473 C CA . MET A 1 315 ? 13.00864 21.00259 14.58682 1.000 27.59560 315 MET A CA 1
ATOM 2474 C C . MET A 1 315 ? 13.43628 20.20929 13.35211 1.000 28.35457 315 MET A C 1
ATOM 2475 O O . MET A 1 315 ? 14.02662 20.78425 12.43737 1.000 26.63805 315 MET A O 1
ATOM 2480 N N . TRP A 1 316 ? 13.15820 18.90282 13.29958 1.000 27.95427 316 TRP A N 1
ATOM 2481 C CA . TRP A 1 316 ? 13.76279 18.03983 12.29203 1.000 29.74348 316 TRP A CA 1
ATOM 2482 C C . TRP A 1 316 ? 12.80416 17.41268 11.28923 1.000 33.48474 316 TRP A C 1
ATOM 2483 O O . TRP A 1 316 ? 13.28111 16.96251 10.24260 1.000 31.00582 316 TRP A O 1
ATOM 2494 N N . THR A 1 317 ? 11.49448 17.33064 11.57472 1.000 26.80519 317 THR A N 1
ATOM 2495 C CA . THR A 1 317 ? 10.62215 16.51688 10.72617 1.000 31.59681 317 THR A CA 1
ATOM 2496 C C . THR A 1 317 ? 10.61773 17.01395 9.27867 1.000 37.86310 317 THR A C 1
ATOM 2497 O O . THR A 1 317 ? 10.76846 16.22299 8.33633 1.000 32.03719 317 THR A O 1
ATOM 2501 N N . ASP A 1 318 ? 10.43574 18.32109 9.07940 1.000 35.31926 318 ASP A N 1
ATOM 2502 C CA . ASP A 1 318 ? 10.42640 18.84511 7.71801 1.000 36.50710 318 ASP A CA 1
ATOM 2503 C C . ASP A 1 318 ? 11.78285 18.65146 7.04310 1.000 38.09020 318 ASP A C 1
ATOM 2504 O O . ASP A 1 318 ? 11.85322 18.31155 5.85694 1.000 34.75646 318 ASP A O 1
ATOM 2509 N N . PHE A 1 319 ? 12.86871 18.83575 7.79313 1.000 35.73542 319 PHE A N 1
ATOM 2510 C CA . PHE A 1 319 ? 14.20645 18.67138 7.23368 1.000 36.87971 319 PHE A CA 1
ATOM 2511 C C . PHE A 1 319 ? 14.40512 17.27848 6.64445 1.000 37.12714 319 PHE A C 1
ATOM 2512 O O . PHE A 1 319 ? 15.02016 17.13209 5.58410 1.000 38.11016 319 PHE A O 1
ATOM 2520 N N . MET A 1 320 ? 13.87414 16.24582 7.30474 1.000 35.44345 320 MET A N 1
ATOM 2521 C CA . MET A 1 320 ? 14.11552 14.86430 6.88772 1.000 36.51581 320 MET A CA 1
ATOM 2522 C C . MET A 1 320 ? 13.32923 14.46037 5.64276 1.000 38.69158 320 MET A C 1
ATOM 2523 O O . MET A 1 320 ? 13.74236 13.53175 4.93922 1.000 34.37230 320 MET A O 1
ATOM 2528 N N . GLN A 1 321 ? 12.18767 15.10421 5.38254 1.000 36.21619 321 GLN A N 1
ATOM 2529 C CA . GLN A 1 321 ? 11.38160 14.84606 4.18546 1.000 38.17164 321 GLN A CA 1
ATOM 2530 C C . GLN A 1 321 ? 11.02170 13.36681 4.04649 1.000 35.50156 321 GLN A C 1
ATOM 2531 O O . GLN A 1 321 ? 11.00365 12.81330 2.94636 1.000 38.84889 321 GLN A O 1
ATOM 2537 N N . TRP A 1 322 ? 10.74288 12.72244 5.17124 1.000 33.54105 322 TRP A N 1
ATOM 2538 C CA . TRP A 1 322 ? 10.21398 11.36793 5.19952 1.000 34.63865 322 TRP A CA 1
ATOM 2539 C C . TRP A 1 322 ? 8.68459 11.39165 5.15812 1.000 35.82404 322 TRP A C 1
ATOM 2540 O O . TRP A 1 322 ? 8.04990 12.39486 5.48799 1.000 35.77470 322 TRP A O 1
ATOM 2551 N N . GLY A 1 323 ? 8.09721 10.27050 4.73222 1.000 38.86688 323 GLY A N 1
ATOM 2552 C CA . GLY A 1 323 ? 6.63835 10.15328 4.63755 1.000 37.11356 323 GLY A CA 1
ATOM 2553 C C . GLY A 1 323 ? 6.03106 11.22701 3.73697 1.000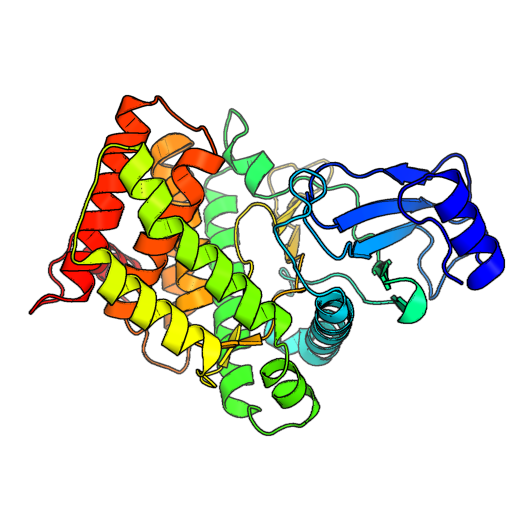 37.93930 323 GLY A C 1
ATOM 2554 O O . GLY A 1 323 ? 6.70997 11.86101 2.92559 1.000 38.08811 323 GLY A O 1
ATOM 2555 N N . SER A 1 324 ? 4.72592 11.43658 3.90316 1.000 35.54266 324 SER A N 1
ATOM 2556 C CA . SER A 1 324 ? 3.98441 12.41665 3.11614 1.000 34.86018 324 SER A CA 1
ATOM 2557 C C . SER A 1 324 ? 3.85826 13.73942 3.86823 1.000 35.25311 324 SER A C 1
ATOM 2558 O O . SER A 1 324 ? 4.15217 13.84682 5.06251 1.000 35.32376 324 SER A O 1
ATOM 2561 N N . GLU A 1 325 ? 3.40551 14.76538 3.15203 1.000 37.56143 325 GLU A N 1
ATOM 2562 C CA . GLU A 1 325 ? 3.17822 16.04759 3.81198 1.000 37.79488 325 GLU A CA 1
ATOM 2563 C C . GLU A 1 325 ? 2.14792 15.91772 4.93363 1.000 39.66899 325 GLU A C 1
ATOM 2564 O O . GLU A 1 325 ? 2.32410 16.48230 6.02277 1.000 36.28978 325 GLU A O 1
ATOM 2570 N N . GLU A 1 326 ? 1.07688 15.15608 4.69277 1.000 36.65469 326 GLU A N 1
ATOM 2571 C CA . GLU A 1 326 ? 0.04043 14.99747 5.70653 1.000 44.02933 326 GLU A CA 1
ATOM 2572 C C . GLU A 1 326 ? 0.57178 14.28877 6.94580 1.000 39.36836 326 GLU A C 1
ATOM 2573 O O . GLU A 1 326 ? 0.25134 14.68100 8.07866 1.000 39.06184 326 GLU A O 1
ATOM 2579 N N . GLU A 1 327 ? 1.36638 13.23244 6.75168 1.000 34.92926 327 GLU A N 1
ATOM 2580 C CA . GLU A 1 327 ? 1.91354 12.49869 7.89114 1.000 38.32107 327 GLU A CA 1
ATOM 2581 C C . GLU A 1 327 ? 2.87737 13.36163 8.69944 1.000 35.12040 327 GLU A C 1
ATOM 2582 O O . GLU A 1 327 ? 2.91048 13.28160 9.93392 1.000 32.52202 327 GLU A O 1
ATOM 2588 N N . ARG A 1 328 ? 3.68817 14.17113 8.01472 1.000 31.74946 328 ARG A N 1
ATOM 2589 C CA . ARG A 1 328 ? 4.60811 15.06118 8.70613 1.000 32.91373 328 ARG A CA 1
ATOM 2590 C C . ARG A 1 328 ? 3.85473 16.09533 9.52826 1.000 34.82492 328 ARG A C 1
ATOM 2591 O O . ARG A 1 328 ? 4.26450 16.42048 10.65364 1.000 32.95184 328 ARG A O 1
ATOM 2599 N N . ILE A 1 329 ? 2.75300 16.62528 8.99444 1.000 28.56195 329 ILE A N 1
ATOM 2600 C CA . ILE A 1 329 ? 2.01500 17.62787 9.75841 1.000 36.64309 329 ILE A CA 1
ATOM 2601 C C . ILE A 1 329 ? 1.42258 17.00248 11.01616 1.000 30.87151 329 ILE A C 1
ATOM 2602 O O . ILE A 1 329 ? 1.52139 17.57288 12.11068 1.000 28.23342 329 ILE A O 1
ATOM 2607 N N . ASN A 1 330 ? 0.83499 15.80592 10.88595 1.000 28.76525 330 ASN A N 1
ATOM 2608 C CA . ASN A 1 330 ? 0.31263 15.09912 12.05553 1.000 34.84287 330 ASN A CA 1
ATOM 2609 C C . ASN A 1 330 ? 1.41283 14.78342 13.05733 1.000 31.06184 330 ASN A C 1
ATOM 2610 O O . ASN A 1 330 ? 1.19291 14.84879 14.27400 1.000 32.91958 330 ASN A O 1
ATOM 2615 N N . PHE A 1 331 ? 2.59711 14.40652 12.56736 1.000 30.82623 331 PHE A N 1
ATOM 2616 C CA . PHE A 1 331 ? 3.68121 14.05645 13.47903 1.000 28.07436 331 PHE A CA 1
ATOM 2617 C C . PHE A 1 331 ? 4.16483 15.28757 14.22687 1.000 26.98397 331 PHE A C 1
ATOM 2618 O O . PHE A 1 331 ? 4.44028 15.22671 15.42723 1.000 27.81513 331 PHE A O 1
ATOM 2626 N N . VAL A 1 332 ? 4.25593 16.41874 13.53749 1.000 24.95273 332 VAL A N 1
ATOM 2627 C CA . VAL A 1 332 ? 4.67731 17.64417 14.19861 1.000 25.58856 332 VAL A CA 1
ATOM 2628 C C . VAL A 1 332 ? 3.65771 18.06163 15.25155 1.000 31.06387 332 VAL A C 1
ATOM 2629 O O . VAL A 1 332 ? 4.02705 18.46546 16.36190 1.000 27.73847 332 VAL A O 1
ATOM 2633 N N . LYS A 1 333 ? 2.35989 17.94074 14.94055 1.000 32.29265 333 LYS A N 1
ATOM 2634 C CA . LYS A 1 333 ? 1.34510 18.23597 15.95154 1.000 32.24054 333 LYS A CA 1
ATOM 2635 C C . LYS A 1 333 ? 1.48766 17.32592 17.17066 1.000 29.74954 333 LYS A C 1
ATOM 2636 O O . LYS A 1 333 ? 1.28181 17.76738 18.30642 1.000 28.88908 333 LYS A O 1
ATOM 2642 N N . LYS A 1 334 ? 1.85633 16.05685 16.96283 1.000 29.17282 334 LYS A N 1
ATOM 2643 C CA . LYS A 1 334 ? 2.11245 15.18834 18.10971 1.000 33.02820 334 LYS A CA 1
ATOM 2644 C C . LYS A 1 334 ? 3.30471 15.69810 18.92063 1.000 32.30599 334 LYS A C 1
ATOM 2645 O O . LYS A 1 334 ? 3.29659 15.63445 20.15680 1.000 30.02750 334 LYS A O 1
ATOM 2651 N N . GLY A 1 335 ? 4.31799 16.24501 18.24602 1.000 27.75506 335 GLY A N 1
ATOM 2652 C CA . GLY A 1 335 ? 5.42656 16.84440 18.96347 1.000 25.96912 335 GLY A CA 1
ATOM 2653 C C . GLY A 1 335 ? 4.98805 18.05835 19.76092 1.000 31.36031 335 GLY A C 1
ATOM 2654 O O . GLY A 1 335 ? 5.38595 18.23467 20.91796 1.000 25.85533 335 GLY A O 1
ATOM 2655 N N . VAL A 1 336 ? 4.14601 18.90144 19.16155 1.000 26.24776 336 VAL A N 1
ATOM 2656 C CA . VAL A 1 336 ? 3.65513 20.08030 19.86462 1.000 26.07708 336 VAL A CA 1
ATOM 2657 C C . VAL A 1 336 ? 2.81011 19.67139 21.07887 1.000 28.91593 336 VAL A C 1
ATOM 2658 O O . VAL A 1 336 ? 2.95767 20.23255 22.17912 1.000 26.70328 336 VAL A O 1
ATOM 2662 N N . ALA A 1 337 ? 1.96715 18.64714 20.92288 1.000 24.89591 337 ALA A N 1
ATOM 2663 C CA . ALA A 1 337 ? 1.19145 18.16027 22.06139 1.000 30.02809 337 ALA A CA 1
ATOM 2664 C C . ALA A 1 337 ? 2.10273 17.65502 23.18237 1.000 33.43698 337 ALA A C 1
ATOM 2665 O O . ALA A 1 337 ? 1.79060 17.81919 24.37190 1.000 31.41609 337 ALA A O 1
ATOM 2667 N N . ALA A 1 338 ? 3.24478 17.05441 22.82420 1.000 30.56266 338 ALA A N 1
ATOM 2668 C CA . ALA A 1 338 ? 4.17044 16.57375 23.84587 1.000 32.39372 338 ALA A CA 1
ATOM 2669 C C . ALA A 1 338 ? 4.71681 17.72234 24.68740 1.000 27.50923 338 ALA A C 1
ATOM 2670 O O . ALA A 1 338 ? 4.89733 17.56833 25.90049 1.000 26.47025 338 ALA A O 1
ATOM 2672 N N . PHE A 1 339 ? 5.00260 18.87244 24.05347 1.000 25.06258 339 PHE A N 1
ATOM 2673 C CA . PHE A 1 339 ? 5.37957 20.07928 24.78977 1.000 27.63458 339 PHE A CA 1
ATOM 2674 C C . PHE A 1 339 ? 4.35195 20.42376 25.86728 1.000 32.11053 339 PHE A C 1
ATOM 2675 O O . PHE A 1 339 ? 4.71689 20.79612 26.98896 1.000 31.37603 339 PHE A O 1
ATOM 2683 N N . HIS A 1 340 ? 3.05634 20.33497 25.53682 1.000 28.73057 340 HIS A N 1
ATOM 2684 C CA . HIS A 1 340 ? 2.03391 20.60687 26.53918 1.000 28.10216 340 HIS A CA 1
ATOM 2685 C C . HIS A 1 340 ? 2.03556 19.55271 27.63820 1.000 26.94263 340 HIS A C 1
ATOM 2686 O O . HIS A 1 340 ? 1.83279 19.89231 28.81178 1.000 30.71281 340 HIS A O 1
ATOM 2693 N N . ASP A 1 341 ? 2.25866 18.28027 27.28528 1.000 27.15486 341 ASP A N 1
ATOM 2694 C CA . ASP A 1 341 ? 2.36357 17.22421 28.29641 1.000 29.00456 341 ASP A CA 1
ATOM 2695 C C . ASP A 1 341 ? 3.52025 17.47998 29.25664 1.000 32.77450 341 ASP A C 1
ATOM 2696 O O . ASP A 1 341 ? 3.39247 17.25041 30.46652 1.000 33.99705 341 ASP A O 1
ATOM 2701 N N . ALA A 1 342 ? 4.66248 17.94618 28.73631 1.000 27.18347 342 ALA A N 1
ATOM 2702 C CA . ALA A 1 342 ? 5.81635 18.19382 29.59883 1.000 31.68621 342 ALA A CA 1
ATOM 2703 C C . ALA A 1 342 ? 5.53474 19.28946 30.62057 1.000 32.68303 342 ALA A C 1
ATOM 2704 O O . ALA A 1 342 ? 6.14752 19.30563 31.69149 1.000 39.09899 342 ALA A O 1
ATOM 2706 N N . ARG A 1 343 ? 4.63764 20.22607 30.30721 1.000 30.48623 343 ARG A N 1
ATOM 2707 C CA . ARG A 1 343 ? 4.27396 21.29096 31.23369 1.000 30.53218 343 ARG A CA 1
ATOM 2708 C C . ARG A 1 343 ? 2.97904 20.98653 31.95380 1.000 33.20473 343 ARG A C 1
ATOM 2709 O O . ARG A 1 343 ? 2.34220 21.89512 32.49932 1.000 31.80307 343 ARG A O 1
ATOM 2717 N N . GLY A 1 344 ? 2.54986 19.73457 31.91967 1.000 32.33904 344 GLY A N 1
ATOM 2718 C CA . GLY A 1 344 ? 1.27477 19.35307 32.47110 1.000 36.80964 344 GLY A CA 1
ATOM 2719 C C . GLY A 1 344 ? 1.34604 19.16725 33.96788 1.000 43.01057 344 GLY A C 1
ATOM 2720 O O . GLY A 1 344 ? 2.31587 19.52501 34.63782 1.000 38.85322 344 GLY A O 1
ATOM 2721 N N .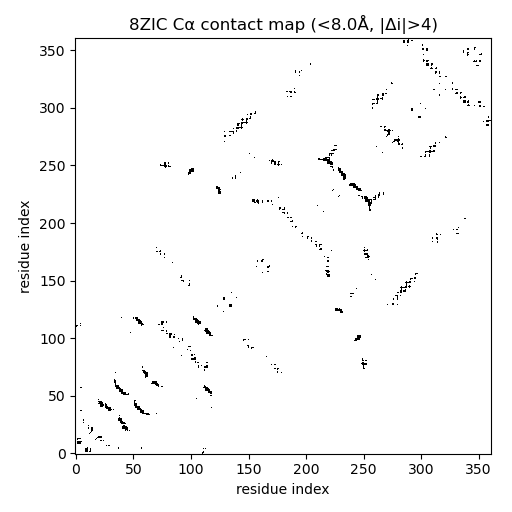 ASN A 1 345 ? 0.28189 18.58101 34.48988 1.000 50.76747 345 ASN A N 1
ATOM 2722 C CA . ASN A 1 345 ? 0.08076 18.38725 35.91140 1.000 53.48706 345 ASN A CA 1
ATOM 2723 C C . ASN A 1 345 ? 0.32948 16.93155 36.30285 1.000 55.66103 345 ASN A C 1
ATOM 2724 O O . ASN A 1 345 ? -0.04452 16.51982 37.40155 1.000 58.02963 345 ASN A O 1
ATOM 2729 N N . ASN A 1 346 ? 1.00285 16.16097 35.42972 1.000 57.48319 346 ASN A N 1
ATOM 2730 C CA . ASN A 1 346 ? 0.93846 14.69690 35.40443 1.000 67.32352 346 ASN A CA 1
ATOM 2731 C C . ASN A 1 346 ? 1.88304 14.09269 34.36048 1.000 69.41130 346 ASN A C 1
ATOM 2732 O O . ASN A 1 346 ? 2.20759 14.73763 33.35958 1.000 62.34906 346 ASN A O 1
ATOM 2737 N N . ASP A 1 347 ? 2.31099 12.84449 34.58801 1.000 74.25199 347 ASP A N 1
ATOM 2738 C CA . ASP A 1 347 ? 3.17369 12.08492 33.68870 1.000 71.71557 347 ASP A CA 1
ATOM 2739 C C . ASP A 1 347 ? 2.39282 11.21293 32.71785 1.000 67.78918 347 ASP A C 1
ATOM 2740 O O . ASP A 1 347 ? 2.92390 10.20378 32.24191 1.000 64.50248 347 ASP A O 1
ATOM 2745 N N . ASN A 1 348 ? 1.14389 11.55143 32.43478 1.000 66.90093 348 ASN A N 1
ATOM 2746 C CA . ASN A 1 348 ? 0.28205 10.67385 31.65712 1.000 69.21164 348 ASN A CA 1
ATOM 2747 C C . ASN A 1 348 ? 0.35849 10.94406 30.15605 1.000 60.01810 348 ASN A C 1
ATOM 2748 O O . ASN A 1 348 ? -0.39589 10.33523 29.38672 1.000 56.62931 348 ASN A O 1
ATOM 2753 N N . GLY A 1 349 ? 1.24395 11.83906 29.72477 1.000 49.52749 349 GLY A N 1
ATOM 2754 C CA . GLY A 1 349 ? 1.38604 12.09158 28.30519 1.000 44.80738 349 GLY A CA 1
ATOM 2755 C C . GLY A 1 349 ? 1.80265 10.84664 27.54527 1.000 42.30548 349 GLY A C 1
ATOM 2756 O O . GLY A 1 349 ? 2.45969 9.94690 28.07630 1.000 43.07680 349 GLY A O 1
ATOM 2757 N N . GLU A 1 350 ? 1.39896 10.80822 26.27664 1.000 38.36162 350 GLU A N 1
ATOM 2758 C CA . GLU A 1 350 ? 1.68128 9.67394 25.40497 1.000 40.53469 350 GLU A CA 1
ATOM 2759 C C . GLU A 1 350 ? 3.17267 9.33000 25.39340 1.000 42.62507 350 GLU A C 1
ATOM 2760 O O . GLU A 1 350 ? 3.57256 8.19482 25.68075 1.000 37.18936 350 GLU A O 1
ATOM 2766 N N . ILE A 1 351 ? 4.01276 10.31865 25.08300 1.000 43.54266 351 ILE A N 1
ATOM 2767 C CA . ILE A 1 351 ? 5.44764 10.08684 24.97108 1.000 37.96253 351 ILE A CA 1
ATOM 2768 C C . ILE A 1 351 ? 6.06099 9.78093 26.33524 1.000 35.39519 351 ILE A C 1
ATOM 2769 O O . ILE A 1 351 ? 6.86618 8.84908 26.47103 1.000 35.55868 351 ILE A O 1
ATOM 2774 N N . THR A 1 352 ? 5.67707 10.53946 27.36616 1.000 34.67518 352 THR A N 1
ATOM 2775 C CA . THR A 1 352 ? 6.23403 10.32553 28.70297 1.000 38.04784 352 THR A CA 1
ATOM 2776 C C . THR A 1 352 ? 5.94120 8.91844 29.21937 1.000 39.68215 352 THR A C 1
ATOM 2777 O O . THR A 1 352 ? 6.81917 8.26955 29.79974 1.000 36.26948 352 THR A O 1
ATOM 2781 N N . SER A 1 353 ? 4.71420 8.42500 29.01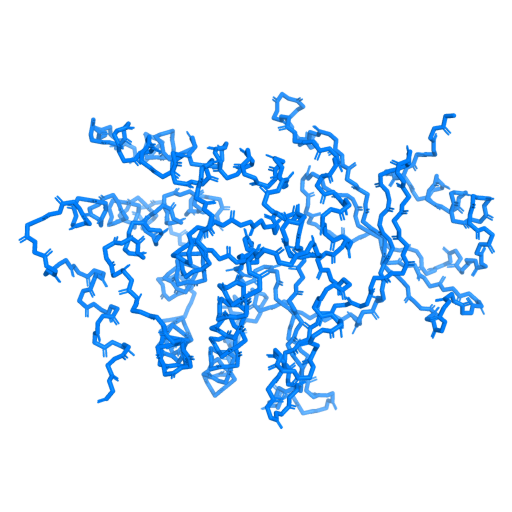533 1.000 39.76043 353 SER A N 1
ATOM 2782 C CA . SER A 1 353 ? 4.39003 7.07548 29.46739 1.000 40.07133 353 SER A CA 1
ATOM 2783 C C . SER A 1 353 ? 5.16515 6.01861 28.68368 1.000 37.31261 353 SER A C 1
ATOM 2784 O O . SER A 1 353 ? 5.51518 4.97058 29.23986 1.000 40.10157 353 SER A O 1
ATOM 2787 N N . THR A 1 354 ? 5.47177 6.28129 27.41164 1.000 33.14706 354 THR A N 1
ATOM 2788 C CA . THR A 1 354 ? 6.31751 5.35615 26.65780 1.000 37.94159 354 THR A CA 1
ATOM 2789 C C . THR A 1 354 ? 7.73697 5.30837 27.21860 1.000 39.15852 354 THR A C 1
ATOM 2790 O O . THR A 1 354 ? 8.32142 4.22197 27.35251 1.000 38.71024 354 THR A O 1
ATOM 2794 N N . LEU A 1 355 ? 8.31267 6.47702 27.53132 1.000 33.47562 355 LEU A N 1
ATOM 2795 C CA . LEU A 1 355 ? 9.64655 6.52311 28.12842 1.000 32.74310 355 LEU A CA 1
ATOM 2796 C C . LEU A 1 355 ? 9.69803 5.73512 29.43474 1.000 34.60339 355 LEU A C 1
ATOM 2797 O O . LEU A 1 355 ? 10.62962 4.95379 29.66633 1.000 35.41966 355 LEU A O 1
ATOM 2802 N N . LEU A 1 356 ? 8.69689 5.92818 30.30066 1.000 37.40752 356 LEU A N 1
ATOM 2803 C CA . LEU A 1 356 ? 8.66378 5.23040 31.58303 1.000 36.04221 356 LEU A CA 1
ATOM 2804 C C . LEU A 1 356 ? 8.55286 3.72654 31.38513 1.000 36.20409 356 LEU A C 1
ATOM 2805 O O . LEU A 1 356 ? 9.29968 2.95279 31.99717 1.000 34.93533 356 LEU A O 1
ATOM 2810 N N . LYS A 1 357 ? 7.64620 3.29447 30.50326 1.000 35.34783 357 LYS A N 1
ATOM 2811 C CA . LYS A 1 357 ? 7.46802 1.86386 30.27467 1.000 38.48288 357 LYS A CA 1
ATOM 2812 C C . LYS A 1 357 ? 8.75108 1.22454 29.75655 1.000 40.02112 357 LYS A C 1
ATOM 2813 O O . LYS A 1 357 ? 9.16869 0.16379 30.23570 1.000 34.65116 357 LYS A O 1
ATOM 2819 N N . GLU A 1 358 ? 9.40315 1.87087 28.78571 1.000 37.93170 358 GLU A N 1
ATOM 2820 C CA . GLU A 1 358 ? 10.55979 1.27719 28.13063 1.000 35.16684 358 GLU A CA 1
ATOM 2821 C C . GLU A 1 358 ? 11.83711 1.39092 28.95508 1.000 38.61090 358 GLU A C 1
ATOM 2822 O O . GLU A 1 358 ? 12.78162 0.62746 28.71723 1.000 40.12644 358 GLU A O 1
ATOM 2828 N N . SER A 1 359 ? 11.89423 2.30351 29.92011 1.000 33.52784 359 SER A N 1
ATOM 2829 C CA . SER A 1 359 ? 13.07420 2.42228 30.76392 1.000 41.48074 359 SER A CA 1
ATOM 2830 C C . SER A 1 359 ? 12.96801 1.59756 32.04045 1.000 46.73646 359 SER A C 1
ATOM 2831 O O . SER A 1 359 ? 13.92967 1.55465 32.81084 1.000 45.22728 359 SER A O 1
ATOM 2834 N N . SER A 1 360 ? 11.83425 0.93767 32.27576 1.000 45.68588 360 SER A N 1
ATOM 2835 C CA . SER A 1 360 ? 11.56019 0.34183 33.58039 1.000 51.37132 360 SER A CA 1
ATOM 2836 C C . SER A 1 360 ? 12.42798 -0.88793 33.82228 1.000 56.12202 360 SER A C 1
ATOM 2837 O O . SER A 1 360 ? 12.77392 -1.61805 32.89367 1.000 52.90220 360 SER A O 1
ATOM 2840 N N . THR A 1 361 ? 12.74261 -1.14646 35.08942 1.000 64.53712 361 THR A N 1
ATOM 2841 C CA . THR A 1 361 ? 13.53779 -2.32530 35.42798 1.000 68.31438 361 THR A CA 1
ATOM 2842 C C . THR A 1 361 ? 12.65377 -3.56885 35.50855 1.000 66.84186 361 THR A C 1
ATOM 2843 O O . THR A 1 361 ? 11.98429 -3.77446 36.51776 1.000 67.88066 361 THR A O 1
#

B-factor: mean 34.48, std 11.43, range [12.06, 95.82]